Protein AF-0000000084904442 (afdb_homodimer)

Sequence (468 aa):
CQNVSCSADYKNYQIFGGCTPTQHCRRCVKDGLVSQEEVAALRRLLVNGMKYGGSSGGASILDLHSGALSKGKQFINIYKSLEPEEISEIFTKNDVAVYRDVKNRIHNSIVDEFGLNGEKLYLTNPTFFSRMNSTPAQTQHDEYWHSHVDKIQYGSFDYTSLLYLSTHGSDFHGGEFVFDGRGKVVEPREGRVSFFTSGSENPHHVNRVTSGERFAVTISFTCDPRKAIQDPMVCQNVSCSADYKNYQIFGGCTPTQHCRRCVKDGLVSQEEVAALRRLLVNGMKYGGSSGGASILDLHSGALSKGKQFINIYKSLEPEEISEIFTKNDVAVYRDVKNRIHNSIVDEFGLNGEKLYLTNPTFFSRMNSTPAQTQHDEYWHSHVDKIQYGSFDYTSLLYLSTHGSDFHGGEFVFDGRGKVVEPREGRVSFFTSGSENPHHVNRVTSGERFAVTISFTCDPRKAIQDPMV

Solvent-accessible surface area (backbone atoms only — not comparable to full-atom values): 23616 Å² total; per-residue (Å²): 111,44,81,49,70,50,41,75,65,58,74,81,42,89,79,36,89,61,47,52,60,69,82,63,28,42,40,35,71,42,72,77,82,39,49,72,67,51,39,51,34,49,47,44,41,49,55,49,55,41,72,78,40,35,28,69,22,13,36,24,43,39,19,76,60,44,23,24,27,22,36,43,96,45,72,43,44,53,71,78,73,44,54,72,69,55,47,47,66,43,42,32,65,64,40,51,49,46,50,52,52,49,51,49,51,51,50,50,50,51,24,64,77,62,69,38,45,64,90,44,56,29,48,24,60,56,36,35,33,37,44,34,29,52,47,63,62,72,52,79,80,27,58,57,58,55,74,46,29,48,21,75,75,59,54,46,35,45,33,39,30,37,38,22,60,26,29,52,80,74,47,17,35,61,48,35,37,33,38,54,93,83,63,47,69,48,75,47,31,58,32,28,34,39,37,30,44,15,42,75,59,42,29,27,29,28,44,65,30,70,37,54,50,46,34,35,34,38,52,28,24,15,47,49,52,63,51,25,47,66,79,61,84,106,110,45,81,47,70,48,42,76,65,60,72,80,43,89,79,37,87,60,46,52,59,68,82,63,26,40,40,35,72,44,72,78,80,41,49,73,67,51,37,51,36,50,48,43,43,49,54,48,55,42,72,78,38,36,30,69,24,13,36,25,44,38,20,77,61,43,23,23,26,21,36,44,97,43,72,43,44,53,70,78,75,44,54,70,69,56,47,47,65,44,43,33,65,64,38,51,49,46,50,52,52,52,52,50,51,51,50,51,48,51,24,63,76,64,68,38,43,64,90,43,57,28,46,23,61,57,37,35,33,36,42,34,29,52,47,63,61,75,50,78,80,26,57,57,58,55,74,47,27,49,22,74,78,58,54,46,35,46,34,40,30,37,37,21,58,28,29,53,80,76,46,17,36,60,49,34,37,33,36,53,92,82,62,48,70,48,76,46,31,57,31,28,35,39,36,32,43,15,44,74,59,43,28,27,29,29,45,64,29,70,36,54,50,46,33,35,35,38,54,27,24,14,47,49,54,64,51,24,49,66,78,63,84,105

Structure (mmCIF, N/CA/C/O backbone):
data_AF-0000000084904442-model_v1
#
loop_
_entity.id
_entity.type
_entity.pdbx_description
1 polymer 'Fe2OG dioxygenase domain-containing protein'
#
loop_
_atom_site.group_PDB
_atom_site.id
_atom_site.type_symbol
_atom_site.label_atom_id
_atom_site.label_alt_id
_atom_site.label_comp_id
_atom_site.label_asym_id
_atom_site.label_entity_id
_atom_site.label_seq_id
_atom_site.pdbx_PDB_ins_code
_atom_site.Cartn_x
_atom_site.Cartn_y
_atom_site.Cartn_z
_atom_site.occupancy
_atom_site.B_iso_or_equiv
_atom_site.auth_seq_id
_atom_site.auth_comp_id
_atom_site.auth_asym_id
_atom_site.auth_atom_id
_atom_site.pdbx_PDB_model_num
ATOM 1 N N . CYS A 1 1 ? -10.609 -26.828 -2.27 1 93.81 1 CYS A N 1
ATOM 2 C CA . CYS A 1 1 ? -10.156 -26.031 -1.14 1 93.81 1 CYS A CA 1
ATOM 3 C C . CYS A 1 1 ? -10.062 -26.875 0.126 1 93.81 1 CYS A C 1
ATOM 5 O O . CYS A 1 1 ? -10.812 -27.844 0.293 1 93.81 1 CYS A O 1
ATOM 7 N N . GLN A 1 2 ? -9.078 -26.547 0.885 1 93.69 2 GLN A N 1
ATOM 8 C CA . GLN A 1 2 ? -8.867 -27.172 2.186 1 93.69 2 GLN A CA 1
ATOM 9 C C . GLN A 1 2 ? -9.062 -26.172 3.318 1 93.69 2 GLN A C 1
ATOM 11 O O . GLN A 1 2 ? -8.492 -25.078 3.291 1 93.69 2 GLN A O 1
ATOM 16 N N . ASN A 1 3 ? -9.844 -26.578 4.316 1 94.19 3 ASN A N 1
ATOM 17 C CA . ASN A 1 3 ? -10.031 -25.719 5.48 1 94.19 3 ASN A CA 1
ATOM 18 C C . ASN A 1 3 ? -8.852 -25.812 6.445 1 94.19 3 ASN A C 1
ATOM 20 O O . ASN A 1 3 ? -8.289 -26.891 6.629 1 94.19 3 ASN A O 1
ATOM 24 N N . VAL A 1 4 ? -8.5 -24.688 6.996 1 94.19 4 VAL A N 1
ATOM 25 C CA . VAL A 1 4 ? -7.512 -24.656 8.07 1 94.19 4 VAL A CA 1
ATOM 26 C C . VAL A 1 4 ? -8.031 -23.797 9.227 1 94.19 4 VAL A C 1
ATOM 28 O O . VAL A 1 4 ? -8.938 -22.984 9.039 1 94.19 4 VAL A O 1
ATOM 31 N N . SER A 1 5 ? -7.512 -24.031 10.414 1 93.25 5 SER A N 1
ATOM 32 C CA . SER A 1 5 ? -7.91 -23.234 11.562 1 93.25 5 SER A CA 1
ATOM 33 C C . SER A 1 5 ? -7.336 -21.812 11.469 1 93.25 5 SER A C 1
ATOM 35 O O . SER A 1 5 ? -6.133 -21.641 11.266 1 93.25 5 SER A O 1
ATOM 37 N N . CYS A 1 6 ? -8.219 -20.891 11.672 1 94.44 6 CYS A N 1
ATOM 38 C CA . CYS A 1 6 ? -7.762 -19.5 11.594 1 94.44 6 CYS A CA 1
ATOM 39 C C . CYS A 1 6 ? -6.852 -19.156 12.773 1 94.44 6 CYS A C 1
ATOM 41 O O . CYS A 1 6 ? -7.09 -19.609 13.891 1 94.44 6 CYS A O 1
ATOM 43 N N . SER A 1 7 ? -5.922 -18.406 12.422 1 91.69 7 SER A N 1
ATOM 44 C CA . SER A 1 7 ? -4.996 -17.969 13.469 1 91.69 7 SER A CA 1
ATOM 45 C C . SER A 1 7 ? -5.637 -16.922 14.367 1 91.69 7 SER A C 1
ATOM 47 O O . SER A 1 7 ? -6.512 -16.172 13.938 1 91.69 7 SER A O 1
ATOM 49 N N . ALA A 1 8 ? -5.109 -16.812 15.586 1 87.94 8 ALA A N 1
ATOM 50 C CA . ALA A 1 8 ? -5.57 -15.797 16.531 1 87.94 8 ALA A CA 1
ATOM 51 C C . ALA A 1 8 ? -4.934 -14.438 16.25 1 87.94 8 ALA A C 1
ATOM 53 O O . ALA A 1 8 ? -5.355 -13.422 16.797 1 87.94 8 ALA A O 1
ATOM 54 N N . ASP A 1 9 ? -4.055 -14.445 15.312 1 85.25 9 ASP A N 1
ATOM 55 C CA . ASP A 1 9 ? -3.266 -13.242 15.062 1 85.25 9 ASP A CA 1
ATOM 56 C C . ASP A 1 9 ? -4.133 -12.125 14.492 1 85.25 9 ASP A C 1
ATOM 58 O O . ASP A 1 9 ? -3.785 -10.945 14.602 1 85.25 9 ASP A O 1
ATOM 62 N N . TYR A 1 10 ? -5.262 -12.492 13.875 1 84.56 10 TYR A N 1
ATOM 63 C CA . TYR A 1 10 ? -6.102 -11.492 13.227 1 84.56 10 TYR A CA 1
ATOM 64 C C . TYR A 1 10 ? -6.656 -10.5 14.242 1 84.56 10 TYR A C 1
ATOM 66 O O . TYR A 1 10 ? -6.996 -9.367 13.891 1 84.56 10 TYR A O 1
ATOM 74 N N . LYS A 1 11 ? -6.664 -10.898 15.492 1 80.88 11 LYS A N 1
ATOM 75 C CA . LYS A 1 11 ? -7.188 -10.039 16.547 1 80.88 11 LYS A CA 1
ATOM 76 C C . LYS A 1 11 ? -6.277 -8.836 16.766 1 80.88 11 LYS A C 1
ATOM 78 O O . LYS A 1 11 ? -6.691 -7.84 17.375 1 80.88 11 LYS A O 1
ATOM 83 N N . ASN A 1 12 ? -5.035 -9.016 16.344 1 79.44 12 ASN A N 1
ATOM 84 C CA . ASN A 1 12 ? -4.062 -7.938 16.5 1 79.44 12 ASN A CA 1
ATOM 85 C C . ASN A 1 12 ? -4.246 -6.852 15.445 1 79.44 12 ASN A C 1
ATOM 87 O O . ASN A 1 12 ? -3.57 -5.824 15.484 1 79.44 12 ASN A O 1
ATOM 91 N N . TYR A 1 13 ? -5.18 -7.078 14.531 1 79.81 13 TYR A N 1
ATOM 92 C CA . TYR A 1 13 ? -5.465 -6.129 13.461 1 79.81 13 TYR A CA 1
ATOM 93 C C . TYR A 1 13 ? -6.922 -5.684 13.5 1 79.81 13 TYR A C 1
ATOM 95 O O . TYR A 1 13 ? -7.746 -6.297 14.18 1 79.81 13 TYR A O 1
ATOM 103 N N . GLN A 1 14 ? -7.105 -4.621 12.852 1 77.94 14 GLN A N 1
ATOM 104 C CA . GLN A 1 14 ? -8.5 -4.207 12.711 1 77.94 14 GLN A CA 1
ATOM 105 C C . GLN A 1 14 ? -9.312 -5.258 11.969 1 77.94 14 GLN A C 1
ATOM 107 O O . GLN A 1 14 ? -8.875 -5.781 10.938 1 77.94 14 GLN A O 1
ATOM 112 N N . ILE A 1 15 ? -10.469 -5.512 12.578 1 86.56 15 ILE A N 1
ATOM 113 C CA . ILE A 1 15 ? -11.344 -6.516 11.984 1 86.56 15 ILE A CA 1
ATOM 114 C C . ILE A 1 15 ? -12.406 -5.828 11.133 1 86.56 15 ILE A C 1
ATOM 116 O O . ILE A 1 15 ? -13.086 -4.902 11.594 1 86.56 15 ILE A O 1
ATOM 120 N N . PHE A 1 16 ? -12.508 -6.242 9.898 1 88.19 16 PHE A N 1
ATOM 121 C CA . PHE A 1 16 ? -13.539 -5.762 8.984 1 88.19 16 PHE A CA 1
ATOM 122 C C . PHE A 1 16 ? -14.586 -6.84 8.727 1 88.19 16 PHE A C 1
ATOM 124 O O . PHE A 1 16 ? -14.305 -7.832 8.047 1 88.19 16 PHE A O 1
ATOM 131 N N . GLY A 1 17 ? -15.734 -6.609 9.281 1 87.12 17 GLY A N 1
ATOM 132 C CA . GLY A 1 17 ? -16.812 -7.582 9.148 1 87.12 17 GLY A CA 1
ATOM 133 C C . GLY A 1 17 ? -17.109 -7.941 7.707 1 87.12 17 GLY A C 1
ATOM 134 O O . GLY A 1 17 ? -17.156 -7.062 6.84 1 87.12 17 GLY A O 1
ATOM 135 N N . GLY A 1 18 ? -17.312 -9.242 7.434 1 90 18 GLY A N 1
ATOM 136 C CA . GLY A 1 18 ? -17.656 -9.719 6.105 1 90 18 GLY A CA 1
ATOM 137 C C . GLY A 1 18 ? -16.453 -9.961 5.227 1 90 18 GLY A C 1
ATOM 138 O O . GLY A 1 18 ? -16.594 -10.336 4.059 1 90 18 GLY A O 1
ATOM 139 N N . CYS A 1 19 ? -15.273 -9.812 5.832 1 94.31 19 CYS A N 1
ATOM 140 C CA . CYS A 1 19 ? -14.086 -9.93 4.992 1 94.31 19 CYS A CA 1
ATOM 141 C C . CYS A 1 19 ? -12.93 -10.562 5.762 1 94.31 19 CYS A C 1
ATOM 143 O O . CYS A 1 19 ? -12.398 -11.594 5.352 1 94.31 19 CYS A O 1
ATOM 145 N N . THR A 1 20 ? -12.492 -9.977 6.883 1 93.62 20 THR A N 1
ATOM 146 C CA . THR A 1 20 ? -11.336 -10.477 7.617 1 93.62 20 THR A CA 1
ATOM 147 C C . THR A 1 20 ? -11.508 -11.953 7.965 1 93.62 20 THR A C 1
ATOM 149 O O . THR A 1 20 ? -12.562 -12.367 8.43 1 93.62 20 THR A O 1
ATOM 152 N N . PRO A 1 21 ? -10.469 -12.742 7.652 1 93.44 21 PRO A N 1
ATOM 153 C CA . PRO A 1 21 ? -10.602 -14.18 7.891 1 93.44 21 PRO A CA 1
ATOM 154 C C . PRO A 1 21 ? -10.516 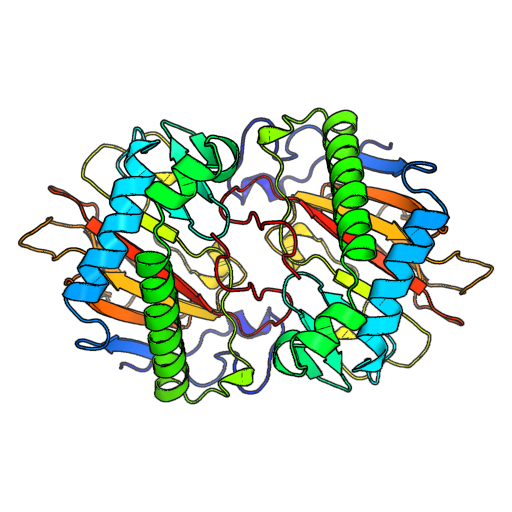-14.547 9.367 1 93.44 21 PRO A C 1
ATOM 156 O O . PRO A 1 21 ? -9.484 -15.047 9.828 1 93.44 21 PRO A O 1
ATOM 159 N N . THR A 1 22 ? -11.578 -14.461 10.047 1 88.44 22 THR A N 1
ATOM 160 C CA . THR A 1 22 ? -11.562 -14.781 11.477 1 88.44 22 THR A CA 1
ATOM 161 C C . THR A 1 22 ? -12.273 -16.109 11.734 1 88.44 22 THR A C 1
ATOM 163 O O . THR A 1 22 ? -12.031 -16.766 12.75 1 88.44 22 THR A O 1
ATOM 166 N N . GLN A 1 23 ? -13.094 -16.516 10.805 1 87.06 23 GLN A N 1
ATOM 167 C CA . GLN A 1 23 ? -13.883 -17.719 11.07 1 87.06 23 GLN A CA 1
ATOM 168 C C . GLN A 1 23 ? -13.648 -18.781 9.992 1 87.06 23 GLN A C 1
ATOM 170 O O . GLN A 1 23 ? -13.773 -19.984 10.266 1 87.06 23 GLN A O 1
ATOM 175 N N . HIS A 1 24 ? -13.367 -18.344 8.844 1 91.5 24 HIS A N 1
ATOM 176 C CA . HIS A 1 24 ? -13.188 -19.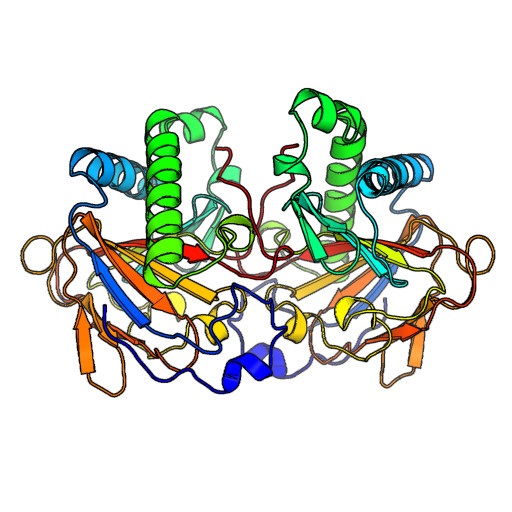266 7.723 1 91.5 24 HIS A CA 1
ATOM 177 C C . HIS A 1 24 ? -11.844 -19.047 7.039 1 91.5 24 HIS A C 1
ATOM 179 O O . HIS A 1 24 ? -11.672 -18.062 6.301 1 91.5 24 HIS A O 1
ATOM 185 N N . CYS A 1 25 ? -10.961 -19.938 7.273 1 95.38 25 CYS A N 1
ATOM 186 C CA . CYS A 1 25 ? -9.648 -19.891 6.641 1 95.38 25 CYS A CA 1
ATOM 187 C C . CYS A 1 25 ? -9.422 -21.125 5.77 1 95.38 25 CYS A C 1
ATOM 189 O O . CYS A 1 25 ? -9.836 -22.234 6.129 1 95.38 25 CYS A O 1
ATOM 191 N N . ARG A 1 26 ? -8.812 -20.859 4.562 1 95.19 26 ARG A N 1
ATOM 192 C CA . ARG A 1 26 ? -8.711 -21.969 3.605 1 95.19 26 ARG A CA 1
ATOM 193 C C . ARG A 1 26 ? -7.508 -21.781 2.691 1 95.19 26 ARG A C 1
ATOM 195 O O . ARG A 1 26 ? -6.867 -20.719 2.701 1 95.19 26 ARG A O 1
ATOM 202 N N . ARG A 1 27 ? -7.238 -22.844 2.051 1 96.62 27 ARG A N 1
ATOM 203 C CA . ARG A 1 27 ? -6.309 -22.953 0.929 1 96.62 27 ARG A CA 1
ATOM 204 C C . ARG A 1 27 ? -6.992 -23.547 -0.295 1 96.62 27 ARG A C 1
ATOM 206 O O . ARG A 1 27 ? -7.637 -24.594 -0.201 1 96.62 27 ARG A O 1
ATOM 213 N N . CYS A 1 28 ? -6.859 -22.859 -1.356 1 97.44 28 CYS A N 1
ATOM 214 C CA . CYS A 1 28 ? -7.531 -23.344 -2.557 1 97.44 28 CYS A CA 1
ATOM 215 C C . CYS A 1 28 ? -6.586 -23.344 -3.75 1 97.44 28 CYS A C 1
ATOM 217 O O . CYS A 1 28 ? -5.664 -22.531 -3.816 1 97.44 28 CYS A O 1
ATOM 219 N N . VAL A 1 29 ? -6.727 -24.312 -4.598 1 98.06 29 VAL A N 1
ATOM 220 C CA . VAL A 1 29 ? -6.066 -24.375 -5.898 1 98.06 29 VAL A CA 1
ATOM 221 C C . VAL A 1 29 ? -7.109 -24.562 -7 1 98.06 29 VAL A C 1
ATOM 223 O O . VAL A 1 29 ? -7.988 -25.422 -6.895 1 98.06 29 VAL A O 1
ATOM 226 N N . LYS A 1 30 ? -7.031 -23.719 -8 1 98.06 30 LYS A N 1
ATOM 227 C CA . LYS A 1 30 ? -7.984 -23.797 -9.102 1 98.06 30 LYS A CA 1
ATOM 228 C C . LYS A 1 30 ? -7.273 -23.766 -10.453 1 98.06 30 LYS A C 1
ATOM 230 O O . LYS A 1 30 ? -6.375 -22.953 -10.672 1 98.06 30 LYS A O 1
ATOM 235 N N . ASP A 1 31 ? -7.742 -24.672 -11.266 1 97.56 31 ASP A N 1
ATOM 236 C CA . ASP A 1 31 ? -7.34 -24.672 -12.664 1 97.56 31 ASP A CA 1
ATOM 237 C C . ASP A 1 31 ? -8.461 -24.141 -13.555 1 97.56 31 ASP A C 1
ATOM 239 O O . ASP A 1 31 ? -9.625 -24.125 -13.148 1 97.56 31 ASP A O 1
ATOM 243 N N . GLY A 1 32 ? -8.109 -23.547 -14.68 1 95.75 32 GLY A N 1
ATOM 244 C CA . GLY A 1 32 ? -9.109 -23.156 -15.656 1 95.75 32 GLY A CA 1
ATOM 245 C C . GLY A 1 32 ? -9.594 -21.734 -15.492 1 95.75 32 GLY A C 1
ATOM 246 O O . GLY A 1 32 ? -10.406 -21.25 -16.281 1 95.75 32 GLY A O 1
ATOM 247 N N . LEU A 1 33 ? -9.094 -21.047 -14.469 1 97.56 33 LEU A N 1
ATOM 248 C CA . LEU A 1 33 ? -9.5 -19.656 -14.242 1 97.56 33 LEU A CA 1
ATOM 249 C C . LEU A 1 33 ? -8.859 -18.719 -15.266 1 97.56 33 LEU A C 1
ATOM 251 O O . LEU A 1 33 ? -9.383 -17.641 -15.547 1 97.56 33 LEU A O 1
ATOM 255 N N . VAL A 1 34 ? -7.727 -19.125 -15.742 1 98.56 34 VAL A N 1
ATOM 256 C CA . VAL A 1 34 ? -6.941 -18.297 -16.656 1 98.56 34 VAL A CA 1
ATOM 257 C C . VAL A 1 34 ? -6.582 -19.125 -17.891 1 98.56 34 VAL A C 1
ATOM 259 O O . VAL A 1 34 ? -6.078 -20.234 -17.781 1 98.56 34 VAL A O 1
ATOM 262 N N . SER A 1 35 ? -6.836 -18.578 -19.062 1 98.12 35 SER A N 1
ATOM 263 C CA . SER A 1 35 ? -6.566 -19.297 -20.297 1 98.12 35 SER A CA 1
ATOM 264 C C . SER A 1 35 ? -5.086 -19.234 -20.656 1 98.12 35 SER A C 1
ATOM 266 O O . SER A 1 35 ? -4.34 -18.422 -20.109 1 98.12 35 SER A O 1
ATOM 268 N N . GLN A 1 36 ? -4.73 -20.062 -21.625 1 97.69 36 GLN A N 1
ATOM 269 C CA . GLN A 1 36 ? -3.348 -20.078 -22.094 1 97.69 36 GLN A CA 1
ATOM 270 C C . GLN A 1 36 ? -2.977 -18.75 -22.75 1 97.69 36 GLN A C 1
ATOM 272 O O . GLN A 1 36 ? -1.844 -18.281 -22.625 1 97.69 36 GLN A O 1
ATOM 277 N N . GLU A 1 37 ? -3.928 -18.172 -23.406 1 98.38 37 GLU A N 1
ATOM 278 C CA . GLU A 1 37 ? -3.688 -16.891 -24.062 1 98.38 37 GLU A CA 1
ATOM 279 C C . GLU A 1 37 ? -3.455 -15.789 -23.016 1 98.38 37 GLU A C 1
ATOM 281 O O . GLU A 1 37 ? -2.617 -14.906 -23.219 1 98.38 37 GLU A O 1
ATOM 286 N N . GLU A 1 38 ? -4.211 -15.859 -22 1 98.69 38 GLU A N 1
ATOM 287 C CA . GLU A 1 38 ? -4.055 -14.883 -20.922 1 98.69 38 GLU A CA 1
ATOM 288 C C . GLU A 1 38 ? -2.729 -15.07 -20.203 1 98.69 38 GLU A C 1
ATOM 290 O O . GLU A 1 38 ? -2.061 -14.094 -19.859 1 98.69 38 GLU A O 1
ATOM 295 N N . VAL A 1 39 ? -2.336 -16.312 -20.016 1 98.69 39 VAL A N 1
ATOM 296 C CA . VAL A 1 39 ? -1.039 -16.578 -19.406 1 98.69 39 VAL A CA 1
ATOM 297 C C . VAL A 1 39 ? 0.074 -16 -20.281 1 98.69 39 VAL A C 1
ATOM 299 O O . VAL A 1 39 ? 1.006 -15.375 -19.766 1 98.69 39 VAL A O 1
ATOM 302 N N . ALA A 1 40 ? -0.056 -16.188 -21.562 1 98.31 40 ALA A N 1
ATOM 303 C CA . ALA A 1 40 ? 0.948 -15.672 -22.484 1 98.31 40 ALA A CA 1
ATOM 304 C C . ALA A 1 40 ? 1.024 -14.148 -22.422 1 98.31 40 ALA A C 1
ATOM 306 O O . ALA A 1 40 ? 2.113 -13.578 -22.484 1 98.31 40 ALA A O 1
ATOM 307 N N . ALA A 1 41 ? -0.123 -13.523 -22.328 1 98.38 41 ALA A N 1
ATOM 308 C CA . ALA A 1 41 ? -0.165 -12.07 -22.219 1 98.38 41 ALA A CA 1
ATOM 309 C C . ALA A 1 41 ? 0.531 -11.586 -20.953 1 98.38 41 ALA A C 1
ATOM 311 O O . ALA A 1 41 ? 1.314 -10.641 -20.984 1 98.38 41 ALA A O 1
ATOM 312 N N . LEU A 1 42 ? 0.288 -12.258 -19.844 1 98.31 42 LEU A N 1
ATOM 313 C CA . LEU A 1 42 ? 0.898 -11.891 -18.578 1 98.31 42 LEU A CA 1
ATOM 314 C C . LEU A 1 42 ? 2.4 -12.148 -18.594 1 98.31 42 LEU A C 1
ATOM 316 O O . LEU A 1 42 ? 3.182 -11.359 -18.062 1 98.31 42 LEU A O 1
ATOM 320 N N . ARG A 1 43 ? 2.783 -13.234 -19.234 1 97.69 43 ARG A N 1
ATOM 321 C CA . ARG A 1 43 ? 4.207 -13.531 -19.375 1 97.69 43 ARG A CA 1
ATOM 322 C C . ARG A 1 43 ? 4.91 -12.453 -20.188 1 97.69 43 ARG A C 1
ATOM 324 O O . ARG A 1 43 ? 6.062 -12.109 -19.922 1 97.69 43 ARG A O 1
ATOM 331 N N . ARG A 1 44 ? 4.215 -11.945 -21.219 1 97.25 44 ARG A N 1
ATOM 332 C CA . ARG A 1 44 ? 4.797 -10.891 -22.031 1 97.25 44 ARG A CA 1
ATOM 333 C C . ARG A 1 44 ? 5.074 -9.641 -21.188 1 97.25 44 ARG A C 1
ATOM 335 O O . ARG A 1 44 ? 6.109 -8.992 -21.359 1 97.25 44 ARG A O 1
ATOM 342 N N . LEU A 1 45 ? 4.156 -9.305 -20.266 1 96.5 45 LEU A N 1
ATOM 343 C CA . LEU A 1 45 ? 4.375 -8.164 -19.375 1 96.5 45 LEU A CA 1
ATOM 344 C C . LEU A 1 45 ? 5.652 -8.352 -18.562 1 96.5 45 LEU A C 1
ATOM 346 O O . LEU A 1 45 ? 6.484 -7.441 -18.5 1 96.5 45 LEU A O 1
ATOM 350 N N . LEU A 1 46 ? 5.766 -9.562 -18.047 1 96.06 46 LEU A N 1
ATOM 351 C CA . LEU A 1 46 ? 6.902 -9.883 -17.188 1 96.06 46 LEU A CA 1
ATOM 352 C C . LEU A 1 46 ? 8.203 -9.859 -17.984 1 96.06 46 LEU A C 1
ATOM 354 O O . LEU A 1 46 ? 9.164 -9.188 -17.594 1 96.06 46 LEU A O 1
ATOM 358 N N . VAL A 1 47 ? 8.219 -10.539 -19.094 1 95.25 47 VAL A N 1
ATOM 359 C CA . VAL A 1 47 ? 9.43 -10.703 -19.875 1 95.25 47 VAL A CA 1
ATOM 360 C C . VAL A 1 47 ? 9.844 -9.359 -20.469 1 95.25 47 VAL A C 1
ATOM 362 O O . VAL A 1 47 ? 11.023 -9 -20.438 1 95.25 47 VAL A O 1
ATOM 365 N N . ASN A 1 48 ? 8.906 -8.602 -20.953 1 95.88 48 ASN A N 1
ATOM 366 C CA . ASN A 1 48 ? 9.219 -7.293 -21.531 1 95.88 48 ASN A CA 1
ATOM 367 C C . ASN A 1 48 ? 9.758 -6.328 -20.484 1 95.88 48 ASN A C 1
ATOM 369 O O . ASN A 1 48 ? 10.703 -5.586 -20.75 1 95.88 48 ASN A O 1
ATOM 373 N N . GLY A 1 49 ? 9.133 -6.352 -19.312 1 95.12 49 GLY A N 1
ATOM 374 C CA . GLY A 1 49 ? 9.633 -5.504 -18.234 1 95.12 49 GLY A CA 1
ATOM 375 C C . GLY A 1 49 ? 11.039 -5.875 -17.797 1 95.12 49 GLY A C 1
ATOM 376 O O . GLY A 1 49 ? 11.875 -4.996 -17.562 1 95.12 49 GLY A O 1
ATOM 377 N N . MET A 1 50 ? 11.289 -7.164 -17.75 1 94.69 50 MET A N 1
ATOM 378 C CA . MET A 1 50 ? 12.539 -7.652 -17.188 1 94.69 50 MET A CA 1
ATOM 379 C C . MET A 1 50 ? 13.695 -7.453 -18.156 1 94.69 50 MET A C 1
ATOM 381 O O . MET A 1 50 ? 14.859 -7.605 -17.797 1 94.69 50 MET A O 1
ATOM 385 N N . LYS A 1 51 ? 13.398 -7.016 -19.391 1 95.38 51 LYS A N 1
ATOM 386 C CA . LYS A 1 51 ? 14.453 -6.617 -20.328 1 95.38 51 LYS A CA 1
ATOM 387 C C . LYS A 1 51 ? 15.219 -5.41 -19.797 1 95.38 51 LYS A C 1
ATOM 389 O O . LYS A 1 51 ? 16.344 -5.156 -20.234 1 95.38 51 LYS A O 1
ATOM 394 N N . TYR A 1 52 ? 14.68 -4.723 -18.938 1 95.69 52 TYR A N 1
ATOM 395 C CA . TYR A 1 52 ? 15.273 -3.482 -18.453 1 95.69 52 TYR A CA 1
ATOM 396 C C . TYR A 1 52 ? 15.82 -3.643 -17.047 1 95.69 52 TYR A C 1
ATOM 398 O O . TYR A 1 52 ? 16.234 -2.664 -16.422 1 95.69 52 TYR A O 1
ATOM 406 N N . GLY A 1 53 ? 15.797 -4.867 -16.641 1 96.19 53 GLY A N 1
ATOM 407 C CA . GLY A 1 53 ? 16.281 -5.152 -15.289 1 96.19 53 GLY A CA 1
ATOM 408 C C . GLY A 1 53 ? 16.625 -6.613 -15.078 1 96.19 53 GLY A C 1
ATOM 409 O O . GLY A 1 53 ? 17.172 -7.266 -15.961 1 96.19 53 GLY A O 1
ATOM 410 N N . GLY A 1 54 ? 16.406 -7.043 -13.906 1 95.12 54 GLY A N 1
ATOM 411 C CA . GLY A 1 54 ? 16.75 -8.391 -13.492 1 95.12 54 GLY A CA 1
ATOM 412 C C . GLY A 1 54 ? 17.781 -8.422 -12.383 1 95.12 54 GLY A C 1
ATOM 413 O O . GLY A 1 54 ? 18.766 -7.68 -12.422 1 95.12 54 GLY A O 1
ATOM 414 N N . SER A 1 55 ? 17.5 -9.281 -11.477 1 95.69 55 SER A N 1
ATOM 415 C CA . SER A 1 55 ? 18.375 -9.406 -10.32 1 95.69 55 SER A CA 1
ATOM 416 C C . SER A 1 55 ? 19.688 -10.109 -10.688 1 95.69 55 SER A C 1
ATOM 418 O O . SER A 1 55 ? 19.703 -10.969 -11.578 1 95.69 55 SER A O 1
ATOM 420 N N . SER A 1 56 ? 20.766 -9.719 -9.984 1 96.62 56 SER A N 1
ATOM 421 C CA . SER A 1 56 ? 22.016 -10.484 -10.07 1 96.62 56 SER A CA 1
ATOM 422 C C . SER A 1 56 ? 21.891 -11.836 -9.375 1 96.62 56 SER A C 1
ATOM 424 O O . SER A 1 56 ? 22.719 -12.719 -9.57 1 96.62 56 SER A O 1
ATOM 426 N N . GLY A 1 57 ? 20.891 -11.969 -8.547 1 96.69 57 GLY A N 1
ATOM 427 C CA . GLY A 1 57 ? 20.578 -13.242 -7.918 1 96.69 57 GLY A CA 1
ATOM 428 C C . GLY A 1 57 ? 19.453 -13.992 -8.625 1 96.69 57 GLY A C 1
ATOM 429 O O . GLY A 1 57 ? 19.156 -13.719 -9.789 1 96.69 57 GLY A O 1
ATOM 430 N N . GLY A 1 58 ? 18.906 -14.969 -7.934 1 96.94 58 GLY A N 1
ATOM 431 C CA . GLY A 1 58 ? 18 -15.898 -8.594 1 96.94 58 GLY A CA 1
ATOM 432 C C . GLY A 1 58 ? 16.562 -15.445 -8.555 1 96.94 58 GLY A C 1
ATOM 433 O O . GLY A 1 58 ? 15.68 -16.109 -9.102 1 96.94 58 GLY A O 1
ATOM 434 N N . ALA A 1 59 ? 16.25 -14.289 -7.898 1 97.06 59 ALA A N 1
ATOM 435 C CA . ALA A 1 59 ? 14.875 -13.82 -7.785 1 97.06 59 ALA A CA 1
ATOM 436 C C . ALA A 1 59 ? 14.742 -12.391 -8.297 1 97.06 59 ALA A C 1
ATOM 438 O O . ALA A 1 59 ? 15.43 -11.484 -7.816 1 97.06 59 ALA A O 1
ATOM 439 N N . SER A 1 60 ? 13.914 -12.18 -9.336 1 97.19 60 SER A N 1
ATOM 440 C CA . SER A 1 60 ? 13.586 -10.867 -9.891 1 97.19 60 SER A CA 1
ATOM 441 C C . SER A 1 60 ? 12.102 -10.57 -9.758 1 97.19 60 SER A C 1
ATOM 443 O O . SER A 1 60 ? 11.266 -11.461 -9.914 1 97.19 60 SER A O 1
ATOM 445 N N . ILE A 1 61 ? 11.812 -9.32 -9.523 1 96.31 61 ILE A N 1
ATOM 446 C CA . ILE A 1 61 ? 10.398 -8.961 -9.453 1 96.31 61 ILE A CA 1
ATOM 447 C C . ILE A 1 61 ? 10.125 -7.758 -10.352 1 96.31 61 ILE A C 1
ATOM 449 O O . ILE A 1 61 ? 11.047 -7.004 -10.68 1 96.31 61 ILE A O 1
ATOM 453 N N . LEU A 1 62 ? 8.938 -7.684 -10.828 1 96.44 62 LEU A N 1
ATOM 454 C CA . LEU A 1 62 ? 8.328 -6.539 -11.5 1 96.44 62 LEU A CA 1
ATOM 455 C C . LEU A 1 62 ? 6.949 -6.242 -10.922 1 96.44 62 LEU A C 1
ATOM 457 O O . LEU A 1 62 ? 6.074 -7.109 -10.922 1 96.44 62 LEU A O 1
ATOM 461 N N . ASP A 1 63 ? 6.793 -5.125 -10.359 1 94.88 63 ASP A N 1
ATOM 462 C CA . ASP A 1 63 ? 5.488 -4.684 -9.891 1 94.88 63 ASP A CA 1
ATOM 463 C C . ASP A 1 63 ? 4.855 -3.695 -10.867 1 94.88 63 ASP A C 1
ATOM 465 O O . ASP A 1 63 ? 5.328 -2.566 -11.016 1 94.88 63 ASP A O 1
ATOM 469 N N . LEU A 1 64 ? 3.797 -4.102 -11.484 1 91.69 64 LEU A N 1
ATOM 470 C CA . LEU A 1 64 ? 3.158 -3.312 -12.531 1 91.69 64 LEU A CA 1
ATOM 471 C C . LEU A 1 64 ? 2.541 -2.041 -11.961 1 91.69 64 LEU A C 1
ATOM 473 O O . LEU A 1 64 ? 2.309 -1.075 -12.688 1 91.69 64 LEU A O 1
ATOM 477 N N . HIS A 1 65 ? 2.254 -2.045 -10.664 1 89.44 65 HIS A N 1
ATOM 478 C CA . HIS A 1 65 ? 1.586 -0.902 -10.047 1 89.44 65 HIS A CA 1
ATOM 479 C C . HIS A 1 65 ? 2.592 0.173 -9.648 1 89.44 65 HIS A C 1
ATOM 481 O O . HIS A 1 65 ? 2.441 1.339 -10.023 1 89.44 65 HIS A O 1
ATOM 487 N N . SER A 1 66 ? 3.625 -0.217 -9.016 1 87.38 66 SER A N 1
ATOM 488 C CA . SER A 1 66 ? 4.605 0.743 -8.516 1 87.38 66 SER A CA 1
ATOM 489 C C . SER A 1 66 ? 5.695 1.003 -9.547 1 87.38 66 SER A C 1
ATOM 491 O O . SER A 1 66 ? 6.395 2.016 -9.484 1 87.38 66 SER A O 1
ATOM 493 N N . GLY A 1 67 ? 5.926 0.053 -10.414 1 91 67 GLY A N 1
ATOM 494 C CA . GLY A 1 67 ? 7.031 0.108 -11.359 1 91 67 GLY A CA 1
ATOM 495 C C . GLY A 1 67 ? 8.32 -0.467 -10.805 1 91 67 GLY A C 1
ATOM 496 O O . GLY A 1 67 ? 9.352 -0.447 -11.469 1 91 67 GLY A O 1
ATOM 497 N N . ALA A 1 68 ? 8.234 -0.985 -9.633 1 92.56 68 ALA A N 1
ATOM 498 C CA . ALA A 1 68 ? 9.438 -1.563 -9.031 1 92.56 68 ALA A CA 1
ATOM 499 C C . ALA A 1 68 ? 9.961 -2.729 -9.867 1 92.56 68 ALA A C 1
ATOM 501 O O . ALA A 1 68 ? 9.203 -3.619 -10.25 1 92.56 68 ALA A O 1
ATOM 502 N N . LEU A 1 69 ? 11.234 -2.689 -10.164 1 95.12 69 LEU A N 1
ATOM 503 C CA . LEU A 1 69 ? 11.906 -3.695 -10.984 1 95.12 69 LEU A CA 1
ATOM 504 C C . LEU A 1 69 ? 13.273 -4.035 -10.406 1 95.12 69 LEU A C 1
ATOM 506 O O . LEU A 1 69 ? 14.078 -3.141 -10.125 1 95.12 69 LEU A O 1
ATOM 510 N N . SER A 1 70 ? 13.508 -5.324 -10.188 1 95.44 70 SER A N 1
ATOM 511 C CA . SER A 1 70 ? 14.844 -5.754 -9.789 1 95.44 70 SER A CA 1
ATOM 512 C C . SER A 1 70 ? 15.875 -5.402 -10.859 1 95.44 70 SER A C 1
ATOM 514 O O . S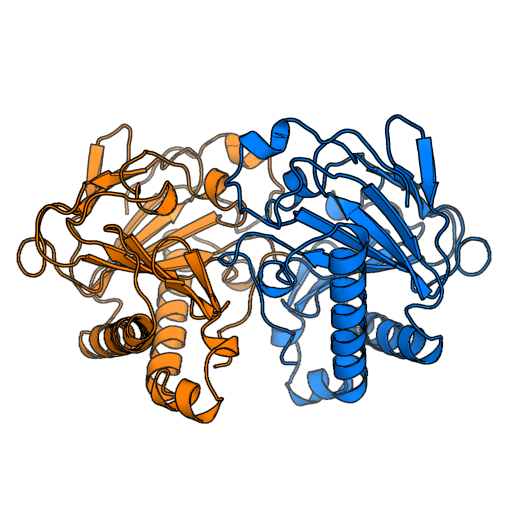ER A 1 70 ? 15.656 -5.648 -12.047 1 95.44 70 SER A O 1
ATOM 516 N N . LYS A 1 71 ? 17 -4.84 -10.445 1 94.94 71 LYS A N 1
ATOM 517 C CA . LYS A 1 71 ? 18.125 -4.566 -11.32 1 94.94 71 LYS A CA 1
ATOM 518 C C . LYS A 1 71 ? 19.453 -4.699 -10.562 1 94.94 71 LYS A C 1
ATOM 520 O O . LYS A 1 71 ? 19.828 -3.803 -9.805 1 94.94 71 LYS A O 1
ATOM 525 N N . GLY A 1 72 ? 20.172 -5.77 -10.938 1 94.69 72 GLY A N 1
ATOM 526 C CA . GLY A 1 72 ? 21.359 -6.047 -10.148 1 94.69 72 GLY A CA 1
ATOM 527 C C . GLY A 1 72 ? 21.062 -6.316 -8.688 1 94.69 72 GLY A C 1
ATOM 528 O O . GLY A 1 72 ? 20.266 -7.207 -8.367 1 94.69 72 GLY A O 1
ATOM 529 N N . LYS A 1 73 ? 21.703 -5.5 -7.832 1 92.25 73 LYS A N 1
ATOM 530 C CA . LYS A 1 73 ? 21.516 -5.695 -6.402 1 92.25 73 LYS A CA 1
ATOM 531 C C . LYS A 1 73 ? 20.531 -4.668 -5.836 1 92.25 73 LYS A C 1
ATOM 533 O O . LYS A 1 73 ? 20.453 -4.484 -4.617 1 92.25 73 LYS A O 1
ATOM 538 N N . GLN A 1 74 ? 19.844 -3.996 -6.781 1 89.25 74 GLN A N 1
ATOM 539 C CA . GLN A 1 74 ? 18.938 -2.936 -6.359 1 89.25 74 GLN A CA 1
ATOM 540 C C . GLN A 1 74 ? 17.609 -3.01 -7.121 1 89.25 74 GLN A C 1
ATOM 542 O O . GLN A 1 74 ? 17.391 -3.945 -7.891 1 89.25 74 GLN A O 1
ATOM 547 N N . PHE A 1 75 ? 16.703 -2.096 -6.793 1 89.94 75 PHE A N 1
ATOM 548 C CA . PHE A 1 75 ? 15.469 -1.885 -7.543 1 89.94 75 PHE A CA 1
ATOM 549 C C . PHE A 1 75 ? 15.5 -0.54 -8.258 1 89.94 75 PHE A C 1
ATOM 551 O O . PHE A 1 75 ? 16.094 0.418 -7.77 1 89.94 75 PHE A O 1
ATOM 558 N N . ILE A 1 76 ? 14.875 -0.544 -9.359 1 89.56 76 ILE A N 1
ATOM 559 C CA . ILE A 1 76 ? 14.617 0.716 -10.047 1 89.56 76 ILE A CA 1
ATOM 560 C C . ILE A 1 76 ? 13.117 0.875 -10.273 1 89.56 76 ILE A C 1
ATOM 562 O O . ILE A 1 76 ? 12.344 -0.065 -10.062 1 89.56 76 ILE A O 1
ATOM 566 N N . ASN A 1 77 ? 12.727 2.062 -10.586 1 89.12 77 ASN A N 1
ATOM 567 C CA . ASN A 1 77 ? 11.367 2.312 -11.062 1 89.12 77 ASN A CA 1
ATOM 568 C C . ASN A 1 77 ? 11.312 2.402 -12.586 1 89.12 77 ASN A C 1
ATOM 570 O O . ASN A 1 77 ? 11.773 3.385 -13.172 1 89.12 77 ASN A O 1
ATOM 574 N N . ILE A 1 78 ? 10.766 1.469 -13.125 1 92.31 78 ILE A N 1
ATOM 575 C CA . ILE A 1 78 ? 10.789 1.37 -14.586 1 92.31 78 ILE A CA 1
ATOM 576 C C . ILE A 1 78 ? 10.008 2.529 -15.188 1 92.31 78 ILE A C 1
ATOM 578 O O . ILE A 1 78 ? 10.312 2.986 -16.297 1 92.31 78 ILE A O 1
ATOM 582 N N . TYR A 1 79 ? 9.031 3.094 -14.508 1 88.56 79 TYR A N 1
ATOM 583 C CA . TYR A 1 79 ? 8.211 4.184 -15.023 1 88.56 79 TYR A CA 1
ATOM 584 C C . TYR A 1 79 ? 8.984 5.5 -15.016 1 88.56 79 TYR A C 1
ATOM 586 O O . TYR A 1 79 ? 8.617 6.445 -15.719 1 88.56 79 TYR A O 1
ATOM 594 N N . LYS A 1 80 ? 9.961 5.531 -14.219 1 84.5 80 LYS A N 1
ATOM 595 C CA . LYS A 1 80 ? 10.789 6.73 -14.172 1 84.5 80 LYS A CA 1
ATOM 596 C C . LYS A 1 80 ? 12 6.594 -15.094 1 84.5 80 LYS A C 1
ATOM 598 O O . LYS A 1 80 ? 12.625 7.594 -15.453 1 84.5 80 LYS A O 1
ATOM 603 N N . SER A 1 81 ? 12.305 5.391 -15.453 1 90.94 81 SER A N 1
ATOM 604 C CA . SER A 1 81 ? 13.539 5.125 -16.188 1 90.94 81 SER A CA 1
ATOM 605 C C . SER A 1 81 ? 13.305 5.133 -17.688 1 90.94 81 SER A C 1
ATOM 607 O O . SER A 1 81 ? 14.25 5.184 -18.469 1 90.94 81 SER A O 1
ATOM 609 N N . LEU A 1 82 ? 12.039 5.059 -18.047 1 93.44 82 LEU A N 1
ATOM 610 C CA . LEU A 1 82 ? 11.727 4.965 -19.469 1 93.44 82 LEU A CA 1
ATOM 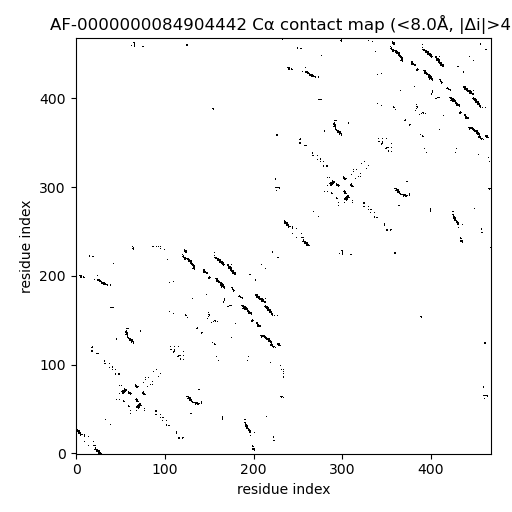611 C C . LEU A 1 82 ? 10.789 6.09 -19.891 1 93.44 82 LEU A C 1
ATOM 613 O O . LEU A 1 82 ? 10.07 6.648 -19.062 1 93.44 82 LEU A O 1
ATOM 617 N N . GLU A 1 83 ? 10.82 6.402 -21.203 1 93.19 83 GLU A N 1
ATOM 618 C CA . GLU A 1 83 ? 9.867 7.363 -21.766 1 93.19 83 GLU A CA 1
ATOM 619 C C . GLU A 1 83 ? 8.477 6.758 -21.875 1 93.19 83 GLU A C 1
ATOM 621 O O . GLU A 1 83 ? 8.328 5.547 -22.047 1 93.19 83 GLU A O 1
ATOM 626 N N . PRO A 1 84 ? 7.465 7.559 -21.828 1 90.19 84 PRO A N 1
ATOM 627 C CA . PRO A 1 84 ? 6.09 7.066 -21.875 1 90.19 84 PRO A CA 1
ATOM 628 C C . PRO A 1 84 ? 5.832 6.18 -23.094 1 90.19 84 PRO A C 1
ATOM 630 O O . PRO A 1 84 ? 5.117 5.176 -23 1 90.19 84 PRO A O 1
ATOM 633 N N . GLU A 1 85 ? 6.469 6.539 -24.141 1 93.31 85 GLU A N 1
ATOM 634 C CA . GLU A 1 85 ? 6.273 5.75 -25.359 1 93.31 85 GLU A CA 1
ATOM 635 C C . GLU A 1 85 ? 6.883 4.359 -25.219 1 93.31 85 GLU A C 1
ATOM 637 O O . GLU A 1 85 ? 6.309 3.375 -25.688 1 93.31 85 GLU A O 1
ATOM 642 N N . GLU A 1 86 ? 7.988 4.301 -24.547 1 94.31 86 GLU A N 1
ATOM 643 C CA . GLU A 1 86 ? 8.641 3.018 -24.297 1 94.31 86 GLU A CA 1
ATOM 644 C C . GLU A 1 86 ? 7.816 2.154 -23.344 1 94.31 86 GLU A C 1
ATOM 646 O O . GLU A 1 86 ? 7.664 0.951 -23.562 1 94.31 86 GLU A O 1
ATOM 651 N N . ILE A 1 87 ? 7.227 2.768 -22.391 1 93.81 87 ILE A N 1
ATOM 652 C CA . ILE A 1 87 ? 6.406 2.076 -21.406 1 93.81 87 ILE A CA 1
ATOM 653 C C . ILE A 1 87 ? 5.184 1.466 -22.094 1 93.81 87 ILE A C 1
ATOM 655 O O . ILE A 1 87 ? 4.848 0.304 -21.844 1 93.81 87 ILE A O 1
ATOM 659 N N . SER A 1 88 ? 4.617 2.232 -23 1 93.44 88 SER A N 1
ATOM 660 C CA . SER A 1 88 ? 3.416 1.764 -23.688 1 93.44 88 SER A CA 1
ATOM 661 C C . SER A 1 88 ? 3.732 0.598 -24.625 1 93.44 88 SER A C 1
ATOM 663 O O . SER A 1 88 ? 2.869 -0.24 -24.891 1 93.44 88 SER A O 1
ATOM 665 N N . GLU A 1 89 ? 4.992 0.595 -25.031 1 93.88 89 GLU A N 1
ATOM 666 C CA . GLU A 1 89 ? 5.414 -0.479 -25.938 1 93.88 89 GLU A CA 1
ATOM 667 C C . GLU A 1 89 ? 5.637 -1.78 -25.172 1 93.88 89 GLU A C 1
ATOM 669 O O . GLU A 1 89 ? 5.34 -2.863 -25.672 1 93.88 89 GLU A O 1
ATOM 674 N N . ILE A 1 90 ? 6.062 -1.605 -23.984 1 94.19 90 ILE A N 1
ATOM 675 C CA . ILE A 1 90 ? 6.414 -2.811 -23.25 1 94.19 90 ILE A CA 1
ATOM 676 C C . ILE A 1 90 ? 5.188 -3.322 -22.484 1 94.19 90 ILE A C 1
ATOM 678 O O . ILE A 1 90 ? 5 -4.531 -22.344 1 94.19 90 ILE A O 1
ATOM 682 N N . PHE A 1 91 ? 4.398 -2.412 -22 1 95.69 91 PHE A N 1
ATOM 683 C CA . PHE A 1 91 ? 3.154 -2.754 -21.328 1 95.69 91 PHE A CA 1
ATOM 684 C C . PHE A 1 91 ? 1.95 -2.338 -22.156 1 95.69 91 PHE A C 1
ATOM 686 O O . PHE A 1 91 ? 1.354 -1.287 -21.922 1 95.69 91 PHE A O 1
ATOM 693 N N . THR A 1 92 ? 1.597 -3.229 -23.078 1 95.81 92 THR A N 1
ATOM 694 C CA . THR A 1 92 ? 0.535 -2.881 -24.016 1 95.81 92 THR A CA 1
ATOM 695 C C . THR A 1 92 ? -0.806 -2.768 -23.297 1 95.81 92 THR A C 1
ATOM 697 O O . THR A 1 92 ? -1.05 -3.467 -22.312 1 95.81 92 THR A O 1
ATOM 700 N N . LYS A 1 93 ? -1.627 -1.961 -23.906 1 94.44 93 LYS A N 1
ATOM 701 C CA . LYS A 1 93 ? -2.967 -1.782 -23.344 1 94.44 93 LYS A CA 1
ATOM 702 C C . LYS A 1 93 ? -3.711 -3.111 -23.266 1 94.44 93 LYS A C 1
ATOM 704 O O . LYS A 1 93 ? -4.426 -3.373 -22.297 1 94.44 93 LYS A O 1
ATOM 709 N N . ASN A 1 94 ? -3.484 -3.896 -24.219 1 96.31 94 ASN A N 1
ATOM 710 C CA . ASN A 1 94 ? -4.16 -5.191 -24.266 1 96.31 94 ASN A CA 1
ATOM 711 C C . ASN A 1 94 ? -3.68 -6.105 -23.141 1 96.31 94 ASN A C 1
ATOM 713 O O . ASN A 1 94 ? -4.492 -6.707 -22.438 1 96.31 94 ASN A O 1
ATOM 717 N N . ASP A 1 95 ? -2.393 -6.238 -22.953 1 97.44 95 ASP A N 1
ATOM 718 C CA . ASP A 1 95 ? -1.859 -7.133 -21.922 1 97.44 95 ASP A CA 1
ATOM 719 C C . ASP A 1 95 ? -2.227 -6.641 -20.531 1 97.44 95 ASP A C 1
ATOM 721 O O . ASP A 1 95 ? -2.514 -7.445 -19.641 1 97.44 95 ASP A O 1
ATOM 725 N N . VAL A 1 96 ? -2.297 -5.344 -20.406 1 96.25 96 VAL A N 1
ATOM 726 C CA . VAL A 1 96 ? -2.68 -4.766 -19.125 1 96.25 96 VAL A CA 1
ATOM 727 C C . VAL A 1 96 ? -4.16 -5.035 -18.859 1 96.25 96 VAL A C 1
ATOM 729 O O . VAL A 1 96 ? -4.551 -5.297 -17.719 1 96.25 96 VAL A O 1
ATOM 732 N N . ALA A 1 97 ? -4.922 -4.973 -19.906 1 96.69 97 ALA A N 1
ATOM 733 C CA . ALA A 1 97 ? -6.336 -5.305 -19.766 1 96.69 97 ALA A CA 1
ATOM 734 C C . ALA A 1 97 ? -6.523 -6.758 -19.344 1 96.69 97 ALA A C 1
ATOM 736 O O . ALA A 1 97 ? -7.406 -7.074 -18.547 1 96.69 97 ALA A O 1
ATOM 737 N N . VAL A 1 98 ? -5.695 -7.609 -19.906 1 97.94 98 VAL A N 1
ATOM 738 C CA . VAL A 1 98 ? -5.742 -9.023 -19.531 1 97.94 98 VAL A CA 1
ATOM 739 C C . VAL A 1 98 ? -5.438 -9.18 -18.047 1 97.94 98 VAL A C 1
ATOM 741 O O . VAL A 1 98 ? -6.117 -9.93 -17.344 1 97.94 98 VAL A O 1
ATOM 744 N N . TYR A 1 99 ? -4.43 -8.422 -17.547 1 97.75 99 TYR A N 1
ATOM 745 C CA . TYR A 1 99 ? -4.109 -8.469 -16.125 1 97.75 99 TYR A CA 1
ATOM 746 C C . TYR A 1 99 ? -5.32 -8.094 -15.281 1 97.75 99 TYR A C 1
ATOM 748 O O . TYR A 1 99 ? -5.637 -8.773 -14.305 1 97.75 99 TYR A O 1
ATOM 756 N N . ARG A 1 100 ? -5.996 -7.078 -15.703 1 96.62 100 ARG A N 1
ATOM 757 C CA . ARG A 1 100 ? -7.148 -6.59 -14.945 1 96.62 100 ARG A CA 1
ATOM 758 C C . ARG A 1 100 ? -8.266 -7.629 -14.922 1 96.62 100 ARG A C 1
ATOM 760 O O . ARG A 1 100 ? -8.883 -7.863 -13.875 1 96.62 100 ARG A O 1
ATOM 767 N N . ASP A 1 101 ? -8.461 -8.203 -16.031 1 97.88 101 ASP A N 1
ATOM 768 C CA . ASP A 1 101 ? -9.516 -9.211 -16.125 1 97.88 101 ASP A CA 1
ATOM 769 C C . ASP A 1 101 ? -9.195 -10.422 -15.25 1 97.88 101 ASP A C 1
ATOM 771 O O . ASP A 1 101 ? -10.07 -10.93 -14.539 1 97.88 101 ASP A O 1
ATOM 775 N N . VAL A 1 102 ? -7.969 -10.852 -15.336 1 98.44 102 VAL A N 1
ATOM 776 C CA . VAL A 1 102 ? -7.539 -12.008 -14.562 1 98.44 102 VAL A CA 1
ATOM 777 C C . VAL A 1 102 ? -7.617 -11.695 -13.07 1 98.44 102 VAL A C 1
ATOM 779 O O . VAL A 1 102 ? -8.125 -12.492 -12.289 1 98.44 102 VAL A O 1
ATOM 782 N N . LYS A 1 103 ? -7.152 -10.508 -12.711 1 98.12 103 LYS A N 1
ATOM 783 C CA . LYS A 1 103 ? -7.242 -10.062 -11.32 1 98.12 103 LYS A CA 1
ATOM 784 C C . LYS A 1 103 ? -8.688 -10.086 -10.828 1 98.12 103 LYS A C 1
ATOM 786 O O . LYS A 1 103 ? -8.961 -10.562 -9.727 1 98.12 103 LYS A O 1
ATOM 791 N N . ASN A 1 104 ? -9.617 -9.656 -11.656 1 97.56 104 ASN A N 1
ATOM 792 C CA . ASN A 1 104 ? -11.023 -9.641 -11.273 1 97.56 104 ASN A CA 1
ATOM 793 C C . ASN A 1 104 ? -11.562 -11.055 -11.078 1 97.56 104 ASN A C 1
ATOM 795 O O . ASN A 1 104 ? -12.352 -11.297 -10.164 1 97.56 104 ASN A O 1
ATOM 799 N N . ARG A 1 105 ? -11.156 -11.938 -11.945 1 98.5 105 ARG A N 1
ATOM 800 C CA . ARG A 1 105 ? -11.609 -13.32 -11.812 1 98.5 105 ARG A CA 1
ATOM 801 C C . ARG A 1 105 ? -11.062 -13.953 -10.539 1 98.5 105 ARG A C 1
ATOM 803 O O . ARG A 1 105 ? -11.773 -14.703 -9.859 1 98.5 105 ARG A O 1
ATOM 810 N N . ILE A 1 106 ? -9.836 -13.68 -10.25 1 98.62 106 ILE A N 1
ATOM 811 C CA . ILE A 1 106 ? -9.242 -14.195 -9.023 1 98.62 106 ILE A CA 1
ATOM 812 C C . ILE A 1 106 ? -9.961 -13.609 -7.812 1 98.62 106 ILE A C 1
ATOM 814 O O . ILE A 1 106 ? -10.289 -14.336 -6.871 1 98.62 106 ILE A O 1
ATOM 818 N N . HIS A 1 107 ? -10.195 -12.328 -7.887 1 98.31 107 HIS A N 1
ATOM 819 C CA . HIS A 1 107 ? -10.961 -11.664 -6.844 1 98.31 107 HIS A CA 1
ATOM 820 C C . HIS A 1 107 ? -12.297 -12.367 -6.602 1 98.31 107 HIS A C 1
ATOM 822 O O . HIS A 1 107 ? -12.625 -12.711 -5.465 1 98.31 107 HIS A O 1
ATOM 828 N N . ASN A 1 108 ? -13.031 -12.594 -7.668 1 98.25 108 ASN A N 1
ATOM 829 C CA . ASN A 1 108 ? -14.344 -13.227 -7.562 1 98.25 108 ASN A CA 1
ATOM 830 C C . ASN A 1 108 ? -14.242 -14.648 -7.016 1 98.25 108 ASN A C 1
ATOM 832 O O . ASN A 1 108 ? -15.102 -15.086 -6.246 1 98.25 108 ASN A O 1
ATOM 836 N N . SER A 1 109 ? -13.219 -15.328 -7.461 1 98.31 109 SER A N 1
ATOM 837 C CA . SER A 1 109 ? -13.031 -16.688 -6.977 1 98.31 109 SER A CA 1
ATOM 838 C C . SER A 1 109 ? -12.789 -16.719 -5.473 1 98.31 109 SER A C 1
ATOM 840 O O . SER A 1 109 ? -13.312 -17.578 -4.766 1 98.31 109 SER A O 1
ATOM 842 N N . ILE A 1 110 ? -12.016 -15.789 -4.98 1 98 110 ILE A N 1
ATOM 843 C CA . ILE A 1 110 ? -11.734 -15.695 -3.553 1 98 110 ILE A CA 1
ATOM 844 C C . ILE A 1 110 ? -13.016 -15.352 -2.795 1 98 110 ILE A C 1
ATOM 846 O O . ILE A 1 110 ? -13.336 -15.984 -1.789 1 98 110 ILE A O 1
ATOM 850 N N . VAL A 1 111 ? -13.766 -14.414 -3.318 1 97.5 111 VAL A N 1
ATOM 851 C CA . VAL A 1 111 ? -15.023 -14 -2.705 1 97.5 111 VAL A CA 1
ATOM 852 C C . VAL A 1 111 ? -15.961 -15.195 -2.6 1 97.5 111 VAL A C 1
ATOM 854 O O . VAL A 1 111 ? -16.531 -15.453 -1.538 1 97.5 111 VAL A O 1
ATOM 857 N N . ASP A 1 112 ? -16.062 -15.953 -3.652 1 96.88 112 ASP A N 1
ATOM 858 C CA . ASP A 1 112 ? -16.984 -17.094 -3.713 1 96.88 112 ASP A CA 1
ATOM 859 C C . ASP A 1 112 ? -16.531 -18.203 -2.773 1 96.88 112 ASP A C 1
ATOM 861 O O . ASP A 1 112 ? -17.328 -18.734 -1.995 1 96.88 112 ASP A O 1
ATOM 865 N N . GLU A 1 113 ? -15.25 -18.531 -2.836 1 96.19 113 GLU A N 1
ATOM 866 C CA . GLU A 1 113 ? -14.75 -19.688 -2.09 1 96.19 113 GLU A CA 1
ATOM 867 C C . GLU A 1 113 ? -14.742 -19.406 -0.588 1 96.19 113 GLU A C 1
ATOM 869 O O . GLU A 1 113 ? -14.945 -20.328 0.215 1 96.19 113 GLU A O 1
ATOM 874 N N . PHE A 1 114 ? -14.531 -18.141 -0.234 1 95.69 114 PHE A N 1
ATOM 875 C CA . PHE A 1 114 ? -14.375 -17.844 1.185 1 95.69 114 PHE A CA 1
ATOM 876 C C . PHE A 1 114 ? -15.633 -17.172 1.736 1 95.69 114 PHE A C 1
ATOM 878 O O . PHE A 1 114 ? -15.688 -16.828 2.916 1 95.69 114 PHE A O 1
ATOM 885 N N . GLY A 1 115 ? -16.641 -16.953 0.903 1 94.31 115 GLY A N 1
ATOM 886 C CA . GLY A 1 115 ? -17.922 -16.422 1.337 1 94.31 115 GLY A CA 1
ATOM 887 C C . GLY A 1 115 ? -17.828 -14.969 1.797 1 94.31 115 GLY A C 1
ATOM 888 O O . GLY A 1 115 ? -18.344 -14.617 2.859 1 94.31 115 GLY A O 1
ATOM 889 N N . LEU A 1 116 ? -17.172 -14.172 1.02 1 95.56 116 LEU A N 1
ATOM 890 C CA . LEU A 1 116 ? -16.938 -12.781 1.404 1 95.56 116 LEU A CA 1
ATOM 891 C C . LEU A 1 116 ? -17.938 -11.852 0.72 1 95.56 116 LEU A C 1
ATOM 893 O O . LEU A 1 116 ? -18.641 -12.266 -0.201 1 95.56 116 LEU A O 1
ATOM 897 N N . ASN A 1 117 ? -18.062 -10.695 1.311 1 92.38 117 ASN A N 1
ATOM 898 C CA . ASN A 1 117 ? -18.688 -9.594 0.584 1 92.38 117 ASN A CA 1
ATOM 899 C C . ASN A 1 117 ? -17.719 -8.977 -0.421 1 92.38 117 ASN A C 1
ATOM 901 O O . ASN A 1 117 ? -16.75 -8.328 -0.033 1 92.38 117 ASN A O 1
ATOM 905 N N . GLY A 1 118 ? -18 -9.156 -1.688 1 92.44 118 GLY A N 1
ATOM 906 C CA . GLY A 1 118 ? -17.094 -8.734 -2.756 1 92.44 118 GLY A CA 1
ATOM 907 C C . GLY A 1 118 ? -16.766 -7.254 -2.709 1 92.44 118 GLY A C 1
ATOM 908 O O . GLY A 1 118 ? -15.695 -6.836 -3.145 1 92.44 118 GLY A O 1
ATOM 909 N N . GLU A 1 119 ? -17.641 -6.465 -2.182 1 89 119 GLU A N 1
ATOM 910 C CA . GLU A 1 119 ? -17.453 -5.02 -2.115 1 89 119 GLU A CA 1
ATOM 911 C C . GLU A 1 119 ? -16.484 -4.641 -0.999 1 89 119 GLU A C 1
ATOM 913 O O . GLU A 1 119 ? -16.031 -3.498 -0.923 1 89 119 GLU A O 1
ATOM 918 N N . LYS A 1 120 ? -16.125 -5.645 -0.214 1 91.31 120 LYS A N 1
ATOM 919 C CA . LYS A 1 120 ? -15.281 -5.363 0.949 1 91.31 120 LYS A CA 1
ATOM 920 C C . LYS A 1 120 ? -13.891 -5.953 0.777 1 91.31 120 LYS A C 1
ATOM 922 O O . LYS A 1 120 ? -13.062 -5.895 1.693 1 91.31 120 LYS A O 1
ATOM 927 N N . LEU A 1 121 ? -13.672 -6.574 -0.356 1 95.44 121 LEU A N 1
ATOM 928 C CA . LEU A 1 121 ? -12.359 -7.109 -0.677 1 95.44 121 LEU A CA 1
ATOM 929 C C . LEU A 1 121 ? -11.672 -6.262 -1.745 1 95.44 121 LEU A C 1
ATOM 931 O O . LEU A 1 121 ? -12.203 -6.098 -2.848 1 95.44 121 LEU A O 1
ATOM 935 N N . TYR A 1 122 ? -10.461 -5.754 -1.362 1 94.56 122 TYR A N 1
ATOM 936 C CA . TYR A 1 122 ? -9.797 -4.789 -2.234 1 94.56 122 TYR A CA 1
ATOM 937 C C . TYR A 1 122 ? -8.43 -5.301 -2.672 1 94.56 122 TYR A C 1
ATOM 939 O O . TYR A 1 122 ? -7.715 -5.934 -1.891 1 94.56 122 TYR A O 1
ATOM 947 N N . LEU A 1 123 ? -8.141 -4.941 -3.971 1 94.62 123 LEU A N 1
ATOM 948 C CA . LEU A 1 123 ? -6.758 -5.133 -4.395 1 94.62 123 LEU A CA 1
ATOM 949 C C . LEU A 1 123 ? -5.805 -4.324 -3.52 1 94.62 123 LEU A C 1
ATOM 951 O O . LEU A 1 123 ? -6.121 -3.199 -3.125 1 94.62 123 LEU A O 1
ATOM 955 N N . THR A 1 124 ? -4.637 -4.93 -3.174 1 93.56 124 THR A N 1
ATOM 956 C CA . THR A 1 124 ? -3.686 -4.18 -2.365 1 93.56 124 THR A CA 1
ATOM 957 C C . THR A 1 124 ? -2.262 -4.387 -2.873 1 93.56 124 THR A C 1
ATOM 959 O O . THR A 1 124 ? -2.043 -5.121 -3.842 1 93.56 124 THR A O 1
ATOM 962 N N . ASN A 1 125 ? -1.344 -3.633 -2.365 1 89.75 125 ASN A N 1
ATOM 963 C CA . ASN A 1 125 ? 0.066 -3.736 -2.727 1 89.75 125 ASN A CA 1
ATOM 964 C C . ASN A 1 125 ? 0.867 -4.465 -1.651 1 89.75 125 ASN A C 1
ATOM 966 O O . ASN A 1 125 ? 0.473 -4.488 -0.484 1 89.75 125 ASN A O 1
ATOM 970 N N . PRO A 1 126 ? 1.831 -5.211 -2.123 1 89.69 126 PRO A N 1
ATOM 971 C CA . PRO A 1 126 ? 2.379 -5.277 -3.48 1 89.69 126 PRO A CA 1
ATOM 972 C C . PRO A 1 126 ? 1.671 -6.316 -4.352 1 89.69 126 PRO A C 1
ATOM 974 O O . PRO A 1 126 ? 1.047 -7.242 -3.83 1 89.69 126 PRO A O 1
ATOM 977 N N . THR A 1 127 ? 1.614 -6.055 -5.594 1 90.56 127 THR A N 1
ATOM 978 C CA . THR A 1 127 ? 1.259 -6.98 -6.668 1 90.56 127 THR A CA 1
ATOM 979 C C . THR A 1 127 ? 2.414 -7.137 -7.648 1 90.56 127 THR A C 1
ATOM 981 O O . THR A 1 127 ? 2.785 -6.188 -8.344 1 90.56 127 THR A O 1
ATOM 984 N N . PHE A 1 128 ? 3.018 -8.297 -7.664 1 93.62 128 PHE A N 1
ATOM 985 C CA . PHE A 1 128 ? 4.242 -8.328 -8.453 1 93.62 128 PHE A CA 1
ATOM 986 C C . PHE A 1 128 ? 4.363 -9.641 -9.219 1 93.62 128 PHE A C 1
ATOM 988 O O . PHE A 1 128 ? 3.93 -10.688 -8.734 1 93.62 128 PHE A O 1
ATOM 995 N N . PHE A 1 129 ? 5.004 -9.492 -10.367 1 97.62 129 PHE A N 1
ATOM 996 C CA . PHE A 1 129 ? 5.531 -10.617 -11.125 1 97.62 129 PHE A CA 1
ATOM 997 C C . PHE A 1 129 ? 6.879 -11.062 -10.578 1 97.62 129 PHE A C 1
ATOM 999 O O . PHE A 1 129 ? 7.688 -10.227 -10.164 1 97.62 129 PHE A O 1
ATOM 1006 N N . SER A 1 130 ? 7.082 -12.367 -10.586 1 97.88 130 SER A N 1
ATOM 1007 C CA . SER A 1 130 ? 8.375 -12.867 -10.141 1 97.88 130 SER A CA 1
ATOM 1008 C C . SER A 1 130 ? 8.977 -13.844 -11.148 1 97.88 130 SER A C 1
ATOM 1010 O O . SER A 1 130 ? 8.25 -14.617 -11.781 1 97.88 130 SER A O 1
ATOM 1012 N N . ARG A 1 131 ? 10.203 -13.711 -11.344 1 98.19 131 ARG A N 1
ATOM 1013 C CA . ARG A 1 131 ? 11.031 -14.695 -12.023 1 98.19 131 ARG A CA 1
ATOM 1014 C C . ARG A 1 131 ? 12.094 -15.266 -11.086 1 98.19 131 ARG A C 1
ATOM 1016 O O . ARG A 1 131 ? 12.914 -14.523 -10.547 1 98.19 131 ARG A O 1
ATOM 1023 N N . MET A 1 132 ? 12.07 -16.562 -10.875 1 98.25 132 MET A N 1
ATOM 1024 C CA . MET A 1 132 ? 13.055 -17.234 -10.031 1 98.25 132 MET A CA 1
ATOM 1025 C C . MET A 1 132 ? 13.859 -18.25 -10.836 1 98.25 132 MET A C 1
ATOM 1027 O O . MET A 1 132 ? 13.297 -18.969 -11.664 1 98.25 132 MET A O 1
ATOM 1031 N N . ASN A 1 133 ? 15.07 -18.25 -10.609 1 98.06 133 ASN A N 1
ATOM 1032 C CA . ASN A 1 133 ? 15.938 -19.25 -11.227 1 98.06 133 ASN A CA 1
ATOM 1033 C C . ASN A 1 133 ? 16.984 -19.766 -10.242 1 98.06 133 ASN A C 1
ATOM 1035 O O . ASN A 1 133 ? 16.859 -19.562 -9.031 1 98.06 133 ASN A O 1
ATOM 1039 N N . SER A 1 134 ? 17.969 -20.484 -10.781 1 98.19 134 SER A N 1
ATOM 1040 C CA . SER A 1 134 ? 18.875 -21.219 -9.898 1 98.19 134 SER A CA 1
ATOM 1041 C C . SER A 1 134 ? 20.109 -20.391 -9.547 1 98.19 134 SER A C 1
ATOM 1043 O O . SER A 1 134 ? 21.031 -20.875 -8.891 1 98.19 134 SER A O 1
ATOM 1045 N N . THR A 1 135 ? 20.156 -19.094 -9.93 1 98 135 THR A N 1
ATOM 1046 C CA . THR A 1 135 ? 21.281 -18.25 -9.594 1 98 135 THR A CA 1
ATOM 1047 C C . THR A 1 135 ? 21.375 -18.031 -8.086 1 98 135 THR A C 1
ATOM 1049 O O . THR A 1 135 ? 20.359 -17.812 -7.426 1 98 135 THR A O 1
ATOM 1052 N N . PRO A 1 136 ? 22.578 -18.156 -7.527 1 97.56 136 PRO A N 1
ATOM 1053 C CA . PRO A 1 136 ? 22.734 -17.969 -6.082 1 97.56 136 PRO A CA 1
ATOM 1054 C C . PRO A 1 136 ? 22.297 -16.578 -5.629 1 97.56 136 PRO A C 1
ATOM 1056 O O . PRO A 1 136 ? 22.5 -15.594 -6.352 1 97.56 136 PRO A O 1
ATOM 1059 N N . ALA A 1 137 ? 21.781 -16.547 -4.395 1 96.81 137 ALA A N 1
ATOM 1060 C CA . ALA A 1 137 ? 21.328 -15.281 -3.812 1 96.81 137 ALA A CA 1
ATOM 1061 C C . ALA A 1 137 ? 22.5 -14.305 -3.656 1 96.81 137 ALA A C 1
ATOM 1063 O O . ALA A 1 137 ? 23.594 -14.695 -3.246 1 96.81 137 ALA A O 1
ATOM 1064 N N . GLN A 1 138 ? 22.234 -13.078 -4.098 1 95.12 138 GLN A N 1
ATOM 1065 C CA . GLN A 1 138 ? 23.234 -12.023 -3.922 1 95.12 138 GLN A CA 1
ATOM 1066 C C . GLN A 1 138 ? 22.812 -11.047 -2.828 1 95.12 138 GLN A C 1
ATOM 1068 O O . GLN A 1 138 ? 23.656 -10.367 -2.24 1 95.12 138 GLN A O 1
ATOM 1073 N N . THR A 1 139 ? 21.5 -10.938 -2.594 1 89.75 139 THR A N 1
ATOM 1074 C CA . THR A 1 139 ? 20.922 -10.109 -1.539 1 89.75 139 THR A CA 1
ATOM 1075 C C . THR A 1 139 ? 19.875 -10.891 -0.752 1 89.75 139 THR A C 1
ATOM 1077 O O . THR A 1 139 ? 19.5 -12 -1.133 1 89.75 139 THR A O 1
ATOM 1080 N N . GLN A 1 140 ? 19.438 -10.328 0.311 1 85.38 140 GLN A N 1
ATOM 1081 C CA . GLN A 1 140 ? 18.375 -10.945 1.106 1 85.38 140 GLN A CA 1
ATOM 1082 C C . GLN A 1 140 ? 17.094 -11.102 0.29 1 85.38 140 GLN A C 1
ATOM 1084 O O . GLN A 1 140 ? 16.328 -12.047 0.504 1 85.38 140 GLN A O 1
ATOM 1089 N N . HIS A 1 141 ? 16.891 -10.336 -0.73 1 83.81 141 HIS A N 1
ATOM 1090 C CA . HIS A 1 141 ? 15.68 -10.352 -1.544 1 83.81 141 HIS A CA 1
ATOM 1091 C C . HIS A 1 141 ? 15.656 -11.555 -2.473 1 83.81 141 HIS A C 1
ATOM 1093 O O . HIS A 1 141 ? 14.602 -11.914 -3.012 1 83.81 141 HIS A O 1
ATOM 1099 N N . ASP A 1 142 ? 16.781 -12.156 -2.539 1 92 142 ASP A N 1
ATOM 1100 C CA . ASP A 1 142 ? 16.875 -13.328 -3.404 1 92 142 ASP A CA 1
ATOM 1101 C C . ASP A 1 142 ? 16.531 -14.602 -2.643 1 92 142 ASP A C 1
ATOM 1103 O O . ASP A 1 142 ? 16.391 -15.672 -3.244 1 92 142 ASP A O 1
ATOM 1107 N N . GLU A 1 143 ? 16.453 -14.438 -1.311 1 93 143 GLU A N 1
ATOM 1108 C CA . GLU A 1 143 ? 16.25 -15.625 -0.489 1 93 143 GLU A CA 1
ATOM 1109 C C . GLU A 1 143 ? 14.766 -15.883 -0.261 1 93 143 GLU A C 1
ATOM 1111 O O . GLU A 1 143 ? 14.234 -15.602 0.815 1 93 143 GLU A O 1
ATOM 1116 N N . TYR A 1 144 ? 14.227 -16.516 -1.21 1 93.12 144 TYR A N 1
ATOM 1117 C CA . TYR A 1 144 ? 12.781 -16.734 -1.213 1 93.12 144 TYR A CA 1
ATOM 1118 C C . TYR A 1 144 ? 12.422 -18.047 -0.546 1 93.12 144 TYR A C 1
ATOM 1120 O O . TYR A 1 144 ? 11.242 -18.406 -0.444 1 93.12 144 TYR A O 1
ATOM 1128 N N . TRP A 1 145 ? 13.391 -18.859 -0.025 1 95.94 145 TRP A N 1
ATOM 1129 C CA . TRP A 1 145 ? 13.148 -20.203 0.481 1 95.94 145 TRP A CA 1
ATOM 1130 C C . TRP A 1 145 ? 12.953 -20.188 1.994 1 95.94 145 TRP A C 1
ATOM 1132 O O . TRP A 1 145 ? 12.844 -21.25 2.621 1 95.94 145 TRP A O 1
ATOM 1142 N N . HIS A 1 146 ? 12.906 -19.031 2.625 1 94.5 146 HIS A N 1
ATOM 1143 C CA . HIS A 1 146 ? 12.609 -18.938 4.051 1 94.5 146 HIS A CA 1
ATOM 1144 C C . HIS A 1 146 ? 11.109 -18.844 4.293 1 94.5 146 HIS A C 1
ATOM 1146 O O . HIS A 1 146 ? 10.391 -18.172 3.555 1 94.5 146 HIS A O 1
ATOM 1152 N N . SER A 1 147 ? 10.727 -19.531 5.324 1 95 147 SER A N 1
ATOM 1153 C CA . SER A 1 147 ? 9.312 -19.516 5.703 1 95 147 SER A CA 1
ATOM 1154 C C . SER A 1 147 ? 8.875 -18.109 6.125 1 95 147 SER A C 1
ATOM 1156 O O . SER A 1 147 ? 9.617 -17.406 6.805 1 95 147 SER A O 1
ATOM 1158 N N . HIS A 1 148 ? 7.648 -17.734 5.66 1 93.56 148 HIS A N 1
ATOM 1159 C CA . HIS A 1 148 ? 7.086 -16.469 6.105 1 93.56 148 HIS A CA 1
ATOM 1160 C C . HIS A 1 148 ? 5.562 -16.5 6.098 1 93.56 148 HIS A C 1
ATOM 1162 O O . HIS A 1 148 ? 4.965 -17.453 5.59 1 93.56 148 HIS A O 1
ATOM 1168 N N . VAL A 1 149 ? 4.98 -15.57 6.801 1 93.81 149 VAL A N 1
ATOM 1169 C CA . VAL A 1 149 ? 3.545 -15.312 6.828 1 93.81 149 VAL A CA 1
ATOM 1170 C C . VAL A 1 149 ? 3.24 -14.016 6.074 1 93.81 149 VAL A C 1
ATOM 1172 O O . VAL A 1 149 ? 3.748 -12.953 6.43 1 93.81 149 VAL A O 1
ATOM 1175 N N . ASP A 1 150 ? 2.418 -14.125 5.059 1 94 150 ASP A N 1
ATOM 1176 C CA . ASP A 1 150 ? 2.193 -12.984 4.176 1 94 150 ASP A CA 1
ATOM 1177 C C . ASP A 1 150 ? 1.648 -11.789 4.953 1 94 150 ASP A C 1
ATOM 1179 O O . ASP A 1 150 ? 2.057 -10.648 4.715 1 94 150 ASP A O 1
ATOM 1183 N N . LYS A 1 151 ? 0.723 -12.023 5.859 1 92.12 151 LYS A N 1
ATOM 1184 C CA . LYS A 1 151 ? 0.148 -10.945 6.652 1 92.12 151 LYS A CA 1
ATOM 1185 C C . LYS A 1 151 ? 1.226 -10.211 7.449 1 92.12 151 LYS A C 1
ATOM 1187 O O . LYS A 1 151 ? 1.172 -8.992 7.602 1 92.12 151 LYS A O 1
ATOM 1192 N N . ILE A 1 152 ? 2.148 -10.945 7.945 1 86.62 152 ILE A N 1
ATOM 1193 C CA . ILE A 1 152 ? 3.238 -10.367 8.719 1 86.62 152 ILE A CA 1
ATOM 1194 C C . ILE A 1 152 ? 4.23 -9.68 7.781 1 86.62 152 ILE A C 1
ATOM 1196 O O . ILE A 1 152 ? 4.652 -8.547 8.031 1 86.62 152 ILE A O 1
ATOM 1200 N N . GLN A 1 153 ? 4.57 -10.32 6.703 1 85.56 153 GLN A N 1
ATOM 1201 C CA . GLN A 1 153 ? 5.602 -9.852 5.781 1 85.56 153 GLN A CA 1
ATOM 1202 C C . GLN A 1 153 ? 5.164 -8.57 5.078 1 85.56 153 GLN A C 1
ATOM 1204 O O . GLN A 1 153 ? 5.969 -7.66 4.875 1 85.56 153 GLN A O 1
ATOM 1209 N N . TYR A 1 154 ? 3.848 -8.5 4.684 1 87.19 154 TYR A N 1
ATOM 1210 C CA . TYR A 1 154 ? 3.42 -7.406 3.822 1 87.19 154 TYR A CA 1
ATOM 1211 C C . TYR A 1 154 ? 2.455 -6.48 4.555 1 87.19 154 TYR A C 1
ATOM 1213 O O . TYR A 1 154 ? 2.238 -5.34 4.133 1 87.19 154 TYR A O 1
ATOM 1221 N N . GLY A 1 155 ? 1.862 -6.922 5.613 1 85.5 155 GLY A N 1
ATOM 1222 C CA . GLY A 1 155 ? 0.99 -6.105 6.445 1 85.5 155 GLY A CA 1
ATOM 1223 C C . GLY A 1 155 ? -0.398 -5.926 5.855 1 85.5 155 GLY A C 1
ATOM 1224 O O . GLY A 1 155 ? -1.397 -6.035 6.57 1 85.5 155 GLY A O 1
ATOM 1225 N N . SER A 1 156 ? -0.475 -5.777 4.531 1 90.31 156 SER A N 1
ATOM 1226 C CA . SER A 1 156 ? -1.743 -5.426 3.902 1 90.31 156 SER A CA 1
ATOM 1227 C C . SER A 1 156 ? -2.498 -6.668 3.445 1 90.31 156 SER A C 1
ATOM 1229 O O . SER A 1 156 ? -3.701 -6.609 3.184 1 90.31 156 SER A O 1
ATOM 1231 N N . PHE A 1 157 ? -1.853 -7.824 3.402 1 94.81 157 PHE A N 1
ATOM 1232 C CA . PHE A 1 157 ? -2.449 -9.023 2.818 1 94.81 157 PHE A CA 1
ATOM 1233 C C . PHE A 1 157 ? -3.432 -9.664 3.787 1 94.81 157 PHE A C 1
ATOM 1235 O O . PHE A 1 157 ? -3.062 -10.023 4.906 1 94.81 157 PHE A O 1
ATOM 1242 N N . ASP A 1 158 ? -4.672 -9.844 3.305 1 96.5 158 ASP A N 1
ATOM 1243 C CA . ASP A 1 158 ? -5.598 -10.719 4.012 1 96.5 158 ASP A CA 1
ATOM 1244 C C . ASP A 1 158 ? -5.828 -12.016 3.236 1 96.5 158 ASP A C 1
ATOM 1246 O O . ASP A 1 158 ? -6.047 -13.07 3.832 1 96.5 158 ASP A O 1
ATOM 1250 N N . TYR A 1 159 ? -5.801 -11.859 1.946 1 97.94 159 TYR A N 1
ATOM 1251 C CA . TYR A 1 159 ? -5.887 -13 1.037 1 97.94 159 TYR A CA 1
ATOM 1252 C C . TYR A 1 159 ? -4.797 -12.93 -0.026 1 97.94 159 TYR A C 1
ATOM 1254 O O . TYR A 1 159 ? -4.633 -11.906 -0.691 1 97.94 159 TYR A O 1
ATOM 1262 N N . THR A 1 160 ? -4.062 -14.008 -0.13 1 98.38 160 THR A N 1
ATOM 1263 C CA . THR A 1 160 ? -2.975 -14.094 -1.098 1 98.38 160 THR A CA 1
ATOM 1264 C C . THR A 1 160 ? -3.369 -14.984 -2.275 1 98.38 160 THR A C 1
ATOM 1266 O O . THR A 1 160 ? -4.012 -16.016 -2.092 1 98.38 160 THR A O 1
ATOM 1269 N N . SER A 1 161 ? -3.006 -14.586 -3.449 1 98.69 161 SER A N 1
ATOM 1270 C CA . SER A 1 161 ? -3.137 -15.484 -4.59 1 98.69 161 SER A CA 1
ATOM 1271 C C . SER A 1 161 ? -1.867 -15.492 -5.434 1 98.69 161 SER A C 1
ATOM 1273 O O . SER A 1 161 ? -1.188 -14.469 -5.555 1 98.69 161 SER A O 1
ATOM 1275 N N . LEU A 1 162 ? -1.573 -16.641 -5.938 1 98.62 162 LEU A N 1
ATOM 1276 C CA . LEU A 1 162 ? -0.465 -16.875 -6.855 1 98.62 162 LEU A CA 1
ATOM 1277 C C . LEU A 1 162 ? -0.961 -17.5 -8.156 1 98.62 162 LEU A C 1
ATOM 1279 O O . LEU A 1 162 ? -1.571 -18.578 -8.148 1 98.62 162 LEU A O 1
ATOM 1283 N N . LEU A 1 163 ? -0.732 -16.797 -9.188 1 98.81 163 LEU A N 1
ATOM 1284 C CA . LEU A 1 163 ? -0.95 -17.344 -10.523 1 98.81 163 LEU A CA 1
ATOM 1285 C C . LEU A 1 163 ? 0.369 -17.781 -11.148 1 98.81 163 LEU A C 1
ATOM 1287 O O . LEU A 1 163 ? 1.265 -16.953 -11.359 1 98.81 163 LEU A O 1
ATOM 1291 N N . TYR A 1 164 ? 0.468 -19.047 -11.461 1 98.81 164 TYR A N 1
ATOM 1292 C CA . TYR A 1 164 ? 1.697 -19.578 -12.047 1 98.81 164 TYR A CA 1
ATOM 1293 C C . TYR A 1 164 ? 1.71 -19.391 -13.555 1 98.81 164 TYR A C 1
ATOM 1295 O O . TYR A 1 164 ? 0.72 -19.672 -14.234 1 98.81 164 TYR A O 1
ATOM 1303 N N . LEU A 1 165 ? 2.812 -18.922 -14.047 1 98.75 165 LEU A N 1
ATOM 1304 C CA . LEU A 1 165 ? 2.949 -18.641 -15.477 1 98.75 165 LEU A CA 1
ATOM 1305 C C . LEU A 1 165 ? 3.924 -19.609 -16.141 1 98.75 165 LEU A C 1
ATOM 1307 O O . LEU A 1 165 ? 4.266 -19.438 -17.312 1 98.75 165 LEU A O 1
ATOM 1311 N N . SER A 1 166 ? 4.492 -20.5 -15.398 1 98.38 166 SER A N 1
ATOM 1312 C CA . SER A 1 166 ? 5.344 -21.578 -15.883 1 98.38 166 SER A CA 1
ATOM 1313 C C . SER A 1 166 ? 5.035 -22.891 -15.172 1 98.38 166 SER A C 1
ATOM 1315 O O . SER A 1 166 ? 4.391 -22.906 -14.117 1 98.38 166 SER A O 1
ATOM 1317 N N . THR A 1 167 ? 5.453 -23.969 -15.773 1 98.5 167 THR A N 1
ATOM 1318 C CA . THR A 1 167 ? 5.047 -25.297 -15.305 1 98.5 167 THR A CA 1
ATOM 1319 C C . THR A 1 167 ? 6.234 -26.031 -14.695 1 98.5 167 THR A C 1
ATOM 1321 O O . THR A 1 167 ? 7.273 -26.188 -15.344 1 98.5 167 THR A O 1
ATOM 1324 N N . HIS A 1 168 ? 6.043 -26.453 -13.5 1 98.38 168 HIS A N 1
ATOM 1325 C CA . HIS A 1 168 ? 7.02 -27.312 -12.828 1 98.38 168 HIS A CA 1
ATOM 1326 C C . HIS A 1 168 ? 7.211 -28.609 -13.586 1 98.38 168 HIS A C 1
ATOM 1328 O O . HIS A 1 168 ? 6.238 -29.219 -14.055 1 98.38 168 HIS A O 1
ATOM 1334 N N . GLY A 1 169 ? 8.445 -29.078 -13.688 1 97.94 169 GLY A N 1
ATOM 1335 C CA . GLY A 1 169 ? 8.75 -30.328 -14.367 1 97.94 169 GLY A CA 1
ATOM 1336 C C . GLY A 1 169 ? 9.016 -30.141 -15.852 1 97.94 169 GLY A C 1
ATOM 1337 O O . GLY A 1 169 ? 9.672 -30.969 -16.484 1 97.94 169 GLY A O 1
ATOM 1338 N N . SER A 1 170 ? 8.555 -29.078 -16.422 1 97.88 170 SER A N 1
ATOM 1339 C CA . SER A 1 170 ? 8.781 -28.781 -17.844 1 97.88 170 SER A CA 1
ATOM 1340 C C . SER A 1 170 ? 9.609 -27.516 -18.016 1 97.88 170 SER A C 1
ATOM 1342 O O . SER A 1 170 ? 10.703 -27.562 -18.578 1 97.88 170 SER A O 1
ATOM 1344 N N . ASP A 1 171 ? 9.156 -26.406 -17.453 1 98.25 171 ASP A N 1
ATOM 1345 C CA . ASP A 1 171 ? 9.828 -25.125 -17.609 1 98.25 171 ASP A CA 1
ATOM 1346 C C . ASP A 1 171 ? 10.914 -24.938 -16.562 1 98.25 171 ASP A C 1
ATOM 1348 O O . ASP A 1 171 ? 11.883 -24.203 -16.781 1 98.25 171 ASP A O 1
ATOM 1352 N N . PHE A 1 172 ? 10.711 -25.547 -15.438 1 98.56 172 PHE A N 1
ATOM 1353 C CA . PHE A 1 172 ? 11.664 -25.422 -14.336 1 98.56 172 PHE A CA 1
ATOM 1354 C C . PHE A 1 172 ? 11.547 -26.609 -13.383 1 98.56 172 PHE A C 1
ATOM 1356 O O . PHE A 1 172 ? 10.594 -27.375 -13.461 1 98.56 172 PHE A O 1
ATOM 1363 N N . HIS A 1 173 ? 12.555 -26.859 -12.57 1 98.56 173 HIS A N 1
ATOM 1364 C CA . HIS A 1 173 ? 12.547 -27.828 -11.492 1 98.56 173 HIS A CA 1
ATOM 1365 C C . HIS A 1 173 ? 12.82 -27.172 -10.141 1 98.56 173 HIS A C 1
ATOM 1367 O O . HIS A 1 173 ? 13.359 -26.062 -10.086 1 98.56 173 HIS A O 1
ATOM 1373 N N . GLY A 1 174 ? 12.375 -27.938 -9.086 1 97.88 174 GLY A N 1
ATOM 1374 C CA . GLY A 1 174 ? 12.32 -27.234 -7.82 1 97.88 174 GLY A CA 1
ATOM 1375 C C . GLY A 1 174 ? 11.234 -26.172 -7.777 1 97.88 174 GLY A C 1
ATOM 1376 O O . GLY A 1 174 ? 10.219 -26.297 -8.461 1 97.88 174 GLY A O 1
ATOM 1377 N N . GLY A 1 175 ? 11.352 -25.172 -6.965 1 97.56 175 GLY A N 1
ATOM 1378 C CA . GLY A 1 175 ? 10.484 -24 -6.973 1 97.56 175 GLY A CA 1
ATOM 1379 C C . GLY A 1 175 ? 9.062 -24.312 -6.52 1 97.56 175 GLY A C 1
ATOM 1380 O O . GLY A 1 175 ? 8.156 -23.5 -6.734 1 97.56 175 GLY A O 1
ATOM 1381 N N . GLU A 1 176 ? 8.836 -25.469 -5.891 1 97.62 176 GLU A N 1
ATOM 1382 C CA . GLU A 1 176 ? 7.5 -25.797 -5.406 1 97.62 176 GLU A CA 1
ATOM 1383 C C . GLU A 1 176 ? 7.09 -24.875 -4.258 1 97.62 176 GLU A C 1
ATOM 1385 O O . GLU A 1 176 ? 7.93 -24.469 -3.447 1 97.62 176 GLU A O 1
ATOM 1390 N N . PHE A 1 177 ? 5.844 -24.547 -4.27 1 98.06 177 PHE A N 1
ATOM 1391 C CA . PHE A 1 177 ? 5.277 -23.828 -3.139 1 98.06 177 PHE A CA 1
ATOM 1392 C C . PHE A 1 177 ? 4.883 -24.781 -2.02 1 98.06 177 PHE A C 1
ATOM 1394 O O . PHE A 1 177 ? 4.133 -25.734 -2.246 1 98.06 177 PHE A O 1
ATOM 1401 N N . VAL A 1 178 ? 5.316 -24.484 -0.74 1 97.19 178 VAL A N 1
ATOM 1402 C CA . VAL A 1 178 ? 5.102 -25.406 0.366 1 97.19 178 VAL A CA 1
ATOM 1403 C C . VAL A 1 178 ? 4.422 -24.688 1.524 1 97.19 178 VAL A C 1
ATOM 1405 O O . VAL A 1 178 ? 4.953 -23.703 2.049 1 97.19 178 VAL A O 1
ATOM 1408 N N . PHE A 1 179 ? 3.174 -25.094 1.879 1 96.75 179 PHE A N 1
ATOM 1409 C CA . PHE A 1 179 ? 2.607 -24.688 3.156 1 96.75 179 PHE A CA 1
ATOM 1410 C C . PHE A 1 179 ? 3.309 -25.391 4.312 1 96.75 179 PHE A C 1
ATOM 1412 O O . PHE A 1 179 ? 3.371 -26.609 4.355 1 96.75 179 PHE A O 1
ATOM 1419 N N . ASP A 1 180 ? 3.705 -24.547 5.203 1 93.88 180 ASP A N 1
ATOM 1420 C CA . ASP A 1 180 ? 4.473 -25.125 6.301 1 93.88 180 ASP A CA 1
ATOM 1421 C C . ASP A 1 180 ? 3.555 -25.781 7.336 1 93.88 180 ASP A C 1
ATOM 1423 O O . ASP A 1 180 ? 2.369 -25.438 7.414 1 93.88 180 ASP A O 1
ATOM 1427 N N . GLY A 1 181 ? 4.07 -26.734 8.156 1 77.44 181 GLY A N 1
ATOM 1428 C CA . GLY A 1 181 ? 3.303 -27.484 9.148 1 77.44 181 GLY A CA 1
ATOM 1429 C C . GLY A 1 181 ? 2.785 -28.812 8.633 1 77.44 181 GLY A C 1
ATOM 1430 O O . GLY A 1 181 ? 3.221 -29.859 9.086 1 77.44 181 GLY A O 1
ATOM 1431 N N . ARG A 1 182 ? 1.789 -28.766 7.605 1 68.31 182 ARG A N 1
ATOM 1432 C CA . ARG A 1 182 ? 1.271 -30.047 7.141 1 68.31 182 ARG A CA 1
ATOM 1433 C C . ARG A 1 182 ? 2.021 -30.516 5.898 1 68.31 182 ARG A C 1
ATOM 1435 O O . ARG A 1 182 ? 1.762 -31.609 5.391 1 68.31 182 ARG A O 1
ATOM 1442 N N . GLY A 1 183 ? 2.836 -29.672 5.566 1 68.88 183 GLY A N 1
ATOM 1443 C CA . GLY A 1 183 ? 3.701 -30.016 4.449 1 68.88 183 GLY A CA 1
ATOM 1444 C C . GLY A 1 183 ? 2.953 -30.156 3.137 1 68.88 183 GLY A C 1
ATOM 1445 O O . GLY A 1 183 ? 3.293 -31.016 2.316 1 68.88 183 GLY A O 1
ATOM 1446 N N . LYS A 1 184 ? 1.943 -29.406 2.953 1 86.62 184 LYS A N 1
ATOM 1447 C CA . LYS A 1 184 ? 1.222 -29.469 1.686 1 86.62 184 LYS A CA 1
ATOM 1448 C C . LYS A 1 184 ? 1.95 -28.672 0.604 1 86.62 184 LYS A C 1
ATOM 1450 O O . LYS A 1 184 ? 2.365 -27.531 0.836 1 86.62 184 LYS A O 1
ATOM 1455 N N . VAL A 1 185 ? 2.09 -29.375 -0.536 1 92.44 185 VAL A N 1
ATOM 1456 C CA . VAL A 1 185 ? 2.867 -28.797 -1.626 1 92.44 185 VAL A CA 1
ATOM 1457 C C . VAL A 1 185 ? 1.945 -28.469 -2.795 1 92.44 185 VAL A C 1
ATOM 1459 O O . VAL A 1 185 ? 1.065 -29.25 -3.15 1 92.44 185 VAL A O 1
ATOM 1462 N N . VAL A 1 186 ? 2.07 -27.297 -3.281 1 95.69 186 VAL A N 1
ATOM 1463 C CA . VAL A 1 186 ? 1.402 -26.906 -4.52 1 95.69 186 VAL A CA 1
ATOM 1464 C C . VAL A 1 186 ? 2.402 -26.922 -5.672 1 95.69 186 VAL A C 1
ATOM 1466 O O . VAL A 1 186 ? 3.381 -26.172 -5.66 1 95.69 186 VAL A O 1
ATOM 1469 N N . GLU A 1 187 ? 2.158 -27.797 -6.602 1 95.62 187 GLU A N 1
ATOM 1470 C CA . GLU A 1 187 ? 2.988 -27.828 -7.801 1 95.62 187 GLU A CA 1
ATOM 1471 C C . GLU A 1 187 ? 2.574 -26.75 -8.797 1 95.62 187 GLU A C 1
ATOM 1473 O O . GLU A 1 187 ? 1.441 -26.75 -9.281 1 95.62 187 GLU A O 1
ATOM 1478 N N . PRO A 1 188 ? 3.516 -25.906 -9.125 1 98.19 188 PRO A N 1
ATOM 1479 C CA . PRO A 1 188 ? 3.168 -24.859 -10.078 1 98.19 188 PRO A CA 1
ATOM 1480 C C . PRO A 1 188 ? 2.861 -25.391 -11.469 1 98.19 188 PRO A C 1
ATOM 1482 O O . PRO A 1 188 ? 3.592 -26.25 -11.984 1 98.19 188 PRO A O 1
ATOM 1485 N N . ARG A 1 189 ? 1.809 -24.969 -12.039 1 98.12 189 ARG A N 1
ATOM 1486 C CA . ARG A 1 189 ? 1.41 -25.219 -13.422 1 98.12 189 ARG A CA 1
ATOM 1487 C C . ARG A 1 189 ? 0.89 -23.953 -14.086 1 98.12 189 ARG A C 1
ATOM 1489 O O . ARG A 1 189 ? 0.16 -23.172 -13.461 1 98.12 189 ARG A O 1
ATOM 1496 N N . GLU A 1 190 ? 1.315 -23.828 -15.281 1 98.06 190 GLU A N 1
ATOM 1497 C CA . GLU A 1 190 ? 0.854 -22.656 -16.016 1 98.06 190 GLU A CA 1
ATOM 1498 C C . GLU A 1 190 ? -0.666 -22.531 -15.945 1 98.06 190 GLU A C 1
ATOM 1500 O O . GLU A 1 190 ? -1.391 -23.484 -16.234 1 98.06 190 GLU A O 1
ATOM 1505 N N . GLY A 1 191 ? -1.119 -21.328 -15.523 1 98.5 191 GLY A N 1
ATOM 1506 C CA . GLY A 1 191 ? -2.547 -21.062 -15.469 1 98.5 191 GLY A CA 1
ATOM 1507 C C . GLY A 1 191 ? -3.174 -21.422 -14.133 1 98.5 191 GLY A C 1
ATOM 1508 O O . GLY A 1 191 ? -4.301 -21.016 -13.844 1 98.5 191 GLY A O 1
ATOM 1509 N N . ARG A 1 192 ? -2.488 -22.219 -13.297 1 98.62 192 ARG A N 1
ATOM 1510 C CA . ARG A 1 192 ? -2.996 -22.594 -11.984 1 98.62 192 ARG A CA 1
ATOM 1511 C C . ARG A 1 192 ? -2.977 -21.406 -11.023 1 98.62 192 ARG A C 1
ATOM 1513 O O . ARG A 1 192 ? -2.018 -20.625 -11.008 1 98.62 192 ARG A O 1
ATOM 1520 N N . VAL A 1 193 ? -4.059 -21.219 -10.297 1 98.75 193 VAL A N 1
ATOM 1521 C CA . VAL A 1 193 ? -4.148 -20.188 -9.266 1 98.75 193 VAL A CA 1
ATOM 1522 C C . VAL A 1 193 ? -4.238 -20.844 -7.891 1 98.75 193 VAL A C 1
ATOM 1524 O O . VAL A 1 193 ? -5.109 -21.688 -7.652 1 98.75 193 VAL A O 1
ATOM 1527 N N . SER A 1 194 ? -3.279 -20.531 -7.047 1 98.5 194 SER A N 1
ATOM 1528 C CA . SER A 1 194 ? -3.338 -20.875 -5.633 1 98.5 194 SER A CA 1
ATOM 1529 C C . SER A 1 194 ? -3.691 -19.672 -4.777 1 98.5 194 SER A C 1
ATOM 1531 O O . SER A 1 194 ? -3.104 -18.594 -4.938 1 98.5 194 SER A O 1
ATOM 1533 N N . PHE A 1 195 ? -4.711 -19.75 -3.951 1 98.5 195 PHE A N 1
ATOM 1534 C CA . PHE A 1 195 ? -5.047 -18.625 -3.08 1 98.5 195 PHE A CA 1
ATOM 1535 C C . PHE A 1 195 ? -5.422 -19.125 -1.687 1 98.5 195 PHE A C 1
ATOM 1537 O O . PHE A 1 195 ? -5.906 -20.25 -1.526 1 98.5 195 PHE A O 1
ATOM 1544 N N . PHE A 1 196 ? -5.16 -18.328 -0.667 1 98.12 196 PHE A N 1
ATOM 1545 C CA . PHE A 1 196 ? -5.297 -18.719 0.73 1 98.12 196 PHE A CA 1
ATOM 1546 C C . PHE A 1 196 ? -5.379 -17.484 1.633 1 98.12 196 PHE A C 1
ATOM 1548 O O . PHE A 1 196 ? -5.07 -16.375 1.204 1 98.12 196 PHE A O 1
ATOM 1555 N N . THR A 1 197 ? -5.84 -17.688 2.844 1 97.62 197 THR A N 1
ATOM 1556 C CA . THR A 1 197 ? -5.809 -16.625 3.842 1 97.62 197 THR A CA 1
ATOM 1557 C C . THR A 1 197 ? -4.371 -16.328 4.273 1 97.62 197 THR A C 1
ATOM 1559 O O . THR A 1 197 ? -3.578 -17.25 4.465 1 97.62 197 THR A O 1
ATOM 1562 N N . SER A 1 198 ? -4.035 -15.125 4.508 1 96.56 198 SER A N 1
ATOM 1563 C CA . SER A 1 198 ? -2.646 -14.68 4.539 1 96.56 198 SER A CA 1
ATOM 1564 C C . SER A 1 198 ? -2.062 -14.781 5.941 1 96.56 198 SER A C 1
ATOM 1566 O O . SER A 1 198 ? -0.878 -14.516 6.152 1 96.56 198 SER A O 1
ATOM 1568 N N . GLY A 1 199 ? -2.807 -15.156 6.902 1 94.88 199 GLY A N 1
ATOM 1569 C CA . GLY A 1 199 ? -2.363 -15.102 8.289 1 94.88 199 GLY A CA 1
ATOM 1570 C C . GLY A 1 199 ? -1.459 -16.25 8.672 1 94.88 199 GLY A C 1
ATOM 1571 O O . GLY A 1 199 ? -1.001 -17 7.812 1 94.88 199 GLY A O 1
ATOM 1572 N N . SER A 1 200 ? -1.213 -16.406 9.992 1 94.94 200 SER A N 1
ATOM 1573 C CA . SER A 1 200 ? -0.268 -17.375 10.547 1 94.94 200 SER A CA 1
ATOM 1574 C C . SER A 1 200 ? -0.783 -18.797 10.406 1 94.94 200 SER A C 1
ATOM 1576 O O . SER A 1 200 ? -0.066 -19.75 10.703 1 94.94 200 SER A O 1
ATOM 1578 N N . GLU A 1 201 ? -1.943 -18.984 9.914 1 95.44 201 GLU A N 1
ATOM 1579 C CA . GLU A 1 201 ? -2.445 -20.312 9.602 1 95.44 201 GLU A CA 1
ATOM 1580 C C . GLU A 1 201 ? -1.816 -20.859 8.32 1 95.44 201 GLU A C 1
ATOM 1582 O O . GLU A 1 201 ? -1.91 -22.062 8.039 1 95.44 201 GLU A O 1
ATOM 1587 N N . ASN A 1 202 ? -1.162 -19.969 7.578 1 95.88 202 ASN A N 1
ATOM 1588 C CA . ASN A 1 202 ? -0.597 -20.438 6.32 1 95.88 202 ASN A CA 1
ATOM 1589 C C . ASN A 1 202 ? 0.847 -19.984 6.145 1 95.88 202 ASN A C 1
ATOM 1591 O O . ASN A 1 202 ? 1.181 -19.344 5.141 1 95.88 202 ASN A O 1
ATOM 1595 N N . PRO A 1 203 ? 1.73 -20.297 7.109 1 96.38 203 PRO A N 1
ATOM 1596 C CA . PRO A 1 203 ? 3.145 -20.094 6.785 1 96.38 203 PRO A CA 1
ATOM 1597 C C . PRO A 1 203 ? 3.594 -20.906 5.57 1 96.38 203 PRO A C 1
ATOM 1599 O O . PRO A 1 203 ? 3.131 -22.031 5.371 1 96.38 203 PRO A O 1
ATOM 1602 N N . HIS A 1 204 ? 4.453 -20.344 4.797 1 97.19 204 HIS A N 1
ATOM 1603 C CA . HIS A 1 204 ? 4.836 -21.047 3.572 1 97.19 204 HIS A CA 1
ATOM 1604 C C . HIS A 1 204 ? 6.207 -20.578 3.086 1 97.19 204 HIS A C 1
ATOM 1606 O O . HIS A 1 204 ? 6.734 -19.578 3.572 1 97.19 204 HIS A O 1
ATOM 1612 N N . HIS A 1 205 ? 6.777 -21.328 2.26 1 96.75 205 HIS A N 1
ATOM 1613 C CA . HIS A 1 205 ? 8 -21 1.545 1 96.75 205 HIS A CA 1
ATOM 1614 C C . HIS A 1 205 ? 8 -21.594 0.143 1 96.75 205 HIS A C 1
ATOM 1616 O O . HIS A 1 205 ? 7.074 -22.328 -0.227 1 96.75 205 HIS A O 1
ATOM 1622 N N . VAL A 1 206 ? 8.922 -21.188 -0.664 1 97.56 206 VAL A N 1
ATOM 1623 C CA . VAL A 1 206 ? 9.141 -21.766 -1.984 1 97.56 206 VAL A CA 1
ATOM 1624 C C . VAL A 1 206 ? 10.477 -22.516 -2.006 1 97.56 206 VAL A C 1
ATOM 1626 O O . VAL A 1 206 ? 11.5 -21.984 -1.577 1 97.56 206 VAL A O 1
ATOM 1629 N N . ASN A 1 207 ? 10.43 -23.75 -2.406 1 97.31 207 ASN A N 1
ATOM 1630 C CA . ASN A 1 207 ? 11.688 -24.469 -2.578 1 97.31 207 ASN A CA 1
ATOM 1631 C C . ASN A 1 207 ? 12.586 -23.797 -3.611 1 97.31 207 ASN A C 1
ATOM 1633 O O . ASN A 1 207 ? 12.094 -23.125 -4.527 1 97.31 207 ASN A O 1
ATOM 1637 N N . ARG A 1 208 ? 13.867 -24.031 -3.453 1 98 208 ARG A N 1
ATOM 1638 C CA . ARG A 1 208 ? 14.805 -23.422 -4.398 1 98 208 ARG A CA 1
ATOM 1639 C C . ARG A 1 208 ? 14.602 -23.969 -5.801 1 98 208 ARG A C 1
ATOM 1641 O O . ARG A 1 208 ? 14.398 -25.188 -5.977 1 98 208 ARG A O 1
ATOM 1648 N N . VAL A 1 209 ? 14.609 -23.094 -6.742 1 98.56 209 VAL A N 1
ATOM 1649 C CA . VAL A 1 209 ? 14.625 -23.516 -8.133 1 98.56 209 VAL A CA 1
ATOM 1650 C C . VAL A 1 209 ? 15.984 -24.125 -8.477 1 98.56 209 VAL A C 1
ATOM 1652 O O . VAL A 1 209 ? 17.031 -23.547 -8.172 1 98.56 209 VAL A O 1
ATOM 1655 N N . THR A 1 210 ? 15.977 -25.25 -9.07 1 98.5 210 THR A N 1
ATOM 1656 C CA . THR A 1 210 ? 17.234 -25.922 -9.344 1 98.5 210 THR A CA 1
ATOM 1657 C C . THR A 1 210 ? 17.594 -25.812 -10.82 1 98.5 210 THR A C 1
ATOM 1659 O O . THR A 1 210 ? 18.75 -26.016 -11.203 1 98.5 210 THR A O 1
ATOM 1662 N N . SER A 1 211 ? 16.703 -25.578 -11.641 1 98.5 211 SER A N 1
ATOM 1663 C CA . SER A 1 211 ? 16.938 -25.328 -13.062 1 98.5 211 SER A CA 1
ATOM 1664 C C . SER A 1 211 ? 15.727 -24.672 -13.711 1 98.5 211 SER A C 1
ATOM 1666 O O . SER A 1 211 ? 14.594 -24.812 -13.234 1 98.5 211 SER A O 1
ATOM 1668 N N . GLY A 1 212 ? 15.984 -23.938 -14.844 1 98.5 212 GLY A N 1
ATOM 1669 C CA . GLY A 1 212 ? 14.906 -23.266 -15.547 1 98.5 212 GLY A CA 1
ATOM 1670 C C . GLY A 1 212 ? 14.453 -21.984 -14.859 1 98.5 212 GLY A C 1
ATOM 1671 O O . GLY A 1 212 ? 15.18 -21.438 -14.023 1 98.5 212 GLY A O 1
ATOM 1672 N N . GLU A 1 213 ? 13.242 -21.5 -15.281 1 98.38 213 GLU A N 1
ATOM 1673 C CA . GLU A 1 213 ? 12.719 -20.234 -14.75 1 98.38 213 GLU A CA 1
ATOM 1674 C C . GLU A 1 213 ? 11.266 -20.391 -14.312 1 98.38 213 GLU A C 1
ATOM 1676 O O . GLU A 1 213 ? 10.414 -20.797 -15.102 1 98.38 213 GLU A O 1
ATOM 1681 N N . ARG A 1 214 ? 11.055 -20.141 -13.047 1 98.62 214 ARG A N 1
ATOM 1682 C CA . ARG A 1 214 ? 9.727 -20.094 -12.445 1 98.62 214 ARG A CA 1
ATOM 1683 C C . ARG A 1 214 ? 9.117 -18.703 -12.547 1 98.62 214 ARG A C 1
ATOM 1685 O O . ARG A 1 214 ? 9.711 -17.734 -12.086 1 98.62 214 ARG A O 1
ATOM 1692 N N . PHE A 1 215 ? 7.977 -18.562 -13.273 1 98.69 215 PHE A N 1
ATOM 1693 C CA . PHE A 1 215 ? 7.258 -17.312 -13.414 1 98.69 215 PHE A CA 1
ATOM 1694 C C . PHE A 1 215 ? 5.926 -17.359 -12.68 1 98.69 215 PHE A C 1
ATOM 1696 O O . PHE A 1 215 ? 5.184 -18.328 -12.797 1 98.69 215 PHE A O 1
ATOM 1703 N N . ALA A 1 216 ? 5.641 -16.344 -11.914 1 98.62 216 ALA A N 1
ATOM 1704 C CA . ALA A 1 216 ? 4.359 -16.25 -11.219 1 98.62 216 ALA A CA 1
ATOM 1705 C C . ALA A 1 216 ? 3.945 -14.797 -11.023 1 98.62 216 ALA A C 1
ATOM 1707 O O . ALA A 1 216 ? 4.766 -13.883 -11.164 1 98.62 216 ALA A O 1
ATOM 1708 N N . VAL A 1 217 ? 2.711 -14.609 -10.742 1 98.19 217 VAL A N 1
ATOM 1709 C CA . VAL A 1 217 ? 2.166 -13.312 -10.352 1 98.19 217 VAL A CA 1
ATOM 1710 C C . VAL A 1 217 ? 1.493 -13.43 -8.984 1 98.19 217 VAL A C 1
ATOM 1712 O O . VAL A 1 217 ? 0.68 -14.328 -8.758 1 98.19 217 VAL A O 1
ATOM 1715 N N . THR A 1 218 ? 1.91 -12.594 -8.102 1 98 218 THR A N 1
ATOM 1716 C CA . THR A 1 218 ? 1.242 -12.469 -6.809 1 98 218 THR A CA 1
ATOM 1717 C C . THR A 1 218 ? 0.212 -11.344 -6.836 1 98 218 THR A C 1
ATOM 1719 O O . THR A 1 218 ? 0.553 -10.188 -7.109 1 98 218 THR A O 1
ATOM 1722 N N . ILE A 1 219 ? -1.015 -11.672 -6.656 1 97.69 219 ILE A N 1
ATOM 1723 C CA . ILE A 1 219 ? -2.127 -10.734 -6.562 1 97.69 219 ILE A CA 1
ATOM 1724 C C . ILE A 1 219 ? -2.811 -10.875 -5.207 1 97.69 219 ILE A C 1
ATOM 1726 O O . ILE A 1 219 ? -3.469 -11.883 -4.938 1 97.69 219 ILE A O 1
ATOM 1730 N N . SER A 1 220 ? -2.711 -9.852 -4.434 1 96.75 220 SER A N 1
ATOM 1731 C CA . SER A 1 220 ? -3.186 -9.977 -3.061 1 96.75 220 SER A CA 1
ATOM 1732 C C . SER A 1 220 ? -4.273 -8.953 -2.756 1 96.75 220 SER A C 1
ATOM 1734 O O . SER A 1 220 ? -4.41 -7.953 -3.463 1 96.75 220 SER A O 1
ATOM 1736 N N . PHE A 1 221 ? -5.004 -9.273 -1.723 1 97.62 221 PHE A N 1
ATOM 1737 C CA . PHE A 1 221 ? -6.191 -8.492 -1.41 1 97.62 221 PHE A CA 1
ATOM 1738 C C . PHE A 1 221 ? -6.266 -8.188 0.082 1 97.62 221 PHE A C 1
ATOM 1740 O O . PHE A 1 221 ? -5.746 -8.953 0.9 1 97.62 221 PHE A O 1
ATOM 1747 N N . THR A 1 222 ? -6.902 -7.078 0.343 1 95.31 222 THR A N 1
ATOM 1748 C CA . THR A 1 222 ? -7.031 -6.605 1.717 1 95.31 222 THR A CA 1
ATOM 1749 C C . THR A 1 222 ? -8.484 -6.309 2.055 1 95.31 222 THR A C 1
ATOM 1751 O O . THR A 1 222 ? -9.281 -5.988 1.168 1 95.31 222 THR A O 1
ATOM 1754 N N . CYS A 1 223 ? -8.812 -6.438 3.324 1 93.88 223 CYS A N 1
ATOM 1755 C CA . CYS A 1 223 ? -10.125 -6.059 3.838 1 93.88 223 CYS A CA 1
ATOM 1756 C C . CYS A 1 223 ? -10.133 -4.605 4.297 1 93.88 223 CYS A C 1
ATOM 1758 O O . CYS A 1 223 ? -11.188 -4.047 4.594 1 93.88 223 CYS A O 1
ATOM 1760 N N . ASP A 1 224 ? -8.953 -3.998 4.332 1 89.75 224 ASP A N 1
ATOM 1761 C CA . ASP A 1 224 ? -8.805 -2.613 4.773 1 89.75 224 ASP A CA 1
ATOM 1762 C C . ASP A 1 224 ? -8.875 -1.653 3.586 1 89.75 224 ASP A C 1
ATOM 1764 O O . ASP A 1 224 ? -7.934 -1.57 2.793 1 89.75 224 ASP A O 1
ATOM 1768 N N . PRO A 1 225 ? -9.938 -0.887 3.5 1 88.81 225 PRO A N 1
ATOM 1769 C CA . PRO A 1 225 ? -10.07 -0.001 2.342 1 88.81 225 PRO A CA 1
ATOM 1770 C C . PRO A 1 225 ? -8.961 1.041 2.266 1 88.81 225 PRO A C 1
ATOM 1772 O O . PRO A 1 225 ? -8.656 1.552 1.184 1 88.81 225 PRO A O 1
ATOM 1775 N N . ARG A 1 226 ? -8.32 1.35 3.314 1 83.38 226 ARG A N 1
ATOM 1776 C CA . ARG A 1 226 ? -7.25 2.344 3.334 1 83.38 226 ARG A CA 1
ATOM 1777 C C . ARG A 1 226 ? -5.984 1.8 2.682 1 83.38 226 ARG A C 1
ATOM 1779 O O . ARG A 1 226 ? -5.078 2.564 2.346 1 83.38 226 ARG A O 1
ATOM 1786 N N . LYS A 1 227 ? -5.934 0.488 2.549 1 88.81 227 LYS A N 1
ATOM 1787 C CA . LYS A 1 227 ? -4.777 -0.162 1.942 1 88.81 227 LYS A CA 1
ATOM 1788 C C . LYS A 1 227 ? -5.086 -0.613 0.517 1 88.81 227 LYS A C 1
ATOM 1790 O O . LYS A 1 227 ? -4.309 -1.356 -0.086 1 88.81 227 LYS A O 1
ATOM 1795 N N . ALA A 1 228 ? -6.254 -0.216 -0.005 1 90.44 228 ALA A N 1
ATOM 1796 C CA . ALA A 1 228 ? -6.68 -0.57 -1.357 1 90.44 228 ALA A CA 1
ATOM 1797 C C . ALA A 1 228 ? -5.879 0.202 -2.402 1 90.44 228 ALA A C 1
ATOM 1799 O O . ALA A 1 228 ? -5.484 1.348 -2.172 1 90.44 228 ALA A O 1
ATOM 1800 N N . ILE A 1 229 ? -5.617 -0.434 -3.486 1 87.5 229 ILE A N 1
ATOM 1801 C CA . ILE A 1 229 ? -5.023 0.253 -4.629 1 87.5 229 ILE A CA 1
ATOM 1802 C C . ILE A 1 229 ? -5.926 0.094 -5.852 1 87.5 229 ILE A C 1
ATOM 1804 O O . ILE A 1 229 ? -6.742 -0.829 -5.914 1 87.5 229 ILE A O 1
ATOM 1808 N N . GLN A 1 230 ? -5.77 1 -6.738 1 83.25 230 GLN A N 1
ATOM 1809 C CA . GLN A 1 230 ? -6.477 0.899 -8.008 1 83.25 230 GLN A CA 1
ATOM 1810 C C . GLN A 1 230 ? -5.715 0.02 -9 1 83.25 230 GLN A C 1
ATOM 1812 O O . GLN A 1 230 ? -4.547 -0.302 -8.773 1 83.25 230 GLN A O 1
ATOM 1817 N N . ASP A 1 231 ? -6.41 -0.375 -10.047 1 86.75 231 ASP A N 1
ATOM 1818 C CA . ASP A 1 231 ? -5.734 -1.09 -11.125 1 86.75 231 ASP A CA 1
ATOM 1819 C C . ASP A 1 231 ? -4.613 -0.245 -11.727 1 86.75 231 ASP A C 1
ATOM 1821 O O . ASP A 1 231 ? -4.668 0.986 -11.695 1 86.75 231 ASP A O 1
ATOM 1825 N N . PRO A 1 232 ? -3.586 -0.946 -12.172 1 81.06 232 PRO A N 1
ATOM 1826 C CA . PRO A 1 232 ? -2.492 -0.164 -12.758 1 81.06 232 PRO A CA 1
ATOM 1827 C C . PRO A 1 232 ? -2.93 0.647 -13.977 1 81.06 232 PRO A C 1
ATOM 1829 O O . PRO A 1 232 ? -3.752 0.183 -14.766 1 81.06 232 PRO A O 1
ATOM 1832 N N . MET A 1 233 ? -2.521 1.921 -13.969 1 69.25 233 MET A N 1
ATOM 1833 C CA . MET A 1 233 ? -2.914 2.814 -15.055 1 69.25 233 MET A CA 1
ATOM 1834 C C . MET A 1 233 ? -1.819 2.902 -16.109 1 69.25 233 MET A C 1
ATOM 1836 O O . MET A 1 233 ? -1.818 3.816 -16.938 1 69.25 233 MET A O 1
ATOM 1840 N N . VAL A 1 234 ? -1.092 1.983 -16.312 1 68.88 234 VAL A N 1
ATOM 1841 C CA . VAL A 1 234 ? -0.067 2.088 -17.344 1 68.88 234 VAL A CA 1
ATOM 1842 C C . VAL A 1 234 ? -0.673 1.767 -18.703 1 68.88 234 VAL A C 1
ATOM 1844 O O . VAL A 1 234 ? -1.664 1.038 -18.797 1 68.88 234 VAL A O 1
ATOM 1847 N N . CYS B 1 1 ? 14.328 21.266 12.898 1 93.75 1 CYS B N 1
ATOM 1848 C CA . CYS B 1 1 ? 14.273 19.828 13.117 1 93.75 1 CYS B CA 1
ATOM 1849 C C . CYS B 1 1 ? 14.977 19.453 14.422 1 93.75 1 CYS B C 1
ATOM 1851 O O . CYS B 1 1 ? 15.922 20.125 14.836 1 93.75 1 CYS B O 1
ATOM 1853 N N . GLN B 1 2 ? 14.414 18.469 15.039 1 93.69 2 GLN B N 1
ATOM 1854 C CA . GLN B 1 2 ? 14.984 17.906 16.25 1 93.69 2 GLN B CA 1
ATOM 1855 C C . GLN B 1 2 ? 15.461 16.469 16.016 1 93.69 2 GLN B C 1
ATOM 1857 O O . GLN B 1 2 ? 14.711 15.648 15.484 1 93.69 2 GLN B O 1
ATOM 1862 N N . ASN B 1 3 ? 16.688 16.203 16.453 1 94.19 3 ASN B N 1
ATOM 1863 C CA . ASN B 1 3 ? 17.188 14.836 16.344 1 94.19 3 ASN B CA 1
ATOM 1864 C C . ASN B 1 3 ? 16.656 13.945 17.469 1 94.19 3 ASN B C 1
ATOM 1866 O O . ASN B 1 3 ? 16.516 14.398 18.609 1 94.19 3 ASN B O 1
ATOM 1870 N N . VAL B 1 4 ? 16.375 12.719 17.109 1 94.19 4 VAL B N 1
ATOM 1871 C CA . VAL B 1 4 ? 16.016 11.711 18.094 1 94.19 4 VAL B CA 1
ATOM 1872 C C . VAL B 1 4 ? 16.812 10.43 17.828 1 94.19 4 VAL B C 1
ATOM 1874 O O . VAL B 1 4 ? 17.312 10.219 16.734 1 94.19 4 VAL B O 1
ATOM 1877 N N . SER B 1 5 ? 16.969 9.625 18.859 1 93.31 5 SER B N 1
ATOM 1878 C CA . SER B 1 5 ? 17.672 8.352 18.688 1 93.31 5 SER B CA 1
ATOM 1879 C C . SER B 1 5 ? 16.812 7.363 17.891 1 93.31 5 SER B C 1
ATOM 1881 O O . SER B 1 5 ? 15.656 7.129 18.234 1 93.31 5 SER B O 1
ATOM 1883 N N . CYS B 1 6 ? 17.469 6.797 16.922 1 94.44 6 CYS B N 1
ATOM 1884 C CA . CYS B 1 6 ? 16.734 5.848 16.094 1 94.44 6 CYS B CA 1
ATOM 1885 C C . CYS B 1 6 ? 16.422 4.574 16.875 1 94.44 6 CYS B C 1
ATOM 1887 O O . CYS B 1 6 ? 17.25 4.105 17.656 1 94.44 6 CYS B O 1
ATOM 1889 N N . SER B 1 7 ? 15.289 4.121 16.594 1 91.81 7 SER B N 1
ATOM 1890 C CA . SER B 1 7 ? 14.883 2.879 17.234 1 91.81 7 SER B CA 1
ATOM 1891 C C . SER B 1 7 ? 15.625 1.683 16.656 1 91.81 7 SER B C 1
ATOM 1893 O O . SER B 1 7 ? 16.016 1.697 15.477 1 91.81 7 SER B O 1
ATOM 1895 N N . ALA B 1 8 ? 15.727 0.61 17.438 1 88.06 8 ALA B N 1
ATOM 1896 C CA . ALA B 1 8 ? 16.344 -0.634 16.984 1 88.06 8 ALA B CA 1
ATOM 1897 C C . ALA B 1 8 ? 15.359 -1.463 16.156 1 88.06 8 ALA B C 1
ATOM 1899 O O . ALA B 1 8 ? 15.75 -2.434 15.5 1 88.06 8 ALA B O 1
ATOM 1900 N N . ASP B 1 9 ? 14.18 -0.99 16.094 1 85.56 9 ASP B N 1
ATOM 1901 C CA . ASP B 1 9 ? 13.117 -1.776 15.477 1 85.56 9 ASP B CA 1
ATOM 1902 C C . ASP B 1 9 ? 13.336 -1.911 13.969 1 85.56 9 ASP B C 1
ATOM 1904 O O . ASP B 1 9 ? 12.828 -2.842 13.344 1 85.56 9 ASP B O 1
ATOM 1908 N N . TYR B 1 10 ? 14.094 -0.979 13.383 1 84.62 10 TYR B N 1
ATOM 1909 C CA . TYR B 1 10 ? 14.289 -0.982 11.938 1 84.62 10 TYR B CA 1
ATOM 1910 C C . TYR B 1 10 ? 15.016 -2.244 11.484 1 84.62 10 TYR B C 1
ATOM 1912 O O . TYR B 1 10 ? 14.891 -2.666 10.336 1 84.62 10 TYR B O 1
ATOM 1920 N N . LYS B 1 11 ? 15.703 -2.877 12.406 1 80.94 11 LYS B N 1
ATOM 1921 C CA . LYS B 1 11 ? 16.453 -4.086 12.078 1 80.94 11 LYS B CA 1
ATOM 1922 C C . LYS B 1 11 ? 15.508 -5.246 11.766 1 80.94 11 LYS B C 1
ATOM 1924 O O . LYS B 1 11 ? 15.922 -6.242 11.172 1 80.94 11 LYS B O 1
ATOM 1929 N N . ASN B 1 12 ? 14.281 -5.098 12.258 1 79.31 12 ASN B N 1
ATOM 1930 C CA . ASN B 1 12 ? 13.289 -6.137 12.023 1 79.31 12 ASN B CA 1
ATOM 1931 C C . ASN B 1 12 ? 12.703 -6.051 10.617 1 79.31 12 ASN B C 1
ATOM 1933 O O . ASN B 1 12 ? 11.914 -6.906 10.219 1 79.31 12 ASN B O 1
ATOM 1937 N N . TYR B 1 13 ? 13.117 -5.055 9.875 1 79.94 13 TYR B N 1
ATOM 1938 C CA . TYR B 1 13 ? 12.641 -4.848 8.508 1 79.94 13 TYR B CA 1
ATOM 1939 C C . TYR B 1 13 ? 13.805 -4.844 7.52 1 79.94 13 TYR B C 1
ATOM 1941 O O . TYR B 1 13 ? 14.961 -4.746 7.918 1 79.94 13 TYR B O 1
ATOM 1949 N N . GLN B 1 14 ? 13.422 -5.02 6.344 1 78 14 GLN B N 1
ATOM 1950 C CA . GLN B 1 14 ? 14.445 -4.883 5.316 1 78 14 GLN B CA 1
ATOM 1951 C C . GLN B 1 14 ? 15.031 -3.475 5.305 1 78 14 GLN B C 1
ATOM 1953 O O . GLN B 1 14 ? 14.297 -2.488 5.359 1 78 14 GLN B O 1
ATOM 1958 N N . ILE B 1 15 ? 16.359 -3.486 5.266 1 86.62 15 ILE B N 1
ATOM 1959 C CA . ILE B 1 15 ? 17.047 -2.205 5.27 1 86.62 15 ILE B CA 1
ATOM 1960 C C . ILE B 1 15 ? 17.406 -1.806 3.84 1 86.62 15 ILE B C 1
ATOM 1962 O O . ILE B 1 15 ? 18 -2.598 3.096 1 86.62 15 ILE B O 1
ATOM 1966 N N . PHE B 1 16 ? 17 -0.632 3.459 1 88.25 16 PHE B N 1
ATOM 1967 C CA . PHE B 1 16 ? 17.344 -0.065 2.16 1 88.25 16 PHE B CA 1
ATOM 1968 C C . PHE B 1 16 ? 18.375 1.058 2.312 1 88.25 16 PHE B C 1
ATOM 1970 O O . PHE B 1 16 ? 18.047 2.137 2.812 1 88.25 16 PHE B O 1
ATOM 1977 N N . GLY B 1 17 ? 19.562 0.772 1.887 1 87.19 17 GLY B N 1
ATOM 1978 C CA . GLY B 1 17 ? 20.641 1.742 2.014 1 87.19 17 GLY B CA 1
ATOM 1979 C C . GLY B 1 17 ? 20.312 3.084 1.389 1 87.19 17 GLY B C 1
ATOM 1980 O O . GLY B 1 17 ? 19.75 3.143 0.296 1 87.19 17 GLY B O 1
ATOM 1981 N N . GLY B 1 18 ? 20.656 4.172 2.084 1 90.06 18 GLY B N 1
ATOM 1982 C CA . GLY B 1 18 ? 20.438 5.52 1.585 1 90.06 18 GLY B CA 1
ATOM 1983 C C . GLY B 1 18 ? 19.047 6.043 1.878 1 90.06 18 GLY B C 1
ATOM 1984 O O . GLY B 1 18 ? 18.703 7.164 1.489 1 90.06 18 GLY B O 1
ATOM 1985 N N . CYS B 1 19 ? 18.281 5.25 2.637 1 94.38 19 CYS B N 1
ATOM 1986 C CA . CYS B 1 19 ? 16.906 5.676 2.846 1 94.38 19 CYS B CA 1
ATOM 1987 C C . CYS B 1 19 ? 16.422 5.285 4.238 1 94.38 19 CYS B C 1
ATOM 1989 O O . CYS B 1 19 ? 15.992 6.141 5.016 1 94.38 19 CYS B O 1
ATOM 1991 N N . THR B 1 20 ? 16.438 3.994 4.598 1 93.69 20 THR B N 1
ATOM 1992 C CA . THR B 1 20 ? 15.898 3.537 5.875 1 93.69 20 THR B CA 1
ATOM 1993 C C . THR B 1 20 ? 16.547 4.293 7.035 1 93.69 20 THR B C 1
ATOM 1995 O O . THR B 1 20 ? 17.766 4.457 7.078 1 93.69 20 THR B O 1
ATOM 1998 N N . PRO B 1 21 ? 15.688 4.82 7.926 1 93.5 21 PRO B N 1
ATOM 1999 C CA . PRO B 1 21 ? 16.234 5.629 9.016 1 93.5 21 PRO B CA 1
ATOM 2000 C C . PRO B 1 21 ? 16.922 4.781 10.086 1 93.5 21 PRO B C 1
ATOM 2002 O O . PRO B 1 21 ? 16.375 4.574 11.164 1 93.5 21 PRO B O 1
ATOM 2005 N N . THR B 1 22 ? 18.141 4.453 9.883 1 88.5 22 THR B N 1
ATOM 2006 C CA . THR B 1 22 ? 18.859 3.641 10.852 1 88.5 22 THR B CA 1
ATOM 2007 C C . THR B 1 22 ? 19.875 4.48 11.609 1 88.5 22 THR B C 1
ATOM 2009 O O . THR B 1 22 ? 20.281 4.125 12.719 1 88.5 22 THR B O 1
ATOM 2012 N N . GLN B 1 23 ? 20.234 5.602 11.047 1 87.06 23 GLN B N 1
ATOM 2013 C CA . GLN B 1 23 ? 21.312 6.375 11.68 1 87.06 23 GLN B CA 1
ATOM 2014 C C . GLN B 1 23 ? 20.844 7.793 12 1 87.06 23 GLN B C 1
ATOM 2016 O O . GLN B 1 23 ? 21.328 8.414 12.945 1 87.06 23 GLN B O 1
ATOM 2021 N N . HIS B 1 24 ? 19.969 8.281 11.234 1 91.5 24 HIS B N 1
ATOM 2022 C CA . HIS B 1 24 ? 19.5 9.656 11.398 1 91.5 24 HIS B CA 1
ATOM 2023 C C . HIS B 1 24 ? 17.969 9.695 11.516 1 91.5 24 HIS B C 1
ATOM 2025 O O . HIS B 1 24 ? 17.266 9.539 10.516 1 91.5 24 HIS B O 1
ATOM 2031 N N . CYS B 1 25 ? 17.531 9.922 12.688 1 95.44 25 CYS B N 1
ATOM 2032 C CA . CYS B 1 25 ? 16.109 10.062 12.945 1 95.44 25 CYS B CA 1
ATOM 2033 C C . CYS B 1 25 ? 15.781 11.445 13.484 1 95.44 25 CYS B C 1
ATOM 2035 O O . CYS B 1 25 ? 16.547 12.008 14.273 1 95.44 25 CYS B O 1
ATOM 2037 N N . ARG B 1 26 ? 14.648 12.008 12.969 1 95.25 26 ARG B N 1
ATOM 2038 C CA . ARG B 1 26 ? 14.359 13.398 13.312 1 95.25 26 ARG B CA 1
ATOM 2039 C C . ARG B 1 26 ? 12.859 13.672 13.273 1 95.25 26 ARG B C 1
ATOM 2041 O O . ARG B 1 26 ? 12.078 12.82 12.828 1 95.25 26 ARG B O 1
ATOM 2048 N N . ARG B 1 27 ? 12.562 14.773 13.836 1 96.62 27 ARG B N 1
ATOM 2049 C CA . ARG B 1 27 ? 11.266 15.445 13.766 1 96.62 27 ARG B CA 1
ATOM 2050 C C . ARG B 1 27 ? 11.414 16.875 13.25 1 96.62 27 ARG B C 1
ATOM 2052 O O . ARG B 1 27 ? 12.25 17.641 13.75 1 96.62 27 ARG B O 1
ATOM 2059 N N . CYS B 1 28 ? 10.656 17.156 12.273 1 97.44 28 CYS B N 1
ATOM 2060 C CA . CYS B 1 28 ? 10.781 18.5 11.695 1 97.44 28 CYS B CA 1
ATOM 2061 C C . CYS B 1 28 ? 9.414 19.141 11.523 1 97.44 28 CYS B C 1
ATOM 2063 O O . CYS B 1 28 ? 8.406 18.453 11.336 1 97.44 28 CYS B O 1
ATOM 2065 N N . VAL B 1 29 ? 9.352 20.422 11.727 1 98.06 29 VAL B N 1
ATOM 2066 C CA . VAL B 1 29 ? 8.188 21.266 11.414 1 98.06 29 VAL B CA 1
ATOM 2067 C C . VAL B 1 29 ? 8.609 22.406 10.492 1 98.06 29 VAL B C 1
ATOM 2069 O O . VAL B 1 29 ? 9.602 23.094 10.758 1 98.06 29 VAL B O 1
ATOM 2072 N N . LYS B 1 30 ? 7.887 22.547 9.406 1 98.06 30 LYS B N 1
ATOM 2073 C CA . LYS B 1 30 ? 8.203 23.609 8.453 1 98.06 30 LYS B CA 1
ATOM 2074 C C . LYS B 1 30 ? 6.957 24.406 8.086 1 98.06 30 LYS B C 1
ATOM 2076 O O . LYS B 1 30 ? 5.902 23.828 7.812 1 98.06 30 LYS B O 1
ATOM 2081 N N . ASP B 1 31 ? 7.184 25.688 8.086 1 97.56 31 ASP B N 1
ATOM 2082 C CA . ASP B 1 31 ? 6.176 26.609 7.551 1 97.56 31 ASP B CA 1
ATOM 2083 C C . ASP B 1 31 ? 6.602 27.156 6.191 1 97.56 31 ASP B C 1
ATOM 2085 O O . ASP B 1 31 ? 7.785 27.125 5.84 1 97.56 31 ASP B O 1
ATOM 2089 N N . GLY B 1 32 ? 5.645 27.484 5.352 1 95.81 32 GLY B N 1
ATOM 2090 C CA . GLY B 1 32 ? 5.953 28.156 4.102 1 95.81 32 GLY B CA 1
ATOM 2091 C C . GLY B 1 32 ? 6.121 27.203 2.936 1 95.81 32 GLY B C 1
ATOM 2092 O O . GLY B 1 32 ? 6.332 27.625 1.799 1 95.81 32 GLY B O 1
ATOM 2093 N N . LEU B 1 33 ? 6.016 25.906 3.195 1 97.56 33 LEU B N 1
ATOM 2094 C CA . LEU B 1 33 ? 6.16 24.922 2.129 1 97.56 33 LEU B CA 1
ATOM 2095 C C . LEU B 1 33 ? 4.922 24.891 1.237 1 97.56 33 LEU B C 1
ATOM 2097 O O . LEU B 1 33 ? 5 24.516 0.069 1 97.56 33 LEU B O 1
ATOM 2101 N N . VAL B 1 34 ? 3.824 25.25 1.806 1 98.56 34 VAL B N 1
ATOM 2102 C CA . VAL B 1 34 ? 2.539 25.203 1.117 1 98.56 34 VAL B CA 1
ATOM 2103 C C . VAL B 1 34 ? 1.831 26.547 1.24 1 98.56 34 VAL B C 1
ATOM 2105 O O . VAL B 1 34 ? 1.701 27.078 2.34 1 98.56 34 VAL B O 1
ATOM 2108 N N . SER B 1 35 ? 1.38 27.078 0.14 1 98.12 35 SER B N 1
ATOM 2109 C CA . SER B 1 35 ? 0.727 28.375 0.148 1 98.12 35 SER B CA 1
ATOM 2110 C C . SER B 1 35 ? -0.721 28.266 0.614 1 98.12 35 SER B C 1
ATOM 2112 O O . SER B 1 35 ? -1.282 27.172 0.663 1 98.12 35 SER B O 1
ATOM 2114 N N . GLN B 1 36 ? -1.277 29.438 0.886 1 97.69 36 GLN B N 1
ATOM 2115 C CA . GLN B 1 36 ? -2.674 29.469 1.305 1 97.69 36 GLN B CA 1
ATOM 2116 C C . GLN B 1 36 ? -3.598 29 0.188 1 97.69 36 GLN B C 1
ATOM 2118 O O . GLN B 1 36 ? -4.609 28.344 0.451 1 97.69 36 GLN B O 1
ATOM 2123 N N . GLU B 1 37 ? -3.227 29.312 -1.017 1 98.38 37 GLU B N 1
ATOM 2124 C CA . GLU B 1 37 ? -4.023 28.875 -2.16 1 98.38 37 GLU B CA 1
ATOM 2125 C C . GLU B 1 37 ? -3.984 27.344 -2.309 1 98.38 37 GLU B C 1
ATOM 2127 O O . GLU B 1 37 ? -4.992 26.734 -2.65 1 98.38 37 GLU B O 1
ATOM 2132 N N . GLU B 1 38 ? -2.844 26.828 -2.09 1 98.75 38 GLU B N 1
ATOM 2133 C CA . GLU B 1 38 ? -2.695 25.375 -2.172 1 98.75 38 GLU B CA 1
ATOM 2134 C C . GLU B 1 38 ? -3.449 24.688 -1.043 1 98.75 38 GLU B C 1
ATOM 2136 O O . GLU B 1 38 ? -4.078 23.641 -1.257 1 98.75 38 GLU B O 1
ATOM 2141 N N . VAL B 1 39 ? -3.418 25.281 0.123 1 98.69 39 VAL B N 1
ATOM 2142 C CA . VAL B 1 39 ? -4.18 24.734 1.244 1 98.69 39 VAL B CA 1
ATOM 2143 C C . VAL B 1 39 ? -5.668 24.734 0.903 1 98.69 39 VAL B C 1
ATOM 2145 O O . VAL B 1 39 ? -6.367 23.75 1.153 1 98.69 39 VAL B O 1
ATOM 2148 N N . ALA B 1 40 ? -6.113 25.812 0.319 1 98.31 40 ALA B N 1
ATOM 2149 C CA . ALA B 1 40 ? -7.52 25.922 -0.056 1 98.31 40 ALA B CA 1
ATOM 2150 C C . ALA B 1 40 ? -7.898 24.859 -1.081 1 98.31 40 ALA B C 1
ATOM 2152 O O . ALA B 1 40 ? -8.984 24.281 -1.012 1 98.31 40 ALA B O 1
ATOM 2153 N N . ALA B 1 41 ? -7.016 24.625 -2.016 1 98.44 41 ALA B N 1
ATOM 2154 C CA . ALA B 1 41 ? -7.258 23.609 -3.029 1 98.44 41 ALA B CA 1
ATOM 2155 C C . ALA B 1 41 ? -7.367 22.219 -2.396 1 98.44 41 ALA B C 1
ATOM 2157 O O . ALA B 1 41 ? -8.266 21.453 -2.732 1 98.44 41 ALA B O 1
ATOM 2158 N N . LEU B 1 42 ? -6.5 21.906 -1.468 1 98.38 42 LEU B N 1
ATOM 2159 C CA . LEU B 1 42 ? -6.512 20.625 -0.794 1 98.38 42 LEU B CA 1
ATOM 2160 C C . LEU B 1 42 ? -7.746 20.469 0.089 1 98.38 42 LEU B C 1
ATOM 2162 O O . LEU B 1 42 ? -8.344 19.406 0.16 1 98.38 42 LEU B O 1
ATOM 2166 N N . ARG B 1 43 ? -8.117 21.578 0.723 1 97.69 43 ARG B N 1
ATOM 2167 C CA . ARG B 1 43 ? -9.336 21.547 1.529 1 97.69 43 ARG B CA 1
ATOM 2168 C C . ARG B 1 43 ? -10.562 21.281 0.663 1 97.69 43 ARG B C 1
ATOM 2170 O O . ARG B 1 43 ? -11.492 20.594 1.096 1 97.69 43 ARG B O 1
ATOM 2177 N N . ARG B 1 44 ? -10.555 21.828 -0.552 1 97.25 44 ARG B N 1
ATOM 2178 C CA . ARG B 1 44 ? -11.672 21.594 -1.459 1 97.25 44 ARG B CA 1
ATOM 2179 C C . ARG B 1 44 ? -11.797 20.109 -1.796 1 97.25 44 ARG B C 1
ATOM 2181 O O . ARG B 1 44 ? -12.906 19.578 -1.864 1 97.25 44 ARG B O 1
ATOM 2188 N N . LEU B 1 45 ? -10.656 19.422 -1.989 1 96.5 45 LEU B N 1
ATOM 2189 C CA . LEU B 1 45 ? -10.68 17.984 -2.25 1 96.5 45 LEU B CA 1
ATOM 2190 C C . LEU B 1 45 ? -11.352 17.234 -1.103 1 96.5 45 LEU B C 1
ATOM 2192 O O . LEU B 1 45 ? -12.234 16.406 -1.33 1 96.5 45 LEU B O 1
ATOM 2196 N N . LEU B 1 46 ? -10.938 17.641 0.094 1 96.12 46 LEU B N 1
ATOM 2197 C CA . LEU B 1 46 ? -11.438 16.969 1.296 1 96.12 46 LEU B CA 1
ATOM 2198 C C . LEU B 1 46 ? -12.922 17.234 1.479 1 96.12 46 LEU B C 1
ATOM 2200 O O . LEU B 1 46 ? -13.711 16.312 1.653 1 96.12 46 LEU B O 1
ATOM 2204 N N . VAL B 1 47 ? -13.297 18.484 1.405 1 95.25 47 VAL B N 1
ATOM 2205 C CA . VAL B 1 47 ? -14.664 18.891 1.688 1 95.25 47 VAL B CA 1
ATOM 2206 C C . VAL B 1 47 ? -15.602 18.344 0.613 1 95.25 47 VAL B C 1
ATOM 2208 O O . VAL B 1 47 ? -16.672 17.828 0.921 1 95.25 47 VAL B O 1
ATOM 2211 N N . ASN B 1 48 ? -15.195 18.406 -0.617 1 95.88 48 ASN B N 1
ATOM 2212 C CA . ASN B 1 48 ? -16.016 17.891 -1.706 1 95.88 48 ASN B CA 1
ATOM 2213 C C . ASN B 1 48 ? -16.203 16.375 -1.604 1 95.88 48 ASN B C 1
ATOM 2215 O O . ASN B 1 48 ? -17.312 15.859 -1.825 1 95.88 48 ASN B O 1
ATOM 2219 N N . GLY B 1 49 ? -15.133 15.68 -1.274 1 95.19 49 GLY B N 1
ATOM 2220 C CA . GLY B 1 49 ? -15.25 14.242 -1.096 1 95.19 49 GLY B CA 1
ATOM 2221 C C . GLY B 1 49 ? -16.156 13.859 0.059 1 95.19 49 GLY B C 1
ATOM 2222 O O . GLY B 1 49 ? -16.969 12.938 -0.062 1 95.19 49 GLY B O 1
ATOM 2223 N N . MET B 1 50 ? -16.062 14.633 1.117 1 94.62 50 MET B N 1
ATOM 2224 C CA . MET B 1 50 ? -16.75 14.273 2.35 1 94.62 50 MET B CA 1
ATOM 2225 C C . MET B 1 50 ? -18.234 14.586 2.246 1 94.62 50 MET B C 1
ATOM 2227 O O . MET B 1 50 ? -19.031 14.156 3.094 1 94.62 50 MET B O 1
ATOM 2231 N N . LYS B 1 51 ? -18.656 15.242 1.159 1 95.38 51 LYS B N 1
ATOM 2232 C CA . LYS B 1 51 ? -20.078 15.422 0.89 1 95.38 51 LYS B CA 1
ATOM 2233 C C . LYS B 1 51 ? -20.766 14.078 0.653 1 95.38 51 LYS B C 1
ATOM 2235 O O . LYS B 1 51 ? -21.984 13.969 0.782 1 95.38 51 LYS B O 1
ATOM 2240 N N . TYR B 1 52 ? -20.047 13.125 0.358 1 95.62 52 TYR B N 1
ATOM 2241 C CA . TYR B 1 52 ? -20.625 11.828 -0.01 1 95.62 52 TYR B CA 1
ATOM 2242 C C . TYR B 1 52 ? -20.391 10.797 1.09 1 95.62 52 TYR B C 1
ATOM 2244 O O . TYR B 1 52 ? -20.672 9.617 0.906 1 95.62 52 TYR B O 1
ATOM 2252 N N . GLY B 1 53 ? -19.906 11.312 2.172 1 96.19 53 GLY B N 1
ATOM 2253 C CA . GLY B 1 53 ? -19.625 10.43 3.289 1 96.19 53 GLY B CA 1
ATOM 2254 C C . GLY B 1 53 ? -19.484 11.156 4.609 1 96.19 53 GLY B C 1
ATOM 2255 O O . GLY B 1 53 ? -20.219 12.102 4.887 1 96.19 53 GLY B O 1
ATOM 2256 N N . GLY B 1 54 ? -18.641 10.641 5.406 1 95.19 54 GLY B N 1
ATOM 2257 C CA . GLY B 1 54 ? -18.438 11.156 6.754 1 95.19 54 GLY B CA 1
ATOM 2258 C C . GLY B 1 54 ? -18.797 10.148 7.832 1 95.19 54 GLY B C 1
ATOM 2259 O O . GLY B 1 54 ? -19.812 9.469 7.738 1 95.19 54 GLY B O 1
ATOM 2260 N N . SER B 1 55 ? -17.938 10.125 8.781 1 95.69 55 SER B N 1
ATOM 2261 C CA . SER B 1 55 ? -18.109 9.188 9.883 1 95.69 55 SER B CA 1
ATOM 2262 C C . SER B 1 55 ? -19.25 9.625 10.805 1 95.69 55 SER B C 1
ATOM 2264 O O . SER B 1 55 ? -19.484 10.82 10.969 1 95.69 55 SER B O 1
ATOM 2266 N N . SER B 1 56 ? -19.922 8.617 11.414 1 96.69 56 SER B N 1
ATOM 2267 C CA . SER B 1 56 ? -20.859 8.914 12.492 1 96.69 56 SER B CA 1
ATOM 2268 C C . SER B 1 56 ? -20.125 9.336 13.766 1 96.69 56 SER B C 1
ATOM 2270 O O . SER B 1 56 ? -20.734 9.875 14.688 1 96.69 56 SER B O 1
ATOM 2272 N N . GLY B 1 57 ? -18.859 9.047 13.828 1 96.75 57 GLY B N 1
ATOM 2273 C CA . GLY B 1 57 ? -18.016 9.5 14.906 1 96.75 57 GLY B CA 1
ATOM 2274 C C . GLY B 1 57 ? -17.219 10.75 14.555 1 96.75 57 GLY B C 1
ATOM 2275 O O . GLY B 1 57 ? -17.578 11.477 13.625 1 96.75 57 GLY B O 1
ATOM 2276 N N . GLY B 1 58 ? -16.203 11.023 15.352 1 97 58 GLY B N 1
ATOM 2277 C CA . GLY B 1 58 ? -15.531 12.305 15.25 1 97 58 GLY B CA 1
ATOM 2278 C C . GLY B 1 58 ? -14.375 12.297 14.266 1 97 58 GLY B C 1
ATOM 2279 O O . GLY B 1 58 ? -13.734 13.328 14.047 1 97 58 GLY B O 1
ATOM 2280 N N . ALA B 1 59 ? -14.07 11.133 13.625 1 97.12 59 ALA B N 1
ATOM 2281 C CA . ALA B 1 59 ? -12.945 11.047 12.703 1 97.12 59 ALA B CA 1
ATOM 2282 C C . ALA B 1 59 ? -13.391 10.508 11.344 1 97.12 59 ALA B C 1
ATOM 2284 O O . ALA B 1 59 ? -13.961 9.414 11.266 1 97.12 59 ALA B O 1
ATOM 2285 N N . SER B 1 60 ? -13.219 11.297 10.273 1 97.19 60 SER B N 1
ATOM 2286 C CA . SER B 1 60 ? -13.492 10.906 8.898 1 97.19 60 SER B C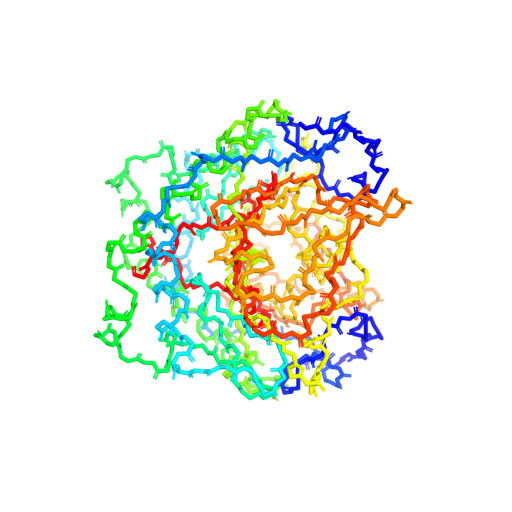A 1
ATOM 2287 C C . SER B 1 60 ? -12.227 10.945 8.047 1 97.19 60 SER B C 1
ATOM 2289 O O . SER B 1 60 ? -11.383 11.828 8.227 1 97.19 60 SER B O 1
ATOM 2291 N N . ILE B 1 61 ? -12.164 10.016 7.129 1 96.31 61 ILE B N 1
ATOM 2292 C CA . ILE B 1 61 ? -11 10.047 6.246 1 96.31 61 ILE B CA 1
ATOM 2293 C C . ILE B 1 61 ? -11.461 9.961 4.789 1 96.31 61 ILE B C 1
ATOM 2295 O O . ILE B 1 61 ? -12.57 9.5 4.508 1 96.31 61 ILE B O 1
ATOM 2299 N N . LEU B 1 62 ? -10.688 10.516 3.943 1 96.5 62 LEU B N 1
ATOM 2300 C CA . LEU B 1 62 ? -10.734 10.383 2.492 1 96.5 62 LEU B CA 1
ATOM 2301 C C . LEU B 1 62 ? -9.352 10.078 1.927 1 96.5 62 LEU B C 1
ATOM 2303 O O . LEU B 1 62 ? -8.406 10.844 2.141 1 96.5 62 LEU B O 1
ATOM 2307 N N . ASP B 1 63 ? -9.195 8.961 1.347 1 94.88 63 ASP B N 1
ATOM 2308 C CA . ASP B 1 63 ? -7.957 8.617 0.658 1 94.88 63 ASP B CA 1
ATOM 2309 C C . ASP B 1 63 ? -8.094 8.805 -0.851 1 94.88 63 ASP B C 1
ATOM 2311 O O . ASP B 1 63 ? -8.82 8.062 -1.512 1 94.88 63 ASP B O 1
ATOM 2315 N N . LEU B 1 64 ? -7.395 9.75 -1.381 1 91.81 64 LEU B N 1
ATOM 2316 C CA . LEU B 1 64 ? -7.52 10.125 -2.785 1 91.81 64 LEU B CA 1
ATOM 2317 C C . LEU B 1 64 ? -7.004 9.016 -3.691 1 91.81 64 LEU B C 1
ATOM 2319 O O . LEU B 1 64 ? -7.359 8.953 -4.871 1 91.81 64 LEU B O 1
ATOM 2323 N N . HIS B 1 65 ? -6.152 8.148 -3.162 1 89.5 65 HIS B N 1
ATOM 2324 C CA . HIS B 1 65 ? -5.551 7.098 -3.982 1 89.5 65 HIS B CA 1
ATOM 2325 C C . HIS B 1 65 ? -6.465 5.879 -4.078 1 89.5 65 HIS B C 1
ATOM 2327 O O . HIS B 1 65 ? -6.766 5.406 -5.176 1 89.5 65 HIS B O 1
ATOM 2333 N N . SER B 1 66 ? -6.969 5.453 -2.977 1 87.44 66 SER B N 1
ATOM 2334 C CA . SER B 1 66 ? -7.789 4.246 -2.949 1 87.44 66 SER B CA 1
ATOM 2335 C C . SER B 1 66 ? -9.266 4.578 -3.154 1 87.44 66 SER B C 1
ATOM 2337 O O . SER B 1 66 ? -10.055 3.707 -3.521 1 87.44 66 SER B O 1
ATOM 2339 N N . GLY B 1 67 ? -9.656 5.777 -2.811 1 91.06 67 GLY B N 1
ATOM 2340 C CA . GLY B 1 67 ? -11.055 6.172 -2.816 1 91.06 67 GLY B CA 1
ATOM 2341 C C . GLY B 1 67 ? -11.766 5.867 -1.514 1 91.06 67 GLY B C 1
ATOM 2342 O O . GLY B 1 67 ? -12.969 6.105 -1.387 1 91.06 67 GLY B O 1
ATOM 2343 N N . ALA B 1 68 ? -11.031 5.391 -0.578 1 92.62 68 ALA B N 1
ATOM 2344 C CA . ALA B 1 68 ? -11.641 5.074 0.709 1 92.62 68 ALA B CA 1
ATOM 2345 C C . ALA B 1 68 ? -12.219 6.324 1.364 1 92.62 68 ALA B C 1
ATOM 2347 O O . ALA B 1 68 ? -11.547 7.355 1.451 1 92.62 68 ALA B O 1
ATOM 2348 N N . LEU B 1 69 ? -13.461 6.234 1.777 1 95.19 69 LEU B N 1
ATOM 2349 C CA . LEU B 1 69 ? -14.188 7.336 2.396 1 95.19 69 LEU B CA 1
ATOM 2350 C C . LEU B 1 69 ? -15.016 6.844 3.582 1 95.19 69 LEU B C 1
ATOM 2352 O O . LEU B 1 69 ? -15.766 5.875 3.459 1 95.19 69 LEU B O 1
ATOM 2356 N N . SER B 1 70 ? -14.812 7.48 4.727 1 95.5 70 SER B N 1
ATOM 2357 C CA . SER B 1 70 ? -15.68 7.18 5.863 1 95.5 70 SER B CA 1
ATOM 2358 C C . SER B 1 70 ? -17.141 7.484 5.547 1 95.5 70 SER B C 1
ATOM 2360 O O . SER B 1 70 ? -17.453 8.547 5.008 1 95.5 70 SER B O 1
ATOM 2362 N N . LYS B 1 71 ? -18.016 6.574 5.895 1 94.94 71 LYS B N 1
ATOM 2363 C CA . LYS B 1 71 ? -19.453 6.766 5.781 1 94.94 71 LYS B CA 1
ATOM 2364 C C . LYS B 1 71 ? -20.203 6.016 6.887 1 94.94 71 LYS B C 1
ATOM 2366 O O . LYS B 1 71 ? -20.375 4.797 6.809 1 94.94 71 LYS B O 1
ATOM 2371 N N . GLY B 1 72 ? -20.75 6.832 7.805 1 94.75 72 GLY B N 1
ATOM 2372 C CA . GLY B 1 72 ? -21.344 6.184 8.969 1 94.75 72 GLY B CA 1
ATOM 2373 C C . GLY B 1 72 ? -20.344 5.379 9.773 1 94.75 72 GLY B C 1
ATOM 2374 O O . GLY B 1 72 ? -19.312 5.91 10.211 1 94.75 72 GLY B O 1
ATOM 2375 N N . LYS B 1 73 ? -20.672 4.078 9.922 1 92.5 73 LYS B N 1
ATOM 2376 C CA . LYS B 1 73 ? -19.797 3.223 10.711 1 92.5 73 LYS B CA 1
ATOM 2377 C C . LYS B 1 73 ? -18.922 2.355 9.805 1 92.5 73 LYS B C 1
ATOM 2379 O O . LYS B 1 73 ? -18.312 1.38 10.258 1 92.5 73 LYS B O 1
ATOM 2384 N N . GLN B 1 74 ? -18.922 2.75 8.516 1 89.31 74 GLN B N 1
ATOM 2385 C CA . GLN B 1 74 ? -18.188 1.95 7.547 1 89.31 74 GLN B CA 1
ATOM 2386 C C . GLN B 1 74 ? -17.391 2.838 6.586 1 89.31 74 GLN B C 1
ATOM 2388 O O . GLN B 1 74 ? -17.344 4.059 6.762 1 89.31 74 GLN B O 1
ATOM 2393 N N . PHE B 1 75 ? -16.672 2.211 5.66 1 89.88 75 PHE B N 1
ATOM 2394 C CA . PHE B 1 75 ? -16.016 2.885 4.547 1 89.88 75 PHE B CA 1
ATOM 2395 C C . PHE B 1 75 ? -16.688 2.508 3.223 1 89.88 75 PHE B C 1
ATOM 2397 O O . PHE B 1 75 ? -17.188 1.393 3.066 1 89.88 75 PHE B O 1
ATOM 2404 N N . ILE B 1 76 ? -16.672 3.436 2.367 1 89.56 76 ILE B N 1
ATOM 2405 C CA . ILE B 1 76 ? -17.047 3.156 0.987 1 89.56 76 ILE B CA 1
ATOM 2406 C C . ILE B 1 76 ? -15.914 3.547 0.049 1 89.56 76 ILE B C 1
ATOM 2408 O O . ILE B 1 76 ? -14.945 4.191 0.469 1 89.56 76 ILE B O 1
ATOM 2412 N N . ASN B 1 77 ? -15.992 3.072 -1.151 1 89 77 ASN B N 1
ATOM 2413 C CA . ASN B 1 77 ? -15.109 3.547 -2.213 1 89 77 ASN B CA 1
ATOM 2414 C C . ASN B 1 77 ? -15.797 4.594 -3.084 1 89 77 ASN B C 1
ATOM 2416 O O . ASN B 1 77 ? -16.688 4.266 -3.877 1 89 77 ASN B O 1
ATOM 2420 N N . ILE B 1 78 ? -15.383 5.719 -2.947 1 92.25 78 ILE B N 1
ATOM 2421 C CA . ILE B 1 78 ? -16.062 6.82 -3.615 1 92.25 78 ILE B CA 1
ATOM 2422 C C . ILE B 1 78 ? -15.938 6.668 -5.129 1 92.25 78 ILE B C 1
ATOM 2424 O O . ILE B 1 78 ? -16.812 7.094 -5.879 1 92.25 78 ILE B O 1
ATOM 2428 N N . TYR B 1 79 ? -14.906 6.023 -5.637 1 88.5 79 TYR B N 1
ATOM 2429 C CA . TYR B 1 79 ? -14.695 5.859 -7.066 1 88.5 79 TYR B CA 1
ATOM 2430 C C . TYR B 1 79 ? -15.633 4.812 -7.645 1 88.5 79 TYR B C 1
ATOM 2432 O O . TYR B 1 79 ? -15.867 4.777 -8.859 1 88.5 79 TYR B O 1
ATOM 2440 N N . LYS B 1 80 ? -16.109 4 -6.809 1 84.38 80 LYS B N 1
ATOM 2441 C CA . LYS B 1 80 ? -17.062 2.994 -7.25 1 84.38 80 LYS B CA 1
ATOM 2442 C C . LYS B 1 80 ? -18.5 3.482 -7.066 1 84.38 80 LYS B C 1
ATOM 2444 O O . LYS B 1 80 ? -19.438 2.951 -7.68 1 84.38 80 LYS B O 1
ATOM 2449 N N . SER B 1 81 ? -18.656 4.469 -6.242 1 90.81 81 SER B N 1
ATOM 2450 C CA . SER B 1 81 ? -20 4.902 -5.848 1 90.81 81 SER B CA 1
ATOM 2451 C C . SER B 1 81 ? -20.5 6.031 -6.742 1 90.81 81 SER B C 1
ATOM 2453 O O . SER B 1 81 ? -21.688 6.352 -6.738 1 90.81 81 SER B O 1
ATOM 2455 N N . LEU B 1 82 ? -19.578 6.621 -7.477 1 93.38 82 LEU B N 1
ATOM 2456 C CA . LEU B 1 82 ? -19.938 7.773 -8.289 1 93.38 82 LEU B CA 1
ATOM 2457 C C . LEU B 1 82 ? -19.594 7.543 -9.758 1 93.38 82 LEU B C 1
ATOM 2459 O O . LEU B 1 82 ? -18.703 6.738 -10.062 1 93.38 82 LEU B O 1
ATOM 2463 N N . GLU B 1 83 ? -20.297 8.273 -10.641 1 93.12 83 GLU B N 1
ATOM 2464 C CA . GLU B 1 83 ? -19.953 8.25 -12.062 1 93.12 83 GLU B CA 1
ATOM 2465 C C . GLU B 1 83 ? -18.688 9.047 -12.336 1 93.12 83 GLU B C 1
ATOM 2467 O O . GLU B 1 83 ? -18.375 10 -11.625 1 93.12 83 GLU B O 1
ATOM 2472 N N . PRO B 1 84 ? -17.969 8.695 -13.359 1 90.12 84 PRO B N 1
ATOM 2473 C CA . PRO B 1 84 ? -16.703 9.375 -13.672 1 90.12 84 PRO B CA 1
ATOM 2474 C C . PRO B 1 84 ? -16.859 10.891 -13.781 1 90.12 84 PRO B C 1
ATOM 2476 O O . PRO B 1 84 ? -15.984 11.633 -13.352 1 90.12 84 PRO B O 1
ATOM 2479 N N . GLU B 1 85 ? -17.969 11.266 -14.281 1 93.25 85 GLU B N 1
ATOM 2480 C CA . GLU B 1 85 ? -18.203 12.703 -14.438 1 93.25 85 GLU B CA 1
ATOM 2481 C C . GLU B 1 85 ? -18.344 13.383 -13.078 1 93.25 85 GLU B C 1
ATOM 2483 O O . GLU B 1 85 ? -17.859 14.5 -12.883 1 93.25 85 GLU B O 1
ATOM 2488 N N . GLU B 1 86 ? -18.969 12.688 -12.172 1 94.31 86 GLU B N 1
ATOM 2489 C CA . GLU B 1 86 ? -19.125 13.211 -10.812 1 94.31 86 GLU B CA 1
ATOM 2490 C C . GLU B 1 86 ? -17.781 13.273 -10.094 1 94.31 86 GLU B C 1
ATOM 2492 O O . GLU B 1 86 ? -17.5 14.258 -9.406 1 94.31 86 GLU B O 1
ATOM 2497 N N . ILE B 1 87 ? -16.984 12.312 -10.32 1 93.81 87 ILE B N 1
ATOM 2498 C CA . ILE B 1 87 ? -15.656 12.234 -9.703 1 93.81 87 ILE B CA 1
ATOM 2499 C C . ILE B 1 87 ? -14.797 13.398 -10.188 1 93.81 87 ILE B C 1
ATOM 2501 O O . ILE B 1 87 ? -14.133 14.07 -9.383 1 93.81 87 ILE B O 1
ATOM 2505 N N . SER B 1 88 ? -14.906 13.688 -11.469 1 93.38 88 SER B N 1
ATOM 2506 C CA . SER B 1 88 ? -14.094 14.75 -12.047 1 93.38 88 SER B CA 1
ATOM 2507 C C . SER B 1 88 ? -14.539 16.125 -11.531 1 93.38 88 SER B C 1
ATOM 2509 O O . SER B 1 88 ? -13.742 17.062 -11.469 1 93.38 88 SER B O 1
ATOM 2511 N N . GLU B 1 89 ? -15.805 16.141 -11.156 1 93.88 89 GLU B N 1
ATOM 2512 C CA . GLU B 1 89 ? -16.344 17.406 -10.648 1 93.88 89 GLU B CA 1
ATOM 2513 C C . GLU B 1 89 ? -15.891 17.656 -9.211 1 93.88 89 GLU B C 1
ATOM 2515 O O . GLU B 1 89 ? -15.633 18.797 -8.828 1 93.88 89 GLU B O 1
ATOM 2520 N N . ILE B 1 90 ? -15.75 16.609 -8.531 1 94.19 90 ILE B N 1
ATOM 2521 C CA . ILE B 1 90 ? -15.43 16.766 -7.121 1 94.19 90 ILE B CA 1
ATOM 2522 C C . ILE B 1 90 ? -13.914 16.844 -6.941 1 94.19 90 ILE B C 1
ATOM 2524 O O . ILE B 1 90 ? -13.422 17.594 -6.094 1 94.19 90 ILE B O 1
ATOM 2528 N N . PHE B 1 91 ? -13.219 16.062 -7.719 1 95.69 91 PHE B N 1
ATOM 2529 C CA . PHE B 1 91 ? -11.758 16.078 -7.707 1 95.69 91 PHE B CA 1
ATOM 2530 C C . PHE B 1 91 ? -11.211 16.672 -9 1 95.69 91 PHE B C 1
ATOM 2532 O O . PHE B 1 91 ? -10.828 15.938 -9.906 1 95.69 91 PHE B O 1
ATOM 2539 N N . THR B 1 92 ? -11.148 18 -9 1 95.81 92 THR B N 1
ATOM 2540 C CA . THR B 1 92 ? -10.758 18.688 -10.227 1 95.81 92 THR B CA 1
ATOM 2541 C C . THR B 1 92 ? -9.297 18.391 -10.57 1 95.81 92 THR B C 1
ATOM 2543 O O . THR B 1 92 ? -8.469 18.203 -9.68 1 95.81 92 THR B O 1
ATOM 2546 N N . LYS B 1 93 ? -9.055 18.469 -11.836 1 94.44 93 LYS B N 1
ATOM 2547 C CA . LYS B 1 93 ? -7.695 18.25 -12.312 1 94.44 93 LYS B CA 1
ATOM 2548 C C . LYS B 1 93 ? -6.723 19.234 -11.672 1 94.44 93 LYS B C 1
ATOM 2550 O O . LYS B 1 93 ? -5.598 18.859 -11.32 1 94.44 93 LYS B O 1
ATOM 2555 N N . ASN B 1 94 ? -7.188 20.391 -11.492 1 96.31 94 ASN B N 1
ATOM 2556 C CA . ASN B 1 94 ? -6.34 21.422 -10.898 1 96.31 94 ASN B CA 1
ATOM 2557 C C . ASN B 1 94 ? -6.02 21.109 -9.438 1 96.31 94 ASN B C 1
ATOM 2559 O O . ASN B 1 94 ? -4.859 21.172 -9.031 1 96.31 94 ASN B O 1
ATOM 2563 N N . ASP B 1 95 ? -7.004 20.766 -8.633 1 97.44 95 ASP B N 1
ATOM 2564 C CA . ASP B 1 95 ? -6.777 20.5 -7.219 1 97.44 95 ASP B CA 1
ATOM 2565 C C . ASP B 1 95 ? -5.922 19.25 -7.027 1 97.44 95 ASP B C 1
ATOM 2567 O O . ASP B 1 95 ? -5.078 19.203 -6.125 1 97.44 95 ASP B O 1
ATOM 2571 N N . VAL B 1 96 ? -6.09 18.328 -7.934 1 96.31 96 VAL B N 1
ATOM 2572 C CA . VAL B 1 96 ? -5.293 17.109 -7.871 1 96.31 96 VAL B CA 1
ATOM 2573 C C . VAL B 1 96 ? -3.844 17.422 -8.234 1 96.31 96 VAL B C 1
ATOM 2575 O O . VAL B 1 96 ? -2.914 16.859 -7.652 1 96.31 96 VAL B O 1
ATOM 2578 N N . ALA B 1 97 ? -3.699 18.297 -9.18 1 96.75 97 ALA B N 1
ATOM 2579 C CA . ALA B 1 97 ? -2.35 18.734 -9.539 1 96.75 97 ALA B CA 1
ATOM 2580 C C . ALA B 1 97 ? -1.671 19.438 -8.359 1 96.75 97 ALA B C 1
ATOM 2582 O O . ALA B 1 97 ? -0.47 19.266 -8.141 1 96.75 97 ALA B O 1
ATOM 2583 N N . VAL B 1 98 ? -2.445 20.203 -7.645 1 97.94 98 VAL B N 1
ATOM 2584 C CA . VAL B 1 98 ? -1.917 20.875 -6.465 1 97.94 98 VAL B CA 1
ATOM 2585 C C . VAL B 1 98 ? -1.448 19.844 -5.441 1 97.94 98 VAL B C 1
ATOM 2587 O O . VAL B 1 98 ? -0.367 19.984 -4.863 1 97.94 98 VAL B O 1
ATOM 2590 N N . TYR B 1 99 ? -2.254 18.766 -5.262 1 97.81 99 TYR B N 1
ATOM 2591 C CA . TYR B 1 99 ? -1.852 17.703 -4.348 1 97.81 99 TYR B CA 1
ATOM 2592 C C . TYR B 1 99 ? -0.506 17.125 -4.754 1 97.81 99 TYR B C 1
ATOM 2594 O O . TYR B 1 99 ? 0.374 16.922 -3.914 1 97.81 99 TYR B O 1
ATOM 2602 N N . ARG B 1 100 ? -0.349 16.906 -6.012 1 96.62 100 ARG B N 1
ATOM 2603 C CA . ARG B 1 100 ? 0.877 16.297 -6.52 1 96.62 100 ARG B CA 1
ATOM 2604 C C . ARG B 1 100 ? 2.078 17.203 -6.281 1 96.62 100 ARG B C 1
ATOM 2606 O O . ARG B 1 100 ? 3.143 16.734 -5.867 1 96.62 100 ARG B O 1
ATOM 2613 N N . ASP B 1 101 ? 1.86 18.422 -6.531 1 97.88 101 ASP B N 1
ATOM 2614 C CA . ASP B 1 101 ? 2.939 19.391 -6.352 1 97.88 101 ASP B CA 1
ATOM 2615 C C . ASP B 1 101 ? 3.352 19.484 -4.887 1 97.88 101 ASP B C 1
ATOM 2617 O O . ASP B 1 101 ? 4.543 19.5 -4.57 1 97.88 101 ASP B O 1
ATOM 2621 N N . VAL B 1 102 ? 2.359 19.562 -4.047 1 98.5 102 VAL B N 1
ATOM 2622 C CA . VAL B 1 102 ? 2.611 19.672 -2.615 1 98.5 102 VAL B CA 1
ATOM 2623 C C . VAL B 1 102 ? 3.307 18.406 -2.113 1 98.5 102 VAL B C 1
ATOM 2625 O O . VAL B 1 102 ? 4.289 18.484 -1.372 1 98.5 102 VAL B O 1
ATOM 2628 N N . LYS B 1 103 ? 2.812 17.266 -2.559 1 98.12 103 LYS B N 1
ATOM 2629 C CA . LYS B 1 103 ? 3.436 15.992 -2.211 1 98.12 103 LYS B CA 1
ATOM 2630 C C . LYS B 1 103 ? 4.906 15.977 -2.621 1 98.12 103 LYS B C 1
ATOM 2632 O O . LYS B 1 103 ? 5.766 15.555 -1.843 1 98.12 103 LYS B O 1
ATOM 2637 N N . ASN B 1 104 ? 5.215 16.484 -3.785 1 97.56 104 ASN B N 1
ATOM 2638 C CA . ASN B 1 104 ? 6.594 16.516 -4.266 1 97.56 104 ASN B CA 1
ATOM 2639 C C . ASN B 1 104 ? 7.469 17.422 -3.402 1 97.56 104 ASN B C 1
ATOM 2641 O O . ASN B 1 104 ? 8.625 17.094 -3.125 1 97.56 104 ASN B O 1
ATOM 2645 N N . ARG B 1 105 ? 6.926 18.531 -3.025 1 98.5 105 ARG B N 1
ATOM 2646 C CA . ARG B 1 105 ? 7.68 19.453 -2.176 1 98.5 105 ARG B CA 1
ATOM 2647 C C . ARG B 1 105 ? 7.957 18.828 -0.811 1 98.5 105 ARG B C 1
ATOM 2649 O O . ARG B 1 105 ? 9.047 18.984 -0.259 1 98.5 105 ARG B O 1
ATOM 2656 N N . ILE B 1 106 ? 6.969 18.172 -0.285 1 98.62 106 ILE B N 1
ATOM 2657 C CA . ILE B 1 106 ? 7.145 17.5 0.998 1 98.62 106 ILE B CA 1
ATOM 2658 C C . ILE B 1 106 ? 8.195 16.406 0.863 1 98.62 106 ILE B C 1
ATOM 2660 O O . ILE B 1 106 ? 9.078 16.281 1.712 1 98.62 106 ILE B O 1
ATOM 2664 N N . HIS B 1 107 ? 8.07 15.664 -0.208 1 98.25 107 HIS B N 1
ATOM 2665 C CA . HIS B 1 107 ? 9.062 14.648 -0.516 1 98.25 107 HIS B CA 1
ATOM 2666 C C . HIS B 1 107 ? 10.477 15.234 -0.509 1 98.25 107 HIS B C 1
ATOM 2668 O O . HIS B 1 107 ? 11.367 14.711 0.168 1 98.25 107 HIS B O 1
ATOM 2674 N N . ASN B 1 108 ? 10.664 16.312 -1.24 1 98.25 108 ASN B N 1
ATOM 2675 C CA . ASN B 1 108 ? 11.969 16.938 -1.351 1 98.25 108 ASN B CA 1
ATOM 2676 C C . ASN B 1 108 ? 12.461 17.453 -0.001 1 98.25 108 ASN B C 1
ATOM 2678 O O . ASN B 1 108 ? 13.648 17.375 0.303 1 98.25 108 ASN B O 1
ATOM 2682 N N . SER B 1 109 ? 11.531 18 0.743 1 98.31 109 SER B N 1
ATOM 2683 C CA . SER B 1 109 ? 11.906 18.516 2.061 1 98.31 109 SER B CA 1
ATOM 2684 C C . SER B 1 109 ? 12.406 17.391 2.965 1 98.31 109 SER B C 1
ATOM 2686 O O . SER B 1 109 ? 13.375 17.578 3.703 1 98.31 109 SER B O 1
ATOM 2688 N N . ILE B 1 110 ? 11.758 16.25 2.91 1 98 110 ILE B N 1
ATOM 2689 C CA . ILE B 1 110 ? 12.172 15.109 3.711 1 98 110 ILE B CA 1
ATOM 2690 C C . ILE B 1 110 ? 13.539 14.617 3.248 1 98 110 ILE B C 1
ATOM 2692 O O . ILE B 1 110 ? 14.43 14.383 4.066 1 98 110 ILE B O 1
ATOM 2696 N N . VAL B 1 111 ? 13.727 14.547 1.953 1 97.5 111 VAL B N 1
ATOM 2697 C CA . VAL B 1 111 ? 14.992 14.109 1.379 1 97.5 111 VAL B CA 1
ATOM 2698 C C . VAL B 1 111 ? 16.125 15.031 1.847 1 97.5 111 VAL B C 1
ATOM 2700 O O . VAL B 1 111 ? 17.172 14.555 2.305 1 97.5 111 VAL B O 1
ATOM 2703 N N . ASP B 1 112 ? 15.883 16.297 1.812 1 96.81 112 ASP B N 1
ATOM 2704 C CA . ASP B 1 112 ? 16.891 17.297 2.164 1 96.81 112 ASP B CA 1
ATOM 2705 C C . ASP B 1 112 ? 17.203 17.266 3.658 1 96.81 112 ASP B C 1
ATOM 2707 O O . ASP B 1 112 ? 18.375 17.219 4.055 1 96.81 112 ASP B O 1
ATOM 2711 N N . GLU B 1 113 ? 16.156 17.234 4.465 1 96.12 113 GLU B N 1
ATOM 2712 C CA . GLU B 1 113 ? 16.328 17.359 5.91 1 96.12 113 GLU B CA 1
ATOM 2713 C C . GLU B 1 113 ? 16.969 16.094 6.488 1 96.12 113 GLU B C 1
ATOM 2715 O O . GLU B 1 113 ? 17.719 16.156 7.461 1 96.12 113 GLU B O 1
ATOM 2720 N N . PHE B 1 114 ? 16.672 14.961 5.859 1 95.62 114 PHE B N 1
ATOM 2721 C CA . PHE B 1 114 ? 17.125 13.711 6.445 1 95.62 114 PHE B CA 1
ATOM 2722 C C . PHE B 1 114 ? 18.312 13.148 5.66 1 95.62 114 PHE B C 1
ATOM 2724 O O . PHE B 1 114 ? 18.828 12.078 5.988 1 95.62 114 PHE B O 1
ATOM 2731 N N . GLY B 1 115 ? 18.75 13.82 4.605 1 94.19 115 GLY B N 1
ATOM 2732 C CA . GLY B 1 115 ? 19.922 13.43 3.834 1 94.19 115 GLY B CA 1
ATOM 2733 C C . GLY B 1 115 ? 19.734 12.125 3.08 1 94.19 115 GLY B C 1
ATOM 2734 O O . GLY B 1 115 ? 20.578 11.242 3.141 1 94.19 115 GLY B O 1
ATOM 2735 N N . LEU B 1 116 ? 18.625 12.008 2.414 1 95.56 116 LEU B N 1
ATOM 2736 C CA . LEU B 1 116 ? 18.297 10.766 1.725 1 95.56 116 LEU B CA 1
ATOM 2737 C C . LEU B 1 116 ? 18.609 10.867 0.238 1 95.56 116 LEU B C 1
ATOM 2739 O O . LEU B 1 116 ? 18.875 11.961 -0.271 1 95.56 116 LEU B O 1
ATOM 2743 N N . ASN B 1 117 ? 18.75 9.711 -0.354 1 92.38 117 ASN B N 1
ATOM 2744 C CA . ASN B 1 117 ? 18.688 9.648 -1.81 1 92.38 117 ASN B CA 1
ATOM 2745 C C . ASN B 1 117 ? 17.25 9.742 -2.318 1 92.38 117 ASN B C 1
ATOM 2747 O O . ASN B 1 117 ? 16.453 8.828 -2.119 1 92.38 117 ASN B O 1
ATOM 2751 N N . GLY B 1 118 ? 16.938 10.836 -2.971 1 92.44 118 GLY B N 1
ATOM 2752 C CA . GLY B 1 118 ? 15.57 11.125 -3.398 1 92.44 118 GLY B CA 1
ATOM 2753 C C . GLY B 1 118 ? 14.984 10.047 -4.285 1 92.44 118 GLY B C 1
ATOM 2754 O O . GLY B 1 118 ? 13.766 9.852 -4.305 1 92.44 118 GLY B O 1
ATOM 2755 N N . GLU B 1 119 ? 15.797 9.344 -4.988 1 89.06 119 GLU B N 1
ATOM 2756 C CA . GLU B 1 119 ? 15.344 8.297 -5.902 1 89.06 119 GLU B CA 1
ATOM 2757 C C . GLU B 1 119 ? 14.953 7.031 -5.145 1 89.06 119 GLU B C 1
ATOM 2759 O O . GLU B 1 119 ? 14.344 6.125 -5.715 1 89.06 119 GLU B O 1
ATOM 2764 N N . LYS B 1 120 ? 15.234 7.043 -3.855 1 91.38 120 LYS B N 1
ATOM 2765 C CA . LYS B 1 120 ? 15 5.836 -3.066 1 91.38 120 LYS B CA 1
ATOM 2766 C C . LYS B 1 120 ? 13.859 6.039 -2.076 1 91.38 120 LYS B C 1
ATOM 2768 O O . LYS B 1 120 ? 13.57 5.16 -1.264 1 91.38 120 LYS B O 1
ATOM 2773 N N . LEU B 1 121 ? 13.289 7.215 -2.115 1 95.44 121 LEU B N 1
ATOM 2774 C CA . LEU B 1 121 ? 12.133 7.508 -1.274 1 95.44 121 LEU B CA 1
ATOM 2775 C C . LEU B 1 121 ? 10.852 7.566 -2.109 1 95.44 121 LEU B C 1
ATOM 2777 O O . LEU B 1 121 ? 10.75 8.375 -3.037 1 95.44 121 LEU B O 1
ATOM 2781 N N . TYR B 1 122 ? 9.883 6.695 -1.706 1 94.62 122 TYR B N 1
ATOM 2782 C CA . TYR B 1 122 ? 8.688 6.543 -2.535 1 94.62 122 TYR B CA 1
ATOM 2783 C C . TYR B 1 122 ? 7.43 6.891 -1.749 1 94.62 122 TYR B C 1
ATOM 2785 O O . TYR B 1 122 ? 7.332 6.59 -0.558 1 94.62 122 TYR B O 1
ATOM 2793 N N . LEU B 1 123 ? 6.496 7.527 -2.535 1 94.69 123 LEU B N 1
ATOM 2794 C CA . LEU B 1 123 ? 5.16 7.656 -1.962 1 94.69 123 LEU B CA 1
ATOM 2795 C C . LEU B 1 123 ? 4.57 6.285 -1.646 1 94.69 123 LEU B C 1
ATOM 2797 O O . LEU B 1 123 ? 4.77 5.328 -2.4 1 94.69 123 LEU B O 1
ATOM 2801 N N . THR B 1 124 ? 3.873 6.18 -0.491 1 93.62 124 THR B N 1
ATOM 2802 C CA . THR B 1 124 ? 3.266 4.895 -0.165 1 93.62 124 THR B CA 1
ATOM 2803 C C . THR B 1 124 ? 1.856 5.086 0.39 1 93.62 124 THR B C 1
ATOM 2805 O O . THR B 1 124 ? 1.379 6.219 0.506 1 93.62 124 THR B O 1
ATOM 2808 N N . ASN B 1 125 ? 1.134 4.023 0.559 1 89.56 125 ASN B N 1
ATOM 2809 C CA . ASN B 1 125 ? -0.219 4.043 1.105 1 89.56 125 ASN B CA 1
ATOM 2810 C C . ASN B 1 125 ? -0.245 3.57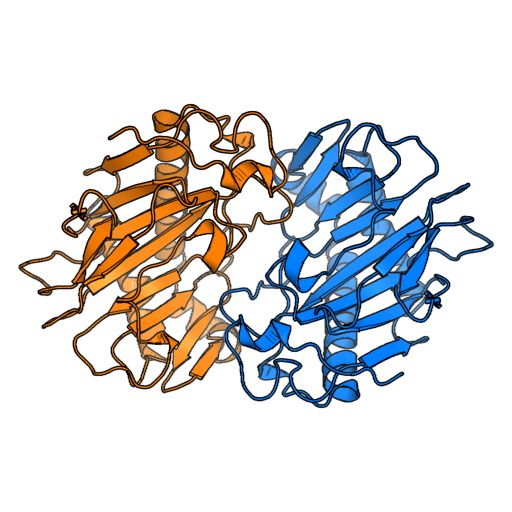6 2.557 1 89.56 125 ASN B C 1
ATOM 2812 O O . ASN B 1 125 ? 0.644 2.842 2.992 1 89.56 125 ASN B O 1
ATOM 2816 N N . PRO B 1 126 ? -1.112 4.188 3.301 1 89.56 126 PRO B N 1
ATOM 2817 C CA . PRO B 1 126 ? -2.197 5.086 2.906 1 89.56 126 PRO B CA 1
ATOM 2818 C C . PRO B 1 126 ? -1.768 6.551 2.877 1 89.56 126 PRO B C 1
ATOM 2820 O O . PRO B 1 126 ? -0.79 6.926 3.531 1 89.56 126 PRO B O 1
ATOM 2823 N N . THR B 1 127 ? -2.354 7.289 2.018 1 90.56 127 THR B N 1
ATOM 2824 C CA . THR B 1 127 ? -2.34 8.75 1.972 1 90.56 127 THR B CA 1
ATOM 2825 C C . THR B 1 127 ? -3.752 9.305 2.131 1 90.56 127 THR B C 1
ATOM 2827 O O . THR B 1 127 ? -4.609 9.094 1.27 1 90.56 127 THR B O 1
ATOM 2830 N N . PHE B 1 128 ? -4.012 9.938 3.246 1 93.56 128 PHE B N 1
ATOM 2831 C CA . PHE B 1 128 ? -5.422 10.258 3.43 1 93.56 128 PHE B CA 1
ATOM 2832 C C . PHE B 1 128 ? -5.59 11.648 4.039 1 93.56 128 PHE B C 1
ATOM 2834 O O . PHE B 1 128 ? -4.762 12.078 4.844 1 93.56 128 PHE B O 1
ATOM 2841 N N . PHE B 1 129 ? -6.695 12.242 3.623 1 97.62 129 PHE B N 1
ATOM 2842 C CA . PHE B 1 129 ? -7.25 13.414 4.293 1 97.62 129 PHE B CA 1
ATOM 2843 C C . PHE B 1 129 ? -8.039 13.008 5.527 1 97.62 129 PHE B C 1
ATOM 2845 O O . PHE B 1 129 ? -8.727 11.984 5.523 1 97.62 129 PHE B O 1
ATOM 2852 N N . SER B 1 130 ? -7.934 13.836 6.555 1 97.88 130 SER B N 1
ATOM 2853 C CA . SER B 1 130 ? -8.719 13.555 7.754 1 97.88 130 SER B CA 1
ATOM 2854 C C . SER B 1 130 ? -9.477 14.789 8.219 1 97.88 130 SER B C 1
ATOM 2856 O O . SER B 1 130 ? -8.984 15.914 8.109 1 97.88 130 SER B O 1
ATOM 2858 N N . ARG B 1 131 ? -10.641 14.578 8.602 1 98.19 131 ARG B N 1
ATOM 2859 C CA . ARG B 1 131 ? -11.453 15.531 9.352 1 98.19 131 ARG B CA 1
ATOM 2860 C C . ARG B 1 131 ? -11.789 14.992 10.742 1 98.19 131 ARG B C 1
ATOM 2862 O O . ARG B 1 131 ? -12.406 13.93 10.867 1 98.19 131 ARG B O 1
ATOM 2869 N N . MET B 1 132 ? -11.383 15.695 11.773 1 98.19 132 MET B N 1
ATOM 2870 C CA . MET B 1 132 ? -11.68 15.312 13.148 1 98.19 132 MET B CA 1
ATOM 2871 C C . MET B 1 132 ? -12.508 16.391 13.844 1 98.19 132 MET B C 1
ATOM 2873 O O . MET B 1 132 ? -12.258 17.578 13.672 1 98.19 132 MET B O 1
ATOM 2877 N N . ASN B 1 133 ? -13.438 15.961 14.531 1 98.06 133 ASN B N 1
ATOM 2878 C CA . ASN B 1 133 ? -14.242 16.859 15.344 1 98.06 133 ASN B CA 1
ATOM 2879 C C . ASN B 1 133 ? -14.562 16.266 16.703 1 98.06 133 ASN B C 1
ATOM 2881 O O . ASN B 1 133 ? -13.938 15.281 17.125 1 98.06 133 ASN B O 1
ATOM 2885 N N . SER B 1 134 ? -15.492 16.906 17.406 1 98.25 134 SER B N 1
ATOM 2886 C CA . SER B 1 134 ? -15.688 16.562 18.812 1 98.25 134 SER B CA 1
ATOM 2887 C C . SER B 1 134 ? -16.766 15.484 18.969 1 98.25 134 SER B C 1
ATOM 2889 O O . SER B 1 134 ? -17.125 15.125 20.094 1 98.25 134 SER B O 1
ATOM 2891 N N . THR B 1 135 ? -17.266 14.906 17.859 1 98 135 THR B N 1
ATOM 2892 C CA . THR B 1 135 ? -18.281 13.859 17.969 1 98 135 THR B CA 1
ATOM 2893 C C . THR B 1 135 ? -17.688 12.609 18.625 1 98 135 THR B C 1
ATOM 2895 O O . THR B 1 135 ? -16.562 12.211 18.328 1 98 135 THR B O 1
ATOM 2898 N N . PRO B 1 136 ? -18.438 12.023 19.578 1 97.56 136 PRO B N 1
ATOM 2899 C CA . PRO B 1 136 ? -17.938 10.82 20.25 1 97.56 136 PRO B CA 1
ATOM 2900 C C . PRO B 1 136 ? -17.672 9.672 19.281 1 97.56 136 PRO B C 1
ATOM 2902 O O . PRO B 1 136 ? -18.406 9.5 18.297 1 97.56 136 PRO B O 1
ATOM 2905 N N . ALA B 1 137 ? -16.656 8.883 19.641 1 96.81 137 ALA B N 1
ATOM 2906 C CA . ALA B 1 137 ? -16.281 7.734 18.828 1 96.81 137 ALA B CA 1
ATOM 2907 C C . ALA B 1 137 ? -17.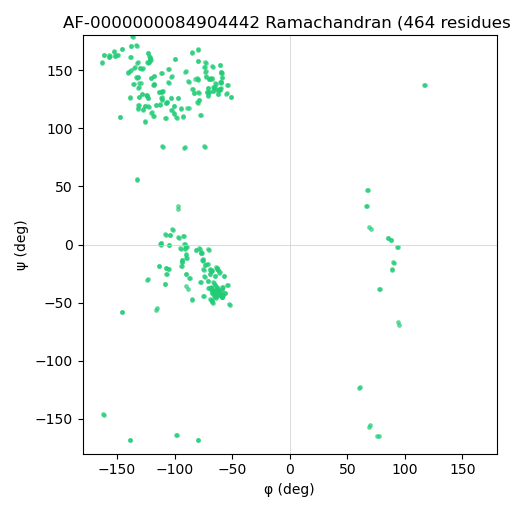422 6.719 18.75 1 96.81 137 ALA B C 1
ATOM 2909 O O . ALA B 1 137 ? -18.078 6.438 19.75 1 96.81 137 ALA B O 1
ATOM 2910 N N . GLN B 1 138 ? -17.672 6.281 17.531 1 95.25 138 GLN B N 1
ATOM 2911 C CA . GLN B 1 138 ? -18.672 5.242 17.328 1 95.25 138 GLN B CA 1
ATOM 2912 C C . GLN B 1 138 ? -18.031 3.906 16.984 1 95.25 138 GLN B C 1
ATOM 2914 O O . GLN B 1 138 ? -18.625 2.848 17.203 1 95.25 138 GLN B O 1
ATOM 2919 N N . THR B 1 139 ? -16.828 3.953 16.422 1 89.75 139 THR B N 1
ATOM 2920 C CA . THR B 1 139 ? -16.031 2.775 16.094 1 89.75 139 THR B CA 1
ATOM 2921 C C . THR B 1 139 ? -14.586 2.949 16.562 1 89.75 139 THR B C 1
ATOM 2923 O O . THR B 1 139 ? -14.195 4.035 16.984 1 89.75 139 THR B O 1
ATOM 2926 N N . GLN B 1 140 ? -13.836 1.919 16.484 1 85.5 140 GLN B N 1
ATOM 2927 C CA . GLN B 1 140 ? -12.422 1.982 16.828 1 85.5 140 GLN B CA 1
ATOM 2928 C C . GLN B 1 140 ? -11.672 2.959 15.93 1 85.5 140 GLN B C 1
ATOM 2930 O O . GLN B 1 140 ? -10.703 3.59 16.359 1 85.5 140 GLN B O 1
ATOM 2935 N N . HIS B 1 141 ? -12.148 3.23 14.758 1 83.88 141 HIS B N 1
ATOM 2936 C CA . HIS B 1 141 ? -11.492 4.098 13.789 1 83.88 141 HIS B CA 1
ATOM 2937 C C . HIS B 1 141 ? -11.633 5.566 14.18 1 83.88 141 HIS B C 1
ATOM 2939 O O . HIS B 1 141 ? -10.914 6.422 13.664 1 83.88 141 HIS B O 1
ATOM 2945 N N . ASP B 1 142 ? -12.492 5.758 15.094 1 92.06 142 ASP B N 1
ATOM 2946 C CA . ASP B 1 142 ? -12.719 7.129 15.547 1 92.06 142 ASP B CA 1
ATOM 2947 C C . ASP B 1 142 ? -11.781 7.496 16.688 1 92.06 142 ASP B C 1
ATOM 2949 O O . ASP B 1 142 ? -11.695 8.664 17.078 1 92.06 142 ASP B O 1
ATOM 2953 N N . GLU B 1 143 ? -11.117 6.441 17.203 1 93.06 143 GLU B N 1
ATOM 2954 C CA . GLU B 1 143 ? -10.297 6.684 18.391 1 93.06 143 GLU B CA 1
ATOM 2955 C C . GLU B 1 143 ? -8.859 7.023 18 1 93.06 143 GLU B C 1
ATOM 2957 O O . GLU B 1 143 ? -7.965 6.18 18.109 1 93.06 143 GLU B O 1
ATOM 2962 N N . TYR B 1 144 ? -8.703 8.242 17.703 1 93.19 144 TYR B N 1
ATOM 2963 C CA . TYR B 1 144 ? -7.43 8.703 17.172 1 93.19 144 TYR B CA 1
ATOM 2964 C C . TYR B 1 144 ? -6.512 9.172 18.297 1 93.19 144 TYR B C 1
ATOM 2966 O O . TYR B 1 144 ? -5.375 9.586 18.047 1 93.19 144 TYR B O 1
ATOM 2974 N N . TRP B 1 145 ? -6.926 9.109 19.594 1 95.94 145 TRP B N 1
ATOM 2975 C CA . TRP B 1 145 ? -6.18 9.688 20.703 1 95.94 145 TRP B CA 1
ATOM 2976 C C . TRP B 1 145 ? -5.312 8.625 21.391 1 95.94 145 TRP B C 1
ATOM 2978 O O . TRP B 1 145 ? -4.691 8.891 22.422 1 95.94 145 TRP B O 1
ATOM 2988 N N . HIS B 1 146 ? -5.23 7.422 20.875 1 94.56 146 HIS B N 1
ATOM 2989 C CA . HIS B 1 146 ? -4.332 6.398 21.391 1 94.56 146 HIS B CA 1
ATOM 2990 C C . HIS B 1 146 ? -2.951 6.496 20.75 1 94.56 146 HIS B C 1
ATOM 2992 O O . HIS B 1 146 ? -2.84 6.73 19.531 1 94.56 146 HIS B O 1
ATOM 2998 N N . SER B 1 147 ? -1.995 6.297 21.578 1 95.06 147 SER B N 1
ATOM 2999 C CA . SER B 1 147 ? -0.619 6.328 21.094 1 95.06 147 SER B CA 1
ATOM 3000 C C . SER B 1 147 ? -0.359 5.195 20.109 1 95.06 147 SER B C 1
ATOM 3002 O O . SER B 1 147 ? -0.833 4.074 20.297 1 95.06 147 SER B O 1
ATOM 3004 N N . HIS B 1 148 ? 0.394 5.547 19.016 1 93.69 148 HIS B N 1
ATOM 3005 C CA . HIS B 1 148 ? 0.796 4.512 18.062 1 93.69 148 HIS B CA 1
ATOM 3006 C C . HIS B 1 148 ? 2.102 4.879 17.359 1 93.69 148 HIS B C 1
ATOM 3008 O O . HIS B 1 148 ? 2.592 6.004 17.516 1 93.69 148 HIS B O 1
ATOM 3014 N N . VAL B 1 149 ? 2.717 3.891 16.781 1 93.81 149 VAL B N 1
ATOM 3015 C CA . VAL B 1 149 ? 3.896 4.016 15.938 1 93.81 149 VAL B CA 1
ATOM 3016 C C . VAL B 1 149 ? 3.514 3.771 14.484 1 93.81 149 VAL B C 1
ATOM 3018 O O . VAL B 1 149 ? 3.004 2.703 14.141 1 93.81 149 VAL B O 1
ATOM 3021 N N . ASP B 1 150 ? 3.77 4.75 13.648 1 94.06 150 ASP B N 1
ATOM 3022 C CA . ASP B 1 150 ? 3.291 4.684 12.266 1 94.06 150 ASP B CA 1
ATOM 3023 C C . ASP B 1 150 ? 3.85 3.459 11.555 1 94.06 150 ASP B C 1
ATOM 3025 O O . ASP B 1 150 ? 3.135 2.793 10.797 1 94.06 150 ASP B O 1
ATOM 3029 N N . LYS B 1 151 ? 5.121 3.174 11.758 1 92.19 151 LYS B N 1
ATOM 3030 C CA . LYS B 1 151 ? 5.738 2.018 11.117 1 92.19 151 LYS B CA 1
ATOM 3031 C C . LYS B 1 151 ? 5.023 0.727 11.5 1 92.19 151 LYS B C 1
ATOM 3033 O O . LYS B 1 151 ? 4.863 -0.174 10.68 1 92.19 151 LYS B O 1
ATOM 3038 N N . ILE B 1 152 ? 4.641 0.646 12.719 1 86.75 152 ILE B N 1
ATOM 3039 C CA . ILE B 1 152 ? 3.939 -0.535 13.211 1 86.75 152 ILE B CA 1
ATOM 3040 C C . ILE B 1 152 ? 2.498 -0.529 12.703 1 86.75 152 ILE B C 1
ATOM 3042 O O . ILE B 1 152 ? 2.002 -1.547 12.211 1 86.75 152 ILE B O 1
ATOM 3046 N N . GLN B 1 153 ? 1.846 0.592 12.773 1 85.56 153 GLN B N 1
ATOM 3047 C CA . GLN B 1 153 ? 0.43 0.717 12.445 1 85.56 153 GLN B CA 1
ATOM 3048 C C . GLN B 1 153 ? 0.187 0.477 10.961 1 85.56 153 GLN B C 1
ATOM 3050 O O . GLN B 1 153 ? -0.801 -0.156 10.578 1 85.56 153 GLN B O 1
ATOM 3055 N N . TYR B 1 154 ? 1.109 0.996 10.086 1 87.25 154 TYR B N 1
ATOM 3056 C CA . TYR B 1 154 ? 0.824 0.988 8.656 1 87.25 154 TYR B CA 1
ATOM 3057 C C . TYR B 1 154 ? 1.783 0.065 7.914 1 87.25 154 TYR B C 1
ATOM 3059 O O . TYR B 1 154 ? 1.517 -0.333 6.777 1 87.25 154 TYR B O 1
ATOM 3067 N N . GLY B 1 155 ? 2.877 -0.283 8.492 1 85.44 155 GLY B N 1
ATOM 3068 C CA . GLY B 1 155 ? 3.828 -1.225 7.926 1 85.44 155 GLY B CA 1
ATOM 3069 C C . GLY B 1 155 ? 4.699 -0.613 6.844 1 85.44 155 GLY B C 1
ATOM 3070 O O . GLY B 1 155 ? 5.91 -0.837 6.816 1 85.44 155 GLY B O 1
ATOM 3071 N N . SER B 1 156 ? 4.117 0.256 6.023 1 90.31 156 SER B N 1
ATOM 3072 C CA . SER B 1 156 ? 4.828 0.757 4.852 1 90.31 156 SER B CA 1
ATOM 3073 C C . SER B 1 156 ? 5.535 2.072 5.152 1 90.31 156 SER B C 1
ATOM 3075 O O . SER B 1 156 ? 6.426 2.488 4.41 1 90.31 156 SER B O 1
ATOM 3077 N N . PHE B 1 157 ? 5.219 2.727 6.27 1 94.94 157 PHE B N 1
ATOM 3078 C CA . PHE B 1 157 ? 5.723 4.066 6.547 1 94.94 157 PHE B CA 1
ATOM 3079 C C . PHE B 1 157 ? 7.164 4.012 7.043 1 94.94 157 PHE B C 1
ATOM 3081 O O . PHE B 1 157 ? 7.453 3.359 8.047 1 94.94 157 PHE B O 1
ATOM 3088 N N . ASP B 1 158 ? 8.039 4.75 6.336 1 96.56 158 ASP B N 1
ATOM 3089 C CA . ASP B 1 158 ? 9.359 5.027 6.891 1 96.56 158 ASP B CA 1
ATOM 3090 C C . ASP B 1 158 ? 9.484 6.488 7.316 1 96.56 158 ASP B C 1
ATOM 3092 O O . ASP B 1 158 ? 10.195 6.801 8.273 1 96.56 158 ASP B O 1
ATOM 3096 N N . TYR B 1 159 ? 8.828 7.309 6.562 1 97.94 159 TYR B N 1
ATOM 3097 C CA . TYR B 1 159 ? 8.734 8.734 6.875 1 97.94 159 TYR B CA 1
ATOM 3098 C C . TYR B 1 159 ? 7.285 9.211 6.793 1 97.94 159 TYR B C 1
ATOM 3100 O O . TYR B 1 159 ? 6.605 8.977 5.793 1 97.94 159 TYR B O 1
ATOM 3108 N N . THR B 1 160 ? 6.844 9.836 7.863 1 98.38 160 THR B N 1
ATOM 3109 C CA . THR B 1 160 ? 5.48 10.352 7.941 1 98.38 160 THR B CA 1
ATOM 3110 C C . THR B 1 160 ? 5.465 11.867 7.789 1 98.38 160 THR B C 1
ATOM 3112 O O . THR B 1 160 ? 6.328 12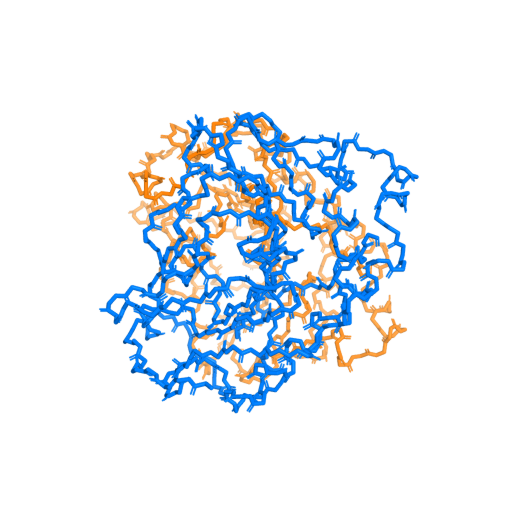.562 8.328 1 98.38 160 THR B O 1
ATOM 3115 N N . SER B 1 161 ? 4.527 12.375 7.066 1 98.75 161 SER B N 1
ATOM 3116 C CA . SER B 1 161 ? 4.309 13.812 7.062 1 98.75 161 SER B CA 1
ATOM 3117 C C . SER B 1 161 ? 2.828 14.148 7.234 1 98.75 161 SER B C 1
ATOM 3119 O O . SER B 1 161 ? 1.963 13.406 6.762 1 98.75 161 SER B O 1
ATOM 3121 N N . LEU B 1 162 ? 2.596 15.203 7.953 1 98.69 162 LEU B N 1
ATOM 3122 C CA . LEU B 1 162 ? 1.271 15.773 8.172 1 98.69 162 LEU B CA 1
ATOM 3123 C C . LEU B 1 162 ? 1.226 17.234 7.715 1 98.69 162 LEU B C 1
ATOM 3125 O O . LEU B 1 162 ? 1.994 18.062 8.203 1 98.69 162 LEU B O 1
ATOM 3129 N N . LEU B 1 163 ? 0.391 17.453 6.773 1 98.88 163 LEU B N 1
ATOM 3130 C CA . LEU B 1 163 ? 0.078 18.828 6.383 1 98.88 163 LEU B CA 1
ATOM 3131 C C . LEU B 1 163 ? -1.244 19.281 6.996 1 98.88 163 LEU B C 1
ATOM 3133 O O . LEU B 1 163 ? -2.293 18.688 6.719 1 98.88 163 LEU B O 1
ATOM 3137 N N . TYR B 1 164 ? -1.197 20.312 7.801 1 98.81 164 TYR B N 1
ATOM 3138 C CA . TYR B 1 164 ? -2.4 20.812 8.461 1 98.81 164 TYR B CA 1
ATOM 3139 C C . TYR B 1 164 ? -3.164 21.766 7.551 1 98.81 164 TYR B C 1
ATOM 3141 O O . TYR B 1 164 ? -2.57 22.672 6.949 1 98.81 164 TYR B O 1
ATOM 3149 N N . LEU B 1 165 ? -4.438 21.578 7.484 1 98.75 165 LEU B N 1
ATOM 3150 C CA . LEU B 1 165 ? -5.285 22.375 6.609 1 98.75 165 LEU B CA 1
ATOM 3151 C C . LEU B 1 165 ? -6.211 23.266 7.426 1 98.75 165 LEU B C 1
ATOM 3153 O O . LEU B 1 165 ? -7.086 23.938 6.871 1 98.75 165 LEU B O 1
ATOM 3157 N N . SER B 1 166 ? -6.141 23.219 8.719 1 98.38 166 SER B N 1
ATOM 3158 C CA . SER B 1 166 ? -6.852 24.094 9.648 1 98.38 166 SER B CA 1
ATOM 3159 C C . SER B 1 166 ? -5.961 24.516 10.805 1 98.38 166 SER B C 1
ATOM 3161 O O . SER B 1 166 ? -4.918 23.891 11.047 1 98.38 166 SER B O 1
ATOM 3163 N N . THR B 1 167 ? -6.359 25.562 11.461 1 98.5 167 THR B N 1
ATOM 3164 C CA . THR B 1 167 ? -5.496 26.188 12.461 1 98.5 167 THR B CA 1
ATOM 3165 C C . THR B 1 167 ? -6.062 25.984 13.859 1 98.5 167 THR B C 1
ATOM 3167 O O . THR B 1 167 ? -7.211 26.328 14.133 1 98.5 167 THR B O 1
ATOM 3170 N N . HIS B 1 168 ? -5.242 25.422 14.695 1 98.44 168 HIS B N 1
ATOM 3171 C CA . HIS B 1 168 ? -5.57 25.297 16.109 1 98.44 168 HIS B CA 1
ATOM 3172 C C . HIS B 1 168 ? -5.797 26.656 16.75 1 98.44 168 HIS B C 1
ATOM 3174 O O . HIS B 1 168 ? -5.055 27.609 16.484 1 98.44 168 HIS B O 1
ATOM 3180 N N . GLY B 1 169 ? -6.793 26.766 17.609 1 97.94 169 GLY B N 1
ATOM 3181 C CA . GLY B 1 169 ? -7.098 28.016 18.297 1 97.94 169 GLY B CA 1
ATOM 3182 C C . GLY B 1 169 ? -8.062 28.906 17.516 1 97.94 169 GLY B C 1
ATOM 3183 O O . GLY B 1 169 ? -8.742 29.75 18.109 1 97.94 169 GLY B O 1
ATOM 3184 N N . SER B 1 170 ? -8.164 28.719 16.234 1 97.88 170 SER B N 1
ATOM 3185 C CA . SER B 1 170 ? -9.086 29.484 15.414 1 97.88 170 SER B CA 1
ATOM 3186 C C . SER B 1 170 ? -10.164 28.594 14.797 1 97.88 170 SER B C 1
ATOM 3188 O O . SER B 1 170 ? -11.352 28.797 15.039 1 97.88 170 SER B O 1
ATOM 3190 N N . ASP B 1 171 ? -9.766 27.562 14.094 1 98.25 171 ASP B N 1
ATOM 3191 C CA . ASP B 1 171 ? -10.703 26.688 13.414 1 98.25 171 ASP B CA 1
ATOM 3192 C C . ASP B 1 171 ? -11.18 25.562 14.328 1 98.25 171 ASP B C 1
ATOM 3194 O O . ASP B 1 171 ? -12.281 25.031 14.156 1 98.25 171 ASP B O 1
ATOM 3198 N N . PHE B 1 172 ? -10.344 25.203 15.234 1 98.56 172 PHE B N 1
ATOM 3199 C CA . PHE B 1 172 ? -10.672 24.125 16.156 1 98.56 172 PHE B CA 1
ATOM 3200 C C . PHE B 1 172 ? -9.867 24.234 17.438 1 98.56 172 PHE B C 1
ATOM 3202 O O . PHE B 1 172 ? -8.906 25.016 17.516 1 98.56 172 PHE B O 1
ATOM 3209 N N . HIS B 1 173 ? -10.289 23.578 18.516 1 98.56 173 HIS B N 1
ATOM 3210 C CA . HIS B 1 173 ? -9.555 23.453 19.766 1 98.56 173 HIS B CA 1
ATOM 3211 C C . HIS B 1 173 ? -9.305 21.984 20.109 1 98.56 173 HIS B C 1
ATOM 3213 O O . HIS B 1 173 ? -9.992 21.094 19.594 1 98.56 173 HIS B O 1
ATOM 3219 N N . GLY B 1 174 ? -8.258 21.828 21 1 97.88 174 GLY B N 1
ATOM 3220 C CA . GLY B 1 174 ? -7.781 20.469 21.109 1 97.88 174 GLY B CA 1
ATOM 3221 C C . GLY B 1 174 ? -7.078 19.984 19.859 1 97.88 174 GLY B C 1
ATOM 3222 O O . GLY B 1 174 ? -6.512 20.781 19.109 1 97.88 174 GLY B O 1
ATOM 3223 N N . GLY B 1 175 ? -7.004 18.703 19.625 1 97.62 175 GLY B N 1
ATOM 3224 C CA . GLY B 1 175 ? -6.531 18.141 18.359 1 97.62 175 GLY B CA 1
ATOM 3225 C C . GLY B 1 175 ? -5.043 18.328 18.156 1 97.62 175 GLY B C 1
ATOM 3226 O O . GLY B 1 175 ? -4.543 18.156 17.031 1 97.62 175 GLY B O 1
ATOM 3227 N N . GLU B 1 176 ? -4.301 18.703 19.203 1 97.69 176 GLU B N 1
ATOM 3228 C CA . GLU B 1 176 ? -2.859 18.859 19.047 1 97.69 176 GLU B CA 1
ATOM 3229 C C . GLU B 1 176 ? -2.178 17.516 18.797 1 97.69 176 GLU B C 1
ATOM 3231 O O . GLU B 1 176 ? -2.611 16.484 19.312 1 97.69 176 GLU B O 1
ATOM 3236 N N . PHE B 1 177 ? -1.187 17.578 17.969 1 98.06 177 PHE B N 1
ATOM 3237 C CA . PHE B 1 177 ? -0.337 16.422 17.766 1 98.06 177 PHE B CA 1
ATOM 3238 C C . PHE B 1 177 ? 0.738 16.328 18.828 1 98.06 177 PHE B C 1
ATOM 3240 O O . PHE B 1 177 ? 1.482 17.281 19.062 1 98.06 177 PHE B O 1
ATOM 3247 N N . VAL B 1 178 ? 0.903 15.117 19.484 1 97.25 178 VAL B N 1
ATOM 3248 C CA . VAL B 1 178 ? 1.815 14.977 20.609 1 97.25 178 VAL B CA 1
ATOM 3249 C C . VAL B 1 178 ? 2.775 13.812 20.359 1 97.25 178 VAL B C 1
ATOM 3251 O O . VAL B 1 178 ? 2.346 12.672 20.172 1 97.25 178 VAL B O 1
ATOM 3254 N N . PHE B 1 179 ? 4.09 14.117 20.25 1 96.81 179 PHE B N 1
ATOM 3255 C CA . PHE B 1 179 ? 5.078 13.047 20.344 1 96.81 179 PHE B CA 1
ATOM 3256 C C . PHE B 1 179 ? 5.18 12.516 21.766 1 96.81 179 PHE B C 1
ATOM 3258 O O . PHE B 1 179 ? 5.422 13.281 22.703 1 96.81 179 PHE B O 1
ATOM 3265 N N . ASP B 1 180 ? 5.066 11.25 21.828 1 93.94 180 ASP B N 1
ATOM 3266 C CA . ASP B 1 180 ? 5.051 10.664 23.156 1 93.94 180 ASP B CA 1
ATOM 3267 C C . ASP B 1 180 ? 6.469 10.555 23.719 1 93.94 180 ASP B C 1
ATOM 3269 O O . ASP B 1 180 ? 7.445 10.555 22.969 1 93.94 180 ASP B O 1
ATOM 3273 N N . GLY B 1 181 ? 6.621 10.461 25.078 1 77.94 181 GLY B N 1
ATOM 3274 C CA . GLY B 1 181 ? 7.906 10.414 25.75 1 77.94 181 GLY B CA 1
ATOM 3275 C C . GLY B 1 181 ? 8.383 11.773 26.219 1 77.94 181 GLY B C 1
ATOM 3276 O O . GLY B 1 181 ? 8.391 12.055 27.422 1 77.94 181 GLY B O 1
ATOM 3277 N N . ARG B 1 182 ? 8.766 12.719 25.219 1 68.62 182 ARG B N 1
ATOM 3278 C CA . ARG B 1 182 ? 9.25 14.016 25.672 1 68.62 182 ARG B CA 1
ATOM 3279 C C . ARG B 1 182 ? 8.125 15.039 25.719 1 68.62 182 ARG B C 1
ATOM 3281 O O . ARG B 1 182 ? 8.336 16.188 26.125 1 68.62 182 ARG B O 1
ATOM 3288 N N . GLY B 1 183 ? 7.098 14.539 25.281 1 70.06 183 GLY B N 1
ATOM 3289 C CA . GLY B 1 183 ? 5.902 15.367 25.344 1 70.06 183 GLY B CA 1
ATOM 3290 C C . GLY B 1 183 ? 5.965 16.578 24.422 1 70.06 183 GLY B C 1
ATOM 3291 O O . GLY B 1 183 ? 5.465 17.641 24.766 1 70.06 183 GLY B O 1
ATOM 3292 N N . LYS B 1 184 ? 6.602 16.438 23.328 1 86.75 184 LYS B N 1
ATOM 3293 C CA . LYS B 1 184 ? 6.645 17.547 22.391 1 86.75 184 LYS B CA 1
ATOM 3294 C C . LYS B 1 184 ? 5.344 17.656 21.594 1 86.75 184 LYS B C 1
ATOM 3296 O O . LYS B 1 184 ? 4.844 16.656 21.078 1 86.75 184 LYS B O 1
ATOM 3301 N N . VAL B 1 185 ? 4.852 18.906 21.594 1 92.75 185 VAL B N 1
ATOM 3302 C CA . VAL B 1 185 ? 3.547 19.141 20.984 1 92.75 185 VAL B CA 1
ATOM 3303 C C . VAL B 1 185 ? 3.717 19.953 19.703 1 92.75 185 VAL B C 1
ATOM 3305 O O . VAL B 1 185 ? 4.484 20.922 19.672 1 92.75 185 VAL B O 1
ATOM 3308 N N . VAL B 1 186 ? 3.117 19.516 18.672 1 95.88 186 VAL B N 1
ATOM 3309 C CA . VAL B 1 186 ? 3.021 20.297 17.453 1 95.88 186 VAL B CA 1
ATOM 3310 C C . VAL B 1 186 ? 1.629 20.906 17.328 1 95.88 186 VAL B C 1
ATOM 3312 O O . VAL B 1 186 ? 0.631 20.188 17.25 1 95.88 186 VAL B O 1
ATOM 3315 N N . GLU B 1 187 ? 1.603 22.219 17.375 1 95.69 187 GLU B N 1
ATOM 3316 C CA . GLU B 1 187 ? 0.338 22.906 17.172 1 95.69 187 GLU B CA 1
ATOM 3317 C C . GLU B 1 187 ? -0.014 23.016 15.695 1 95.69 187 GLU B C 1
ATOM 3319 O O . GLU B 1 187 ? 0.731 23.609 14.906 1 95.69 187 GLU B O 1
ATOM 3324 N N . PRO B 1 188 ? -1.168 22.484 15.352 1 98.19 188 PRO B N 1
ATOM 3325 C CA . PRO B 1 188 ? -1.553 22.547 13.938 1 98.19 188 PRO B CA 1
ATOM 3326 C C . PRO B 1 188 ? -1.821 23.969 13.469 1 98.19 188 PRO B C 1
ATOM 3328 O O . PRO B 1 188 ? -2.49 24.75 14.164 1 98.19 188 PRO B O 1
ATOM 3331 N N . ARG B 1 189 ? -1.282 24.344 12.383 1 98.12 189 ARG B N 1
ATOM 3332 C CA . ARG B 1 189 ? -1.529 25.594 11.664 1 98.12 189 ARG B CA 1
ATOM 3333 C C . ARG B 1 189 ? -1.679 25.344 10.172 1 98.12 189 ARG B C 1
ATOM 3335 O O . ARG B 1 189 ? -0.94 24.547 9.586 1 98.12 189 ARG B O 1
ATOM 3342 N N . GLU B 1 190 ? -2.625 26.031 9.656 1 98.06 190 GLU B N 1
ATOM 3343 C CA . GLU B 1 190 ? -2.838 25.891 8.219 1 98.06 190 GLU B CA 1
ATOM 3344 C C . GLU B 1 190 ? -1.535 26.078 7.445 1 98.06 190 GLU B C 1
ATOM 3346 O O . GLU B 1 190 ? -0.833 27.078 7.641 1 98.06 190 GLU B O 1
ATOM 3351 N N . GLY B 1 191 ? -1.22 25.094 6.598 1 98.56 191 GLY B N 1
ATOM 3352 C CA . GLY B 1 191 ? -0.035 25.188 5.758 1 98.56 191 GLY B CA 1
ATOM 3353 C C . GLY B 1 191 ? 1.205 24.609 6.414 1 98.56 191 GLY B C 1
ATOM 3354 O O . GLY B 1 191 ? 2.215 24.375 5.742 1 98.56 191 GLY B O 1
ATOM 3355 N N . ARG B 1 192 ? 1.188 24.375 7.734 1 98.62 192 ARG B N 1
ATOM 3356 C CA . ARG B 1 192 ? 2.32 23.781 8.445 1 98.62 192 ARG B CA 1
ATOM 3357 C C . ARG B 1 192 ? 2.482 22.312 8.086 1 98.62 192 ARG B C 1
ATOM 3359 O O . ARG B 1 192 ? 1.496 21.578 7.988 1 98.62 192 ARG B O 1
ATOM 3366 N N . VAL B 1 193 ? 3.705 21.922 7.828 1 98.75 193 VAL B N 1
ATOM 3367 C CA . VAL B 1 193 ? 4.031 20.516 7.574 1 98.75 193 VAL B CA 1
ATOM 3368 C C . VAL B 1 193 ? 4.898 19.969 8.703 1 98.75 193 VAL B C 1
ATOM 3370 O O . VAL B 1 193 ? 5.945 20.547 9.023 1 98.75 193 VAL B O 1
ATOM 3373 N N . SER B 1 194 ? 4.406 18.938 9.367 1 98.5 194 SER B N 1
ATOM 3374 C CA . SER B 1 194 ? 5.199 18.156 10.312 1 98.5 194 SER B CA 1
ATOM 3375 C C . SER B 1 194 ? 5.625 16.828 9.711 1 98.5 194 SER B C 1
ATOM 3377 O O . SER B 1 194 ? 4.805 16.109 9.141 1 98.5 194 SER B O 1
ATOM 3379 N N . PHE B 1 195 ? 6.895 16.516 9.711 1 98.5 195 PHE B N 1
ATOM 3380 C CA . PHE B 1 195 ? 7.34 15.227 9.195 1 98.5 195 PHE B CA 1
ATOM 3381 C C . PHE B 1 195 ? 8.422 14.625 10.094 1 98.5 195 PHE B C 1
ATOM 3383 O O . PHE B 1 195 ? 9.156 15.359 10.75 1 98.5 195 PHE B O 1
ATOM 3390 N N . PHE B 1 196 ? 8.5 13.305 10.156 1 98.19 196 PHE B N 1
ATOM 3391 C CA . PHE B 1 196 ? 9.359 12.594 11.094 1 98.19 196 PHE B CA 1
ATOM 3392 C C . PHE B 1 196 ? 9.578 11.156 10.641 1 98.19 196 PHE B C 1
ATOM 3394 O O . PHE B 1 196 ? 8.859 10.656 9.766 1 98.19 196 PHE B O 1
ATOM 3401 N N . THR B 1 197 ? 10.586 10.516 11.188 1 97.62 197 THR B N 1
ATOM 3402 C CA . THR B 1 197 ? 10.789 9.094 10.953 1 97.62 197 THR B CA 1
ATOM 3403 C C . THR B 1 197 ? 9.695 8.273 11.641 1 97.62 197 THR B C 1
ATOM 3405 O O . THR B 1 197 ? 9.312 8.57 12.773 1 97.62 197 THR B O 1
ATOM 3408 N N . SER B 1 198 ? 9.258 7.227 11.055 1 96.62 198 SER B N 1
ATOM 3409 C CA . SER B 1 198 ? 7.984 6.602 11.406 1 96.62 198 SER B CA 1
ATOM 3410 C C . SER B 1 198 ? 8.164 5.535 12.477 1 96.62 198 SER B C 1
ATOM 3412 O O . SER B 1 198 ? 7.188 4.945 12.945 1 96.62 198 SER B O 1
ATOM 3414 N N . GLY B 1 199 ? 9.336 5.254 12.883 1 94.88 199 GLY B N 1
ATOM 3415 C CA . GLY B 1 199 ? 9.586 4.121 13.758 1 94.88 199 GLY B CA 1
ATOM 3416 C C . GLY B 1 199 ? 9.258 4.402 15.211 1 94.88 199 GLY B C 1
ATOM 3417 O O . GLY B 1 199 ? 8.633 5.422 15.523 1 94.88 199 GLY B O 1
ATOM 3418 N N . SER B 1 200 ? 9.688 3.492 16.109 1 95 200 SER B N 1
ATOM 3419 C CA . SER B 1 200 ? 9.359 3.518 17.531 1 95 200 SER B CA 1
ATOM 3420 C C . SER B 1 200 ? 10.047 4.676 18.234 1 95 200 SER B C 1
ATOM 3422 O O . SER B 1 200 ? 9.789 4.934 19.422 1 95 200 SER B O 1
ATOM 3424 N N . GLU B 1 201 ? 10.859 5.41 17.578 1 95.38 201 GLU B N 1
ATOM 3425 C CA . GLU B 1 201 ? 11.438 6.625 18.141 1 95.38 201 GLU B CA 1
ATOM 3426 C C . GLU B 1 201 ? 10.422 7.762 18.172 1 95.38 201 GLU B C 1
ATOM 3428 O O . GLU B 1 201 ? 10.641 8.773 18.844 1 95.38 201 GLU B O 1
ATOM 3433 N N . ASN B 1 202 ? 9.32 7.578 17.453 1 95.88 202 ASN B N 1
ATOM 3434 C CA . ASN B 1 202 ? 8.352 8.672 17.422 1 95.88 202 ASN B CA 1
ATOM 3435 C C . ASN B 1 202 ? 6.934 8.18 17.672 1 95.88 202 ASN B C 1
ATOM 3437 O O . ASN B 1 202 ? 6.039 8.398 16.844 1 95.88 202 ASN B O 1
ATOM 3441 N N . PRO B 1 203 ? 6.703 7.492 18.812 1 96.38 203 PRO B N 1
ATOM 3442 C CA . PRO B 1 203 ? 5.297 7.285 19.172 1 96.38 203 PRO B CA 1
ATOM 3443 C C . PRO B 1 203 ? 4.527 8.594 19.344 1 96.38 203 PRO B C 1
ATOM 3445 O O . PRO B 1 203 ? 5.082 9.578 19.828 1 96.38 203 PRO B O 1
ATOM 3448 N N . HIS B 1 204 ? 3.312 8.594 18.938 1 97.25 204 HIS B N 1
ATOM 3449 C CA . HIS B 1 204 ? 2.566 9.852 18.984 1 97.25 204 HIS B CA 1
ATOM 3450 C C . HIS B 1 204 ? 1.064 9.594 19.047 1 97.25 204 HIS B C 1
ATOM 3452 O O . HIS B 1 204 ? 0.612 8.469 18.828 1 97.25 204 HIS B O 1
ATOM 3458 N N . HIS B 1 205 ? 0.356 10.562 19.438 1 96.88 205 HIS B N 1
ATOM 3459 C CA . HIS B 1 205 ? -1.102 10.586 19.406 1 96.88 205 HIS B CA 1
ATOM 3460 C C . HIS B 1 205 ? -1.627 11.992 19.125 1 96.88 205 HIS B C 1
ATOM 3462 O O . HIS B 1 205 ? -0.848 12.938 19.016 1 96.88 205 HIS B O 1
ATOM 3468 N N . VAL B 1 206 ? -2.885 12.086 18.844 1 97.56 206 VAL B N 1
ATOM 3469 C CA . VAL B 1 206 ? -3.561 13.375 18.688 1 97.56 206 VAL B CA 1
ATOM 3470 C C . VAL B 1 206 ? -4.543 13.586 19.844 1 97.56 206 VAL B C 1
ATOM 3472 O O . VAL B 1 206 ? -5.336 12.695 20.156 1 97.56 206 VAL B O 1
ATOM 3475 N N . ASN B 1 207 ? -4.414 14.703 20.5 1 97.38 207 ASN B N 1
ATOM 3476 C CA . ASN B 1 207 ? -5.406 15.023 21.531 1 97.38 207 ASN B CA 1
ATOM 3477 C C . ASN B 1 207 ? -6.809 15.125 20.938 1 97.38 207 ASN B C 1
ATOM 3479 O O . ASN B 1 207 ? -6.969 15.453 19.75 1 97.38 207 ASN B O 1
ATOM 3483 N N . ARG B 1 208 ? -7.781 14.883 21.781 1 98 208 ARG B N 1
ATOM 3484 C CA . ARG B 1 208 ? -9.156 14.953 21.297 1 98 208 ARG B CA 1
ATOM 3485 C C . ARG B 1 208 ? -9.516 16.375 20.891 1 98 208 ARG B C 1
ATOM 3487 O O . ARG B 1 208 ? -9.156 17.344 21.562 1 98 208 ARG B O 1
ATOM 3494 N N . VAL B 1 209 ? -10.156 16.469 19.766 1 98.62 209 VAL B N 1
ATOM 3495 C CA . VAL B 1 209 ? -10.727 17.75 19.359 1 98.62 209 VAL B CA 1
ATOM 3496 C C . VAL B 1 209 ? -11.914 18.094 20.266 1 98.62 209 VAL B C 1
ATOM 3498 O O . VAL B 1 209 ? -12.797 17.266 20.484 1 98.62 209 VAL B O 1
ATOM 3501 N N . THR B 1 210 ? -11.93 19.266 20.766 1 98.5 210 THR B N 1
ATOM 3502 C CA . THR B 1 210 ? -12.977 19.625 21.703 1 98.5 210 THR B CA 1
ATOM 3503 C C . THR B 1 210 ? -14.008 20.547 21.031 1 98.5 210 THR B C 1
ATOM 3505 O O . THR B 1 210 ? -15.125 20.688 21.516 1 98.5 210 THR B O 1
ATOM 3508 N N . SER B 1 211 ? -13.68 21.172 20.016 1 98.5 211 SER B N 1
ATOM 3509 C CA . SER B 1 211 ? -14.594 21.969 19.219 1 98.5 211 SER B CA 1
ATOM 3510 C C . SER B 1 211 ? -14.016 22.266 17.844 1 98.5 211 SER B C 1
ATOM 3512 O O . SER B 1 211 ? -12.797 22.266 17.656 1 98.5 211 SER B O 1
ATOM 3514 N N . GLY B 1 212 ? -14.938 22.562 16.859 1 98.5 212 GLY B N 1
ATOM 3515 C CA . GLY B 1 212 ? -14.492 22.859 15.508 1 98.5 212 GLY B CA 1
ATOM 3516 C C . GLY B 1 212 ? -14.07 21.609 14.734 1 98.5 212 GLY B C 1
ATOM 3517 O O . GLY B 1 212 ? -14.422 20.5 15.117 1 98.5 212 GLY B O 1
ATOM 3518 N N . GLU B 1 213 ? -13.344 21.859 13.594 1 98.38 213 GLU B N 1
ATOM 3519 C CA . GLU B 1 213 ? -12.93 20.766 12.719 1 98.38 213 GLU B CA 1
ATOM 3520 C C . GLU B 1 213 ? -11.445 20.859 12.375 1 98.38 213 GLU B C 1
ATOM 3522 O O . GLU B 1 213 ? -10.992 21.891 11.859 1 98.38 213 GLU B O 1
ATOM 3527 N N . ARG B 1 214 ? -10.734 19.828 12.742 1 98.56 214 ARG B N 1
ATOM 3528 C CA . ARG B 1 214 ? -9.328 19.672 12.398 1 98.56 214 ARG B CA 1
ATOM 3529 C C . ARG B 1 214 ? -9.164 18.953 11.055 1 98.56 214 ARG B C 1
ATOM 3531 O O . ARG B 1 214 ? -9.68 17.844 10.875 1 98.56 214 ARG B O 1
ATOM 3538 N N . PHE B 1 215 ? -8.562 19.656 10.047 1 98.69 215 PHE B N 1
ATOM 3539 C CA . PHE B 1 215 ? -8.297 19.078 8.734 1 98.69 215 PHE B CA 1
ATOM 3540 C C . PHE B 1 215 ? -6.801 18.875 8.516 1 98.69 215 PHE B C 1
ATOM 3542 O O . PHE B 1 215 ? -6 19.766 8.82 1 98.69 215 PHE B O 1
ATOM 3549 N N . ALA B 1 216 ? -6.43 17.719 8.055 1 98.62 216 ALA B N 1
ATOM 3550 C CA . ALA B 1 216 ? -5.031 17.438 7.738 1 98.62 216 ALA B CA 1
ATOM 3551 C C . ALA B 1 216 ? -4.91 16.438 6.602 1 98.62 216 ALA B C 1
ATOM 3553 O O . ALA B 1 216 ? -5.887 15.758 6.258 1 98.62 216 ALA B O 1
ATOM 3554 N N . VAL B 1 217 ? -3.762 16.375 6.031 1 98.19 217 VAL B N 1
ATOM 3555 C CA . VAL B 1 217 ? -3.402 15.359 5.047 1 98.19 217 VAL B CA 1
ATOM 3556 C C . VAL B 1 217 ? -2.164 14.602 5.516 1 98.19 217 VAL B C 1
ATOM 3558 O O . VAL B 1 217 ? -1.159 15.211 5.891 1 98.19 217 VAL B O 1
ATOM 3561 N N . THR B 1 218 ? -2.299 13.312 5.566 1 98 218 THR B N 1
ATOM 3562 C CA . THR B 1 218 ? -1.15 12.453 5.824 1 98 218 THR B CA 1
ATOM 3563 C C . THR B 1 218 ? -0.537 11.969 4.516 1 98 218 THR B C 1
ATOM 3565 O O . THR B 1 218 ? -1.215 11.328 3.705 1 98 218 THR B O 1
ATOM 3568 N N . ILE B 1 219 ? 0.671 12.328 4.27 1 97.75 219 ILE B N 1
ATOM 3569 C CA . ILE B 1 219 ? 1.454 11.891 3.117 1 97.75 219 ILE B CA 1
ATOM 3570 C C . ILE B 1 219 ? 2.709 11.164 3.592 1 97.75 219 ILE B C 1
ATOM 3572 O O . ILE B 1 219 ? 3.625 11.781 4.137 1 97.75 219 ILE B O 1
ATOM 3576 N N . SER B 1 220 ? 2.742 9.898 3.303 1 96.88 220 SER B N 1
ATOM 3577 C CA . SER B 1 220 ? 3.822 9.102 3.875 1 96.88 220 SER B CA 1
ATOM 3578 C C . SER B 1 220 ? 4.656 8.438 2.787 1 96.88 220 SER B C 1
ATOM 3580 O O . SER B 1 220 ? 4.211 8.312 1.645 1 96.88 220 SER B O 1
ATOM 3582 N N . PHE B 1 221 ? 5.844 8.078 3.199 1 97.62 221 PHE B N 1
ATOM 3583 C CA . PHE B 1 221 ? 6.824 7.594 2.236 1 97.62 221 PHE B CA 1
ATOM 3584 C C . PHE B 1 221 ? 7.52 6.336 2.75 1 97.62 221 PHE B C 1
ATOM 3586 O O . PHE B 1 221 ? 7.625 6.133 3.961 1 97.62 221 PHE B O 1
ATOM 3593 N N . THR B 1 222 ? 7.941 5.559 1.784 1 95.38 222 THR B N 1
ATOM 3594 C CA . THR B 1 222 ? 8.586 4.285 2.09 1 95.38 222 THR B CA 1
ATOM 3595 C C . THR B 1 222 ? 9.922 4.164 1.362 1 95.38 222 THR B C 1
ATOM 3597 O O . THR B 1 222 ? 10.117 4.766 0.303 1 95.38 222 THR B O 1
ATOM 3600 N N . CYS B 1 223 ? 10.828 3.412 1.963 1 93.94 223 CYS B N 1
ATOM 3601 C CA . CYS B 1 223 ? 12.102 3.082 1.337 1 93.94 223 CYS B CA 1
ATOM 3602 C C . CYS B 1 223 ? 12 1.796 0.527 1 93.94 223 CYS B C 1
ATOM 3604 O O . CYS B 1 223 ? 12.922 1.443 -0.211 1 93.94 223 CYS B O 1
ATOM 3606 N N . ASP B 1 224 ? 10.867 1.107 0.658 1 89.75 224 ASP B N 1
ATOM 3607 C CA . ASP B 1 224 ? 10.633 -0.152 -0.044 1 89.75 224 ASP B CA 1
ATOM 3608 C C . ASP B 1 224 ? 9.922 0.084 -1.372 1 89.75 224 ASP B C 1
ATOM 3610 O O . ASP B 1 224 ? 8.727 0.393 -1.395 1 89.75 224 ASP B O 1
ATOM 3614 N N . PRO B 1 225 ? 10.617 -0.118 -2.469 1 88.88 225 PRO B N 1
ATOM 3615 C CA . PRO B 1 225 ? 9.984 0.165 -3.76 1 88.88 225 PRO B CA 1
ATOM 3616 C C . PRO B 1 225 ? 8.766 -0.713 -4.023 1 88.88 225 PRO B C 1
ATOM 3618 O O . PRO B 1 225 ? 7.883 -0.336 -4.801 1 88.88 225 PRO B O 1
ATOM 3621 N N . ARG B 1 226 ? 8.641 -1.81 -3.406 1 83.25 226 ARG B N 1
ATOM 3622 C CA . ARG B 1 226 ? 7.52 -2.715 -3.609 1 83.25 226 ARG B CA 1
ATOM 3623 C C . ARG B 1 226 ? 6.254 -2.168 -2.955 1 83.25 226 ARG B C 1
ATOM 3625 O O . ARG B 1 226 ? 5.148 -2.633 -3.246 1 83.25 226 ARG B O 1
ATOM 3632 N N . LYS B 1 227 ? 6.445 -1.221 -2.057 1 88.88 227 LYS B N 1
ATOM 3633 C CA . LYS B 1 227 ? 5.316 -0.611 -1.356 1 88.88 227 LYS B CA 1
ATOM 3634 C C . LYS B 1 227 ? 5.016 0.78 -1.906 1 88.88 227 LYS B C 1
ATOM 3636 O O . LYS B 1 227 ? 4.242 1.534 -1.311 1 88.88 227 LYS B O 1
ATOM 3641 N N . ALA B 1 228 ? 5.672 1.153 -3.012 1 90.44 228 ALA B N 1
ATOM 3642 C CA . ALA B 1 228 ? 5.48 2.453 -3.648 1 90.44 228 ALA B CA 1
ATOM 3643 C C . ALA B 1 228 ? 4.133 2.52 -4.363 1 90.44 228 ALA B C 1
ATOM 3645 O O . ALA B 1 228 ? 3.648 1.512 -4.883 1 90.44 228 ALA B O 1
ATOM 3646 N N . ILE B 1 229 ? 3.543 3.656 -4.332 1 87.44 229 ILE B N 1
ATOM 3647 C CA . ILE B 1 229 ? 2.346 3.895 -5.133 1 87.44 229 ILE B CA 1
ATOM 3648 C C . ILE B 1 229 ? 2.58 5.078 -6.066 1 87.44 229 ILE B C 1
ATOM 3650 O O . ILE B 1 229 ? 3.455 5.914 -5.816 1 87.44 229 ILE B O 1
ATOM 3654 N N . GLN B 1 230 ? 1.827 5.102 -7.102 1 83.44 230 GLN B N 1
ATOM 3655 C CA . GLN B 1 230 ? 1.863 6.238 -8.016 1 83.44 230 GLN B CA 1
ATOM 3656 C C . GLN B 1 230 ? 0.948 7.359 -7.531 1 83.44 230 GLN B C 1
ATOM 3658 O O . GLN B 1 230 ? 0.127 7.156 -6.633 1 83.44 230 GLN B O 1
ATOM 3663 N N . ASP B 1 231 ? 1.144 8.523 -8.117 1 86.81 231 ASP B N 1
ATOM 3664 C CA . ASP B 1 231 ? 0.219 9.617 -7.836 1 86.81 231 ASP B CA 1
ATOM 3665 C C . ASP B 1 231 ? -1.21 9.242 -8.227 1 86.81 231 ASP B C 1
ATOM 3667 O O . ASP B 1 231 ? -1.419 8.414 -9.117 1 86.81 231 ASP B O 1
ATOM 3671 N N . PRO B 1 232 ? -2.139 9.797 -7.477 1 81.25 232 PRO B N 1
ATOM 3672 C CA . PRO B 1 232 ? -3.52 9.453 -7.824 1 81.25 232 PRO B CA 1
ATOM 3673 C C . PRO B 1 232 ? -3.896 9.891 -9.242 1 81.25 232 PRO B C 1
ATOM 3675 O O . PRO B 1 232 ? -3.461 10.953 -9.695 1 81.25 232 PRO B O 1
ATOM 3678 N N . MET B 1 233 ? -4.531 8.961 -9.969 1 69.25 233 MET B N 1
ATOM 3679 C CA . MET B 1 233 ? -4.906 9.242 -11.352 1 69.25 233 MET B CA 1
ATOM 3680 C C . MET B 1 233 ? -6.363 9.688 -11.438 1 69.25 233 MET B C 1
ATOM 3682 O O . MET B 1 233 ? -6.98 9.602 -12.5 1 69.25 233 MET B O 1
ATOM 3686 N N . VAL B 1 234 ? -6.855 10.305 -10.562 1 68.94 234 VAL B N 1
ATOM 3687 C CA . VAL B 1 234 ? -8.242 10.734 -10.672 1 68.94 234 VAL B CA 1
ATOM 3688 C C . VAL B 1 234 ? -8.32 12.031 -11.477 1 68.94 234 VAL B C 1
ATOM 3690 O O . VAL B 1 234 ? -7.367 12.812 -11.492 1 68.94 234 VAL B O 1
#

Radius of gyration: 22.0 Å; Cα contacts (8 Å, |Δi|>4): 1121; chains: 2; bounding box: 45×60×52 Å

Foldseek 3Di:
DAWFQDDPCCVVDDDFPQDFPHDTWDKDKDFDLADLVLLVLLVLLVVLLCVVADELFFKWKAFLAQQWTHHYPGTDRNPVVDDPVSVCVSNPPVSLVSVVVSLVSVLVVCCVVRVGDSVQKFWFDDKIKMKGAQGHDPDPVNPQADKDFQCVVPVFFQKKKKAWSAFDPPQWHFFWKFFPDVGDTDGGDHRMMMMITRGPRTIITTTHINHGMTIMIMIGIGSDPVRHDDRHPD/DAWFQDDPCCVVDDDFPQDFPHDTWDKDKDFDLADLVLLVLLVLLVVLLCVVADELFFKWKAFLAQQWTHHYPGTDRNPVVDDPVSVCVSNPPVSLVSVVVSLVSVLVVCCVVRVGDSVQKFWFDDKIKMKGAQGHDPDPVNPQADKDFQCVVPVFFQKKKKAWSAFDPPQWHFFWKFFPDVGDTDGGDHRMMMMITRGPRTIITTTHINHGMTIMIMIGIGSDPVRHDDRHPD

Nearest PDB structures (foldseek):
  8k0m-assembly1_A  TM=7.079E-01  e=1.598E-12  Homo sapiens
  8k17-assembly1_A  TM=7.214E-01  e=2.460E-12  Homo sapiens
  6n1f-assembly1_A  TM=6.383E-01  e=8.283E-08  Burkholderia pseudomallei 1710b
  6n1f-assembly6_D-2  TM=6.584E-01  e=9.370E-08  Burkholderia pseudomallei 1710b
  6n1f-assembly5_B  TM=6.499E-01  e=1.443E-07  Burkholderia pseudomallei 1710b

Organism: Ciona savignyi (NCBI:txid51511)

pLDDT: mean 93.95, std 5.55, range [68.31, 98.88]

Secondary structure (DSSP, 8-state):
-EEEPPPGGGGGS---TTTS-SS-EEEEEESSSS-HHHHHHHHHHHHHHHTT-EESSSEEEE-TTT-EEEEETEEEEHHHHS-HHHHHHHS-HHHHHHHHHHHHHHHHHHHHHHT--GGG-EEBS--EEEEE-SPPPSSGGG-TTS-B-HHHHHSS-SEEEEEE-S-BTTTEEE--EEETTTTEEE---TT-EEEEE-STT--EEEPPEEEE-EEEEEEEEES-GGGB-PPP--/-EEEPPPGGGGGS---TTTS-SS-EEEEEESSSS-HHHHHHHHHHHHHHHTT-EESSSEEEE-TTT-EEEEETEEEEHHHHS-HHHHHHHS-HHHHHHHHHHHHHHHHHHHHHHT--GGG-EEBS--EEEEE-SSPPSSGGG-TTS-B-HHHHHSS-SEEEEEE-S-BTTTEEE--EEETTTTEEE---TT-EEEEE-STT--EEEPPEEEE-EEEEEEEEES-GGGB-PPP--

InterPro domains:
  IPR005123 Oxoglutarate/iron-dependent dioxygenase domain [PS51471] (123-225)
  IPR006620 Prolyl 4-hydroxylase, alpha subunit [SM00702] (25-222)
  IPR039210 2-oxoglutarate and iron-dependent oxygenase domain-containing protein 3 [PTHR14650] (2-233)
  IPR044862 Prolyl 4-hydroxylase alpha subunit, Fe(2+) 2OG dioxygenase domain [PF13640] (140-219)